Protein AF-0000000078282676 (afdb_homodimer)

InterPro domains:
  IPR003313 AraC-type arabinose-binding/dimerisation domain [PF02311] (66-128)
  IPR009057 Homedomain-like superfamily [SSF46689] (218-267)
  IPR009057 Homedomain-like superfamily [SSF46689] (271-320)
  IPR014710 RmlC-like jelly roll fold [G3DSA:2.60.120.10] (32-130)
  IPR018060 AraC-like, DNA binding HTH domain [PF12833] (240-317)
  IPR018060 AraC-like, DNA binding HTH domain [PS01124] (221-319)
  IPR018060 AraC-like, DNA binding HTH domain [SM00342] (234-317)
  IPR037923 Transcription regulator HTH-like [SSF51215] (66-197)

Nearest PDB structures (foldseek):
  6swi-assembly1_A  TM=8.105E-01  e=1.450E-05  Geobacillus stearothermophilus
  3w6v-assembly1_A  TM=8.607E-01  e=5.726E-05  Streptomyces griseus
  4e2g-assembly2_D  TM=7.157E-01  e=4.887E-05  Sphaerobacter thermophilus DSM 20745
  5u93-assembly1_A  TM=6.561E-01  e=8.738E-05  Bacteria Latreille et al. 1825
  5u9e-assembly1_B  TM=6.303E-01  e=7.862E-05  Bacteria Latreille et al. 1825

Radius of gyration: 28.25 Å; Cα contacts (8 Å, |Δi|>4): 1093; chains: 2; bounding box: 121×75×63 Å

Secondary structure (DSSP, 8-state):
-GGGSGGGHHHHHHHHHHHHHHHHHHHHHHHHHHHHHHHHHHS--EE-----SSBTTEEEEEEEEEEEEEEE-SSEEEEEEEES--EEEETTEEEE--TT-EEEE-TT--EEEE--TT-EEEEEEEE-HHHHHHH-SGGGGEEES-SB-GGGGGGGHHHHHHHHHHHHHHHHHHHH--TTHHHHHHHHHHHHHHHHHHHS-EEEPPTTTS-HHHHHHHHHHHHHHHHHHHTTS---HHHHHHHTT--HHHHHHHHHHHHSS-HHHHHHHHHHHHHHHHHHH----HHHHHHHHT-SSHHHHHHHHHHHHSS-HHHHTT-------GGG-STT-EEEEPPHHHHHHHHHHHHHHHHHHSTT-BHHHHH-/-GGGSGGGHHHHHHHHHHHHHHHHHHHHHHHHHHHHHHHHHHS--EE-----SSBTTEEEEEEEEEEEEEEE-SSEEEEEEEES--EEEETTEEEE--TT-EEEE-TT--EEEE--TT-EEEEEEEE-HHHHHHH-SGGGGEEES-SB-GGGGTT-HHHHHHHHHHHHHHHHHHHH--TTHHHHHHHHHHHHHHHHHHHS-EEEPPTTTS-HHHHHHHHHHHHHHHHHHHTTS---HHHHHHHTT--HHHHHHHHHHHHSS-HHHHHHHHHHHHHHHHHHH----HHHHHHHHT-SSHHHHHHHHHHHHSS-HHHHTT--------TT-STT-EEEEPPHHHHHHHHHHHHHHHHHHSTT-BHHHHH-

Structure (mmCIF, N/CA/C/O backbone):
data_AF-0000000078282676-model_v1
#
loop_
_entity.id
_entity.type
_entity.pdbx_description
1 polymer 'HTH araC/xylS-type domain-containing protein'
#
loop_
_atom_site.group_PDB
_atom_site.id
_atom_site.type_symbol
_atom_site.label_atom_id
_atom_site.label_alt_id
_atom_site.label_comp_id
_atom_site.label_asym_id
_atom_site.label_entity_id
_atom_site.label_seq_id
_atom_site.pdbx_PDB_ins_code
_atom_site.Cartn_x
_atom_site.Cartn_y
_atom_site.Cartn_z
_atom_site.occupancy
_atom_site.B_iso_or_equiv
_atom_site.auth_seq_id
_atom_site.auth_comp_id
_atom_site.auth_asym_id
_atom_site.auth_atom_id
_atom_site.pdbx_PDB_model_num
ATOM 1 N N . MET A 1 1 ? -59 -15.164 4.07 1 22.12 1 MET A N 1
ATOM 2 C CA . MET A 1 1 ? -59.219 -14.133 3.061 1 22.12 1 MET A CA 1
ATOM 3 C C . MET A 1 1 ? -59 -12.742 3.645 1 22.12 1 MET A C 1
ATOM 5 O O . MET A 1 1 ? -58.5 -11.852 2.957 1 22.12 1 MET A O 1
ATOM 9 N N . ILE A 1 2 ? -59.5 -12.445 4.887 1 22.06 2 ILE A N 1
ATOM 10 C CA . ILE A 1 2 ? -59.688 -11.102 5.406 1 22.06 2 ILE A CA 1
ATOM 11 C C . ILE A 1 2 ? -58.344 -10.5 5.832 1 22.06 2 ILE A C 1
ATOM 13 O O . ILE A 1 2 ? -58.125 -9.289 5.715 1 22.06 2 ILE A O 1
ATOM 17 N N . TYR A 1 3 ? -57.5 -11.258 6.559 1 24.05 3 TYR A N 1
ATOM 18 C CA . TYR A 1 3 ? -56.469 -10.672 7.418 1 24.05 3 TYR A CA 1
ATOM 19 C C . TYR A 1 3 ? -55.344 -10.055 6.586 1 24.05 3 TYR A C 1
ATOM 21 O O . TYR A 1 3 ? -54.312 -9.711 7.117 1 24.05 3 TYR A O 1
ATOM 29 N N . LEU A 1 4 ? -55.438 -10.117 5.211 1 24.91 4 LEU A N 1
ATOM 30 C CA . LEU A 1 4 ? -54.469 -9.688 4.195 1 24.91 4 LEU A CA 1
ATOM 31 C C . LEU A 1 4 ? -54.406 -8.172 4.113 1 24.91 4 LEU A C 1
ATOM 33 O O . LEU A 1 4 ? -53.531 -7.617 3.469 1 24.91 4 LEU A O 1
ATOM 37 N N . PHE A 1 5 ? -55.438 -7.406 4.562 1 25.31 5 PHE A N 1
ATOM 38 C CA . PHE A 1 5 ? -55.688 -6.039 4.125 1 25.31 5 PHE A CA 1
ATOM 39 C C . PHE A 1 5 ? -54.844 -5.055 4.895 1 25.31 5 PHE A C 1
ATOM 41 O O . PHE A 1 5 ? -54.5 -3.975 4.391 1 25.31 5 PHE A O 1
ATOM 48 N N . ILE A 1 6 ? -54.688 -5.223 6.238 1 27.66 6 ILE A N 1
ATOM 49 C CA . ILE A 1 6 ? -54.406 -4.074 7.094 1 27.66 6 ILE A CA 1
ATOM 50 C C . ILE A 1 6 ? -52.938 -3.67 6.953 1 27.66 6 ILE A C 1
ATOM 52 O O . ILE A 1 6 ? -52.562 -2.545 7.285 1 27.66 6 ILE A O 1
ATOM 56 N N . PHE A 1 7 ? -52 -4.621 6.59 1 28.53 7 PHE A N 1
ATOM 57 C CA . PHE A 1 7 ? -50.562 -4.344 6.809 1 28.53 7 PHE A CA 1
ATOM 58 C C . PHE A 1 7 ? -50.062 -3.354 5.773 1 28.53 7 PHE A C 1
ATOM 60 O O . PHE A 1 7 ? -48.875 -2.986 5.797 1 28.53 7 PHE A O 1
ATOM 67 N N . ASN A 1 8 ? -50.906 -2.961 4.75 1 31.69 8 ASN A N 1
ATOM 68 C CA . ASN A 1 8 ? -50.531 -2.113 3.621 1 31.69 8 ASN A CA 1
ATOM 69 C C . ASN A 1 8 ? -50.375 -0.654 4.043 1 31.69 8 ASN A C 1
ATOM 71 O O . ASN A 1 8 ? -49.656 0.106 3.414 1 31.69 8 ASN A O 1
ATOM 75 N N . ASP A 1 9 ? -51.25 -0.196 4.98 1 33.59 9 ASP A N 1
ATOM 76 C CA . ASP A 1 9 ? -51.438 1.239 5.188 1 33.59 9 ASP A CA 1
ATOM 77 C C . ASP A 1 9 ? -50.25 1.822 5.969 1 33.59 9 ASP A C 1
ATOM 79 O O . ASP A 1 9 ? -49.906 3 5.816 1 33.59 9 ASP A O 1
ATOM 83 N N . TYR A 1 10 ? -49.688 0.947 6.863 1 33.22 10 TYR A N 1
ATOM 84 C CA . TYR A 1 10 ? -48.688 1.556 7.746 1 33.22 10 TYR A CA 1
ATOM 85 C C . TYR A 1 10 ? -47.406 1.879 6.984 1 33.22 10 TYR A C 1
ATOM 87 O O . TYR A 1 10 ? -46.594 2.668 7.453 1 33.22 10 TYR A O 1
ATOM 95 N N . PHE A 1 11 ? -47.219 1.142 5.824 1 34.56 11 PHE A N 1
ATOM 96 C CA . PHE A 1 11 ? -45.969 1.341 5.07 1 34.56 11 PHE A CA 1
ATOM 97 C C . PHE A 1 11 ? -46 2.678 4.34 1 34.56 11 PHE A C 1
ATOM 99 O O . PHE A 1 11 ? -44.969 3.367 4.262 1 34.56 11 PHE A O 1
ATOM 106 N N . VAL A 1 12 ? -47.219 3.141 3.918 1 38.38 12 VAL A N 1
ATOM 107 C CA . VAL A 1 12 ? -47.375 4.387 3.174 1 38.38 12 VAL A CA 1
ATOM 108 C C . VAL A 1 12 ? -47.156 5.574 4.109 1 38.38 12 VAL A C 1
ATOM 110 O O . VAL A 1 12 ? -46.469 6.543 3.756 1 38.38 12 VAL A O 1
ATOM 113 N N . ILE A 1 13 ? -47.625 5.363 5.391 1 37.16 13 ILE A N 1
ATOM 114 C CA . ILE A 1 13 ? -47.5 6.488 6.312 1 37.16 13 ILE A CA 1
ATOM 115 C C . ILE A 1 13 ? -46.062 6.699 6.715 1 37.16 13 ILE A C 1
ATOM 117 O O . ILE A 1 13 ? -45.562 7.832 6.754 1 37.16 13 ILE A O 1
ATOM 121 N N . MET A 1 14 ? -45.281 5.516 6.871 1 33.75 14 MET A N 1
ATOM 122 C CA . MET A 1 14 ? -43.906 5.707 7.277 1 33.75 14 MET A CA 1
ATOM 123 C C . MET A 1 14 ? -43.062 6.309 6.141 1 33.75 14 MET A C 1
ATOM 125 O O . MET A 1 14 ? -42.125 7.051 6.383 1 33.75 14 MET A O 1
ATOM 129 N N . GLN A 1 15 ? -43.469 6.105 4.852 1 36.47 15 GLN A N 1
ATOM 130 C CA . GLN A 1 15 ? -42.812 6.746 3.715 1 36.47 15 GLN A CA 1
ATOM 131 C C . GLN A 1 15 ? -43.094 8.25 3.699 1 36.47 15 GLN A C 1
ATOM 133 O O . GLN A 1 15 ? -42.219 9.039 3.379 1 36.47 15 GLN A O 1
ATOM 138 N N . ILE A 1 16 ? -44.312 8.617 4.148 1 38.97 16 ILE A N 1
ATOM 139 C CA . ILE A 1 16 ? -44.656 10.031 4.145 1 38.97 16 ILE A CA 1
ATOM 140 C C . ILE A 1 16 ? -43.906 10.75 5.258 1 38.97 16 ILE A C 1
ATOM 142 O O . ILE A 1 16 ? -43.344 11.836 5.043 1 38.97 16 ILE A O 1
ATOM 146 N N . ILE A 1 17 ? -43.812 10.07 6.469 1 36.69 17 ILE A N 1
ATOM 147 C CA . ILE A 1 17 ? -43.125 10.75 7.562 1 36.69 17 ILE A CA 1
ATOM 148 C C . ILE A 1 17 ? -41.625 10.875 7.238 1 36.69 17 ILE A C 1
ATOM 150 O O . ILE A 1 17 ? -41.031 11.93 7.449 1 36.69 17 ILE A O 1
ATOM 154 N N . LEU A 1 18 ? -41.062 9.781 6.559 1 33.56 18 LEU A N 1
ATOM 155 C CA . LEU A 1 18 ? -39.656 9.875 6.203 1 33.56 18 LEU A CA 1
ATOM 156 C C . LEU A 1 18 ? -39.438 10.93 5.125 1 33.56 18 LEU A C 1
ATOM 158 O O . LEU A 1 18 ? -38.438 11.672 5.172 1 33.56 18 LEU A O 1
ATOM 162 N N . ARG A 1 19 ? -40.344 11.141 4.199 1 37.31 19 ARG A N 1
ATOM 163 C CA . ARG A 1 19 ? -40.25 12.188 3.189 1 37.31 19 ARG A CA 1
ATOM 164 C C . ARG A 1 19 ? -40.406 13.57 3.82 1 37.31 19 ARG A C 1
ATOM 166 O O . ARG A 1 19 ? -39.688 14.516 3.43 1 37.31 19 ARG A O 1
ATOM 173 N N . LEU A 1 20 ? -41.312 13.68 4.781 1 36.56 20 LEU A N 1
ATOM 174 C CA . LEU A 1 20 ? -41.531 14.984 5.406 1 36.56 20 LEU A CA 1
ATOM 175 C C . LEU A 1 20 ? -40.312 15.344 6.281 1 36.56 20 LEU A C 1
ATOM 177 O O . LEU A 1 20 ? -39.906 16.5 6.301 1 36.56 20 LEU A O 1
ATOM 181 N N . PHE A 1 21 ? -39.781 14.32 7.074 1 33.28 21 PHE A N 1
ATOM 182 C CA . PHE A 1 21 ? -38.594 14.625 7.883 1 33.28 21 PHE A CA 1
ATOM 183 C C . PHE A 1 21 ? -37.375 14.844 7 1 33.28 21 PHE A C 1
ATOM 185 O O . PHE A 1 21 ? -36.531 15.695 7.297 1 33.28 21 PHE A O 1
ATOM 192 N N . LEU A 1 22 ? -37.281 14.211 5.797 1 36.16 22 LEU A N 1
ATOM 193 C CA . LEU A 1 22 ? -36.188 14.422 4.855 1 36.16 22 LEU A CA 1
ATOM 194 C C . LEU A 1 22 ? -36.344 15.758 4.133 1 36.16 22 LEU A C 1
ATOM 196 O O . LEU A 1 22 ? -35.344 16.344 3.711 1 36.16 22 LEU A O 1
ATOM 200 N N . SER A 1 23 ? -37.469 16.203 3.873 1 37.19 23 SER A N 1
ATOM 201 C CA . SER A 1 23 ? -37.656 17.5 3.213 1 37.19 23 SER A CA 1
ATOM 202 C C . SER A 1 23 ? -37.25 18.641 4.129 1 37.19 23 SER A C 1
ATOM 204 O O . SER A 1 23 ? -36.594 19.594 3.689 1 37.19 23 SER A O 1
ATOM 206 N N . ASP A 1 24 ? -37.719 18.641 5.391 1 36.25 24 ASP A N 1
ATOM 207 C CA . ASP A 1 24 ? -37.406 19.734 6.293 1 36.25 24 ASP A CA 1
ATOM 208 C C . ASP A 1 24 ? -35.938 19.703 6.707 1 36.25 24 ASP A C 1
ATOM 210 O O . ASP A 1 24 ? -35.281 20.734 6.844 1 36.25 24 ASP A O 1
ATOM 214 N N . LEU A 1 25 ? -35.344 18.516 6.965 1 34.56 25 LEU A N 1
ATOM 215 C CA . LEU A 1 25 ? -33.906 18.422 7.266 1 34.56 25 LEU A CA 1
ATOM 216 C C . LEU A 1 25 ? -33.062 18.766 6.035 1 34.56 25 LEU A C 1
ATOM 218 O O . LEU A 1 25 ? -31.938 19.25 6.16 1 34.56 25 LEU A O 1
ATOM 222 N N . SER A 1 26 ? -33.562 18.656 4.828 1 39.41 26 SER A N 1
ATOM 223 C CA . SER A 1 26 ? -32.875 19.062 3.594 1 39.41 26 SER A CA 1
ATOM 224 C C . SER A 1 26 ? -32.75 20.578 3.504 1 39.41 26 SER A C 1
ATOM 226 O O . SER A 1 26 ? -31.703 21.078 3.08 1 39.41 26 SER A O 1
ATOM 228 N N . ASN A 1 27 ? -33.812 21.297 3.865 1 40.28 27 ASN A N 1
ATOM 229 C CA . ASN A 1 27 ? -33.75 22.766 3.775 1 40.28 27 ASN A CA 1
ATOM 230 C C . ASN A 1 27 ? -32.844 23.359 4.867 1 40.28 27 ASN A C 1
ATOM 232 O O . ASN A 1 27 ? -32.062 24.266 4.609 1 40.28 27 ASN A O 1
ATOM 236 N N . ASP A 1 28 ? -33.031 22.922 6.137 1 36.53 28 ASP A N 1
ATOM 237 C CA . ASP A 1 28 ? -32.219 23.469 7.219 1 36.53 28 ASP A CA 1
ATOM 238 C C . ASP A 1 28 ? -30.734 23.094 7.051 1 36.53 28 ASP A C 1
ATOM 240 O O . ASP A 1 28 ? -29.844 23.906 7.305 1 36.53 28 ASP A O 1
ATOM 244 N N . ILE A 1 29 ? -30.438 21.891 6.559 1 38.22 29 ILE A N 1
ATOM 245 C CA . ILE A 1 29 ? -29.047 21.547 6.301 1 38.22 29 ILE A CA 1
ATOM 246 C C . ILE A 1 29 ? -28.531 22.328 5.094 1 38.22 29 ILE A C 1
ATOM 248 O O . ILE A 1 29 ? -27.391 22.797 5.086 1 38.22 29 ILE A O 1
ATOM 252 N N . ARG A 1 30 ? -29.328 22.734 4.102 1 38.78 30 ARG A N 1
ATOM 253 C CA . ARG A 1 30 ? -28.938 23.594 2.998 1 38.78 30 ARG A CA 1
ATOM 254 C C . ARG A 1 30 ? -28.656 25.016 3.492 1 38.78 30 ARG A C 1
ATOM 256 O O . ARG A 1 30 ? -27.656 25.625 3.1 1 38.78 30 ARG A O 1
ATOM 263 N N . ILE A 1 31 ? -29.547 25.562 4.285 1 40.94 31 ILE A N 1
ATOM 264 C CA . ILE A 1 31 ? -29.328 26.906 4.832 1 40.94 31 ILE A CA 1
ATOM 265 C C . ILE A 1 31 ? -28.156 26.891 5.793 1 40.94 31 ILE A C 1
ATOM 267 O O . ILE A 1 31 ? -27.297 27.766 5.75 1 40.94 31 ILE A O 1
ATOM 271 N N . GLU A 1 32 ? -28 25.844 6.707 1 35.78 32 GLU A N 1
ATOM 272 C CA . GLU A 1 32 ? -26.828 25.766 7.578 1 35.78 32 GLU A CA 1
ATOM 273 C C . GLU A 1 32 ? -25.562 25.5 6.777 1 35.78 32 GLU A C 1
ATOM 275 O O . GLU A 1 32 ? -24.516 26.062 7.062 1 35.78 32 GLU A O 1
ATOM 280 N N . LEU A 1 33 ? -25.609 24.812 5.688 1 37.81 33 LEU A N 1
ATOM 281 C CA . LEU A 1 33 ? -24.484 24.625 4.781 1 37.81 33 LEU A CA 1
ATOM 282 C C . LEU A 1 33 ? -24.203 25.906 4 1 37.81 33 LEU A C 1
ATOM 284 O O . LEU A 1 33 ? -23.031 26.266 3.799 1 37.81 33 LEU A O 1
ATOM 288 N N . GLU A 1 34 ? -25.203 26.609 3.529 1 39.19 34 GLU A N 1
ATOM 289 C CA . GLU A 1 34 ? -25 27.906 2.902 1 39.19 34 GLU A CA 1
ATOM 290 C C . GLU A 1 34 ? -24.5 28.938 3.908 1 39.19 34 GLU A C 1
ATOM 292 O O . GLU A 1 34 ? -23.609 29.734 3.592 1 39.19 34 GLU A O 1
ATOM 297 N N . ASN A 1 35 ? -25.062 29 5.133 1 37.44 35 ASN A N 1
ATOM 298 C CA . ASN A 1 35 ? -24.625 29.953 6.16 1 37.44 35 ASN A CA 1
ATOM 299 C C . ASN A 1 35 ? -23.234 29.609 6.684 1 37.44 35 ASN A C 1
ATOM 301 O O . ASN A 1 35 ? -22.453 30.5 6.996 1 37.44 35 ASN A O 1
ATOM 305 N N . GLN A 1 36 ? -22.922 28.281 6.938 1 34.12 36 GLN A N 1
ATOM 306 C CA . GLN A 1 36 ? -21.531 27.984 7.277 1 34.12 36 GLN A CA 1
ATOM 307 C C . GLN A 1 36 ? -20.594 28.297 6.117 1 34.12 36 GLN A C 1
ATOM 309 O O . GLN A 1 36 ? -19.406 28.562 6.32 1 34.12 36 GLN A O 1
ATOM 314 N N . LYS A 1 37 ? -20.906 28.391 4.965 1 36.97 37 LYS A N 1
ATOM 315 C CA . LYS A 1 37 ? -20.188 28.891 3.799 1 36.97 37 LYS A CA 1
ATOM 316 C C . LYS A 1 37 ? -19.891 30.375 3.932 1 36.97 37 LYS A C 1
ATOM 318 O O . LYS A 1 37 ? -18.781 30.828 3.611 1 36.97 37 LYS A O 1
ATOM 323 N N . LYS A 1 38 ? -20.766 31.281 4.242 1 37.25 38 LYS A N 1
ATOM 324 C CA . LYS A 1 38 ? -20.578 32.719 4.309 1 37.25 38 LYS A CA 1
ATOM 325 C C . LYS A 1 38 ? -19.625 33.094 5.449 1 37.25 38 LYS A C 1
ATOM 327 O O . LYS A 1 38 ? -18.766 33.969 5.289 1 37.25 38 LYS A O 1
ATOM 332 N N . ALA A 1 39 ? -19.797 32.625 6.68 1 33.81 39 ALA A N 1
ATOM 333 C CA . ALA A 1 39 ? -18.891 32.969 7.777 1 33.81 39 ALA A CA 1
ATOM 334 C C . ALA A 1 39 ? -17.516 32.375 7.539 1 33.81 39 ALA A C 1
ATOM 336 O O . ALA A 1 39 ? -16.5 32.969 7.891 1 33.81 39 ALA A O 1
ATOM 337 N N . VAL A 1 40 ? -17.344 31.219 6.934 1 35.66 40 VAL A N 1
ATOM 338 C CA . VAL A 1 40 ? -16.062 30.609 6.57 1 35.66 40 VAL A CA 1
ATOM 339 C C . VAL A 1 40 ? -15.492 31.328 5.348 1 35.66 40 VAL A C 1
ATOM 341 O O . VAL A 1 40 ? -14.32 31.141 5 1 35.66 40 VAL A O 1
ATOM 344 N N . THR A 1 41 ? -16.141 32.125 4.57 1 34.91 41 THR A N 1
ATOM 345 C CA . THR A 1 41 ? -15.641 32.906 3.439 1 34.91 41 THR A CA 1
ATOM 346 C C . THR A 1 41 ? -14.578 33.906 3.895 1 34.91 41 THR A C 1
ATOM 348 O O . THR A 1 41 ? -13.625 34.188 3.166 1 34.91 41 THR A O 1
ATOM 351 N N . GLU A 1 42 ? -14.852 34.688 4.977 1 34.97 42 GLU A N 1
ATOM 352 C CA . GLU A 1 42 ? -13.914 35.781 5.227 1 34.97 42 GLU A CA 1
ATOM 353 C C . GLU A 1 42 ? -12.633 35.25 5.871 1 34.97 42 GLU A C 1
ATOM 355 O O . GLU A 1 42 ? -11.656 36 5.988 1 34.97 42 GLU A O 1
ATOM 360 N N . MET A 1 43 ? -12.625 34.156 6.668 1 36.38 43 MET A N 1
ATOM 361 C CA . MET A 1 43 ? -11.344 33.75 7.242 1 36.38 43 MET A CA 1
ATOM 362 C C . MET A 1 43 ? -10.438 33.125 6.184 1 36.38 43 MET A C 1
ATOM 364 O O . MET A 1 43 ? -10.891 32.344 5.363 1 36.38 43 MET A O 1
ATOM 368 N N . GLU A 1 44 ? -9.312 33.625 5.902 1 41.31 44 GLU A N 1
ATOM 369 C CA . GLU A 1 44 ? -8.234 33.219 5.012 1 41.31 44 GLU A CA 1
ATOM 370 C C . GLU A 1 44 ? -7.977 31.719 5.129 1 41.31 44 GLU A C 1
ATOM 372 O O . GLU A 1 44 ? -7.418 31.25 6.125 1 41.31 44 GLU A O 1
ATOM 377 N N . LYS A 1 45 ? -8.875 30.906 4.688 1 48.09 45 LYS A N 1
ATOM 378 C CA . LYS A 1 45 ? -8.781 29.453 4.609 1 48.09 45 LYS A CA 1
ATOM 379 C C . LYS A 1 45 ? -7.512 29.016 3.869 1 48.09 45 LYS A C 1
ATOM 381 O O . LYS A 1 45 ? -7.25 29.484 2.758 1 48.09 45 LYS A O 1
ATOM 386 N N . GLU A 1 46 ? -6.465 28.547 4.695 1 47.34 46 GLU A N 1
ATOM 387 C CA . GLU A 1 46 ? -5.203 28.094 4.121 1 47.34 46 GLU A CA 1
ATOM 388 C C . GLU A 1 46 ? -5.312 26.656 3.635 1 47.34 46 GLU A C 1
ATOM 390 O O . GLU A 1 46 ? -5.91 25.812 4.305 1 47.34 46 GLU A O 1
ATOM 395 N N . PHE A 1 47 ? -5.203 26.453 2.369 1 37.03 47 PHE A N 1
ATOM 396 C CA . PHE A 1 47 ? -5.02 25.094 1.873 1 37.03 47 PHE A CA 1
ATOM 397 C C . PHE A 1 47 ? -3.604 24.609 2.146 1 37.03 47 PHE A C 1
ATOM 399 O O . PHE A 1 47 ? -2.633 25.219 1.694 1 37.03 47 PHE A O 1
ATOM 406 N N . GLU A 1 48 ? -3.457 23.656 2.99 1 43.75 48 GLU A N 1
ATOM 407 C CA . GLU A 1 48 ? -2.164 23.078 3.33 1 43.75 48 GLU A CA 1
ATOM 408 C C . GLU A 1 48 ? -1.739 22.031 2.297 1 43.75 48 GLU A C 1
ATOM 410 O O . GLU A 1 48 ? -2.482 21.094 2.014 1 43.75 48 GLU A O 1
ATOM 415 N N . LEU A 1 49 ? -0.632 22.328 1.63 1 34.16 49 LEU A N 1
ATOM 416 C CA . LEU A 1 49 ? -0.019 21.328 0.763 1 34.16 49 LEU A CA 1
ATOM 417 C C . LEU A 1 49 ? 0.836 20.359 1.571 1 34.16 49 LEU A C 1
ATOM 419 O O . LEU A 1 49 ? 1.773 20.781 2.258 1 34.16 49 LEU A O 1
ATOM 423 N N . VAL A 1 50 ? 0.457 19.125 1.587 1 40.69 50 VAL A N 1
ATOM 424 C CA . VAL A 1 50 ? 1.172 18.094 2.326 1 40.69 50 VAL A CA 1
ATOM 425 C C . VAL A 1 50 ? 2.08 17.312 1.379 1 40.69 50 VAL A C 1
ATOM 427 O O . VAL A 1 50 ? 1.615 16.75 0.378 1 40.69 50 VAL A O 1
ATOM 430 N N . ALA A 1 51 ? 3.402 17.438 1.492 1 36.03 51 ALA A N 1
ATOM 431 C CA . ALA A 1 51 ? 4.379 16.656 0.731 1 36.03 51 ALA A CA 1
ATOM 432 C C . ALA A 1 51 ? 4.613 15.297 1.37 1 36.03 51 ALA A C 1
ATOM 434 O O . ALA A 1 51 ? 4.547 15.156 2.594 1 36.03 51 ALA A O 1
ATOM 435 N N . HIS A 1 52 ? 4.73 14.266 0.494 1 41.75 52 HIS A N 1
ATOM 436 C CA . HIS A 1 52 ? 5.098 12.93 0.935 1 41.75 52 HIS A CA 1
ATOM 437 C C . HIS A 1 52 ? 6.523 12.586 0.524 1 41.75 52 HIS A C 1
ATOM 439 O O . HIS A 1 52 ? 6.734 11.797 -0.4 1 41.75 52 HIS A O 1
ATOM 445 N N . PRO A 1 53 ? 7.496 13.141 1.209 1 37.81 53 PRO A N 1
ATOM 446 C CA . PRO A 1 53 ? 8.867 13.094 0.686 1 37.81 53 PRO A CA 1
ATOM 447 C C . PRO A 1 53 ? 9.469 11.695 0.722 1 37.81 53 PRO A C 1
ATOM 449 O O . PRO A 1 53 ? 10.328 11.367 -0.098 1 37.81 53 PRO A O 1
ATOM 452 N N . GLN A 1 54 ? 9.078 10.953 1.632 1 43.22 54 GLN A N 1
ATOM 453 C CA . GLN A 1 54 ? 9.781 9.695 1.869 1 43.22 54 GLN A CA 1
ATOM 454 C C . GLN A 1 54 ? 9 8.508 1.315 1 43.22 54 GLN A C 1
ATOM 456 O O . GLN A 1 54 ? 9.547 7.668 0.605 1 43.22 54 GLN A O 1
ATOM 461 N N . ILE A 1 55 ? 7.828 8.539 1.715 1 52.97 55 ILE A N 1
ATOM 462 C CA . ILE A 1 55 ? 6.875 7.52 1.287 1 52.97 55 ILE A CA 1
ATOM 463 C C . ILE A 1 55 ? 5.719 8.172 0.537 1 52.97 55 ILE A C 1
ATOM 465 O O . ILE A 1 55 ? 5.086 9.102 1.048 1 52.97 55 ILE A O 1
ATOM 469 N N . HIS A 1 56 ? 5.57 7.844 -0.687 1 63.28 56 HIS A N 1
ATOM 470 C CA . HIS A 1 56 ? 4.586 8.484 -1.553 1 63.28 56 HIS A CA 1
ATOM 471 C C . HIS A 1 56 ? 3.188 8.398 -0.949 1 63.28 56 HIS A C 1
ATOM 473 O O . HIS A 1 56 ? 2.316 9.211 -1.278 1 63.28 56 HIS A O 1
ATOM 479 N N . ALA A 1 57 ? 3.191 7.746 0.172 1 68.38 57 ALA A N 1
ATOM 480 C CA . ALA A 1 57 ? 1.835 7.398 0.589 1 68.38 57 ALA A CA 1
ATOM 481 C C . ALA A 1 57 ? 1.412 8.211 1.81 1 68.38 57 ALA A C 1
ATOM 483 O O . ALA A 1 57 ? 0.223 8.477 2.004 1 68.38 57 ALA A O 1
ATOM 484 N N . PHE A 1 58 ? 2.381 8.617 2.586 1 81.62 58 PHE A N 1
ATOM 485 C CA . PHE A 1 58 ? 2.002 9.328 3.803 1 81.62 58 PHE A CA 1
ATOM 486 C C . PHE A 1 58 ? 3.188 10.094 4.375 1 81.62 58 PHE A C 1
ATOM 488 O O . PHE A 1 58 ? 4.328 9.891 3.955 1 81.62 58 PHE A O 1
ATOM 495 N N . ARG A 1 59 ? 2.844 11.086 5.262 1 83.25 59 ARG A N 1
ATOM 496 C CA . ARG A 1 59 ? 3.855 11.82 6.012 1 83.25 59 ARG A CA 1
ATOM 497 C C . ARG A 1 59 ? 3.516 11.852 7.5 1 83.25 59 ARG A C 1
ATOM 499 O O . ARG A 1 59 ? 2.34 11.891 7.871 1 83.25 59 ARG A O 1
ATOM 506 N N . ALA A 1 60 ? 4.59 11.758 8.234 1 89.38 60 ALA A N 1
ATOM 507 C CA . ALA A 1 60 ? 4.461 11.969 9.672 1 89.38 60 ALA A CA 1
ATOM 508 C C . ALA A 1 60 ? 5.004 13.336 10.078 1 89.38 60 ALA A C 1
ATOM 510 O O . ALA A 1 60 ? 6 13.805 9.523 1 89.38 60 ALA A O 1
ATOM 511 N N . LEU A 1 61 ? 4.32 13.961 11 1 87.31 61 LEU A N 1
ATOM 512 C CA . LEU A 1 61 ? 4.773 15.234 11.547 1 87.31 61 LEU A CA 1
ATOM 513 C C . LEU A 1 61 ? 4.656 15.242 13.07 1 87.31 61 LEU A C 1
ATOM 515 O O . LEU A 1 61 ? 3.688 14.727 13.625 1 87.31 61 LEU A O 1
ATOM 519 N N . LEU A 1 62 ? 5.73 15.609 13.672 1 87.69 62 LEU A N 1
ATOM 520 C CA . LEU A 1 62 ? 5.727 15.914 15.094 1 87.69 62 LEU A CA 1
ATOM 521 C C . LEU A 1 62 ? 5.773 17.422 15.328 1 87.69 62 LEU A C 1
ATOM 523 O O . LEU A 1 62 ? 6.695 18.094 14.875 1 87.69 62 LEU A O 1
ATOM 527 N N . VAL A 1 63 ? 4.742 17.969 16.031 1 87.81 63 VAL A N 1
ATOM 528 C CA . VAL A 1 63 ? 4.617 19.422 16.094 1 87.81 63 VAL A CA 1
ATOM 529 C C . VAL A 1 63 ? 4.207 19.844 17.5 1 87.81 63 VAL A C 1
ATOM 531 O O . VAL A 1 63 ? 3.402 19.172 18.156 1 87.81 63 VAL A O 1
ATOM 534 N N . ARG A 1 64 ? 4.871 20.812 18.016 1 86.69 64 ARG A N 1
ATOM 535 C CA . ARG A 1 64 ? 4.391 21.562 19.172 1 86.69 64 ARG A CA 1
ATOM 536 C C . ARG A 1 64 ? 3.664 22.828 18.734 1 86.69 64 ARG A C 1
ATOM 538 O O . ARG A 1 64 ? 4.215 23.641 17.984 1 86.69 64 ARG A O 1
ATOM 545 N N . LEU A 1 65 ? 2.408 22.953 19.125 1 83.75 65 LEU A N 1
ATOM 546 C CA . LEU A 1 65 ? 1.67 24.094 18.609 1 83.75 65 LEU A CA 1
ATOM 547 C C . LEU A 1 65 ? 0.895 24.797 19.719 1 83.75 65 LEU A C 1
ATOM 549 O O . LEU A 1 65 ? 0.464 24.141 20.688 1 83.75 65 LEU A O 1
ATOM 553 N N . PHE A 1 66 ? 0.849 26.141 19.547 1 81.25 66 PHE A N 1
ATOM 554 C CA . PHE A 1 66 ? -0.064 26.938 20.359 1 81.25 66 PHE A CA 1
ATOM 555 C C . PHE A 1 66 ? -1.373 27.188 19.625 1 81.25 66 PHE A C 1
ATOM 557 O O . PHE A 1 66 ? -2.443 27.188 20.234 1 81.25 66 PHE A O 1
ATOM 564 N N . SER A 1 67 ? -1.204 27.375 18.375 1 79.88 67 SER A N 1
ATOM 565 C CA . SER A 1 67 ? -2.398 27.531 17.547 1 79.88 67 SER A CA 1
ATOM 566 C C . SER A 1 67 ? -2.098 27.25 16.078 1 79.88 67 SER A C 1
ATOM 568 O O . SER A 1 67 ? -1.004 27.547 15.594 1 79.88 67 SER A O 1
ATOM 570 N N . ARG A 1 68 ? -2.998 26.609 15.391 1 80 68 ARG A N 1
ATOM 571 C CA . ARG A 1 68 ? -2.998 26.438 13.945 1 80 68 ARG A CA 1
ATOM 572 C C . ARG A 1 68 ? -4.293 26.953 13.328 1 80 68 ARG A C 1
ATOM 574 O O . ARG A 1 68 ? -5.379 26.484 13.664 1 80 68 ARG A O 1
ATOM 581 N N . ALA A 1 69 ? -4.191 27.891 12.477 1 74.56 69 ALA A N 1
ATOM 582 C CA . ALA A 1 69 ? -5.32 28.578 11.844 1 74.56 69 ALA A CA 1
ATOM 583 C C . ALA A 1 69 ? -6.191 27.594 11.062 1 74.56 69 ALA A C 1
ATOM 585 O O . ALA A 1 69 ? -5.738 26.516 10.695 1 74.56 69 ALA A O 1
ATOM 586 N N . PRO A 1 70 ? -7.465 27.969 10.883 1 76.31 70 PRO A N 1
ATOM 587 C CA . PRO A 1 70 ? -8.344 27.109 10.078 1 76.31 70 PRO A CA 1
ATOM 588 C C . PRO A 1 70 ? -7.75 26.781 8.711 1 76.31 70 PRO A C 1
ATOM 590 O O . PRO A 1 70 ? -7.238 27.672 8.023 1 76.31 70 PRO A O 1
ATOM 593 N N . HIS A 1 71 ? -7.715 25.5 8.383 1 76.56 71 HIS A N 1
ATOM 594 C CA . HIS A 1 71 ? -7.164 25.047 7.109 1 76.56 71 HIS A CA 1
ATOM 595 C C . HIS A 1 71 ? -7.723 23.688 6.715 1 76.56 71 HIS A C 1
ATOM 597 O O . HIS A 1 71 ? -8.359 23.016 7.531 1 76.56 71 HIS A O 1
ATOM 603 N N . THR A 1 72 ? -7.625 23.406 5.418 1 75.31 72 THR A N 1
ATOM 604 C CA . THR A 1 72 ? -8.016 22.109 4.895 1 75.31 72 THR A CA 1
ATOM 605 C C . THR A 1 72 ? -6.898 21.5 4.047 1 75.31 72 THR A C 1
ATOM 607 O O . THR A 1 72 ? -5.941 22.203 3.691 1 75.31 72 THR A O 1
ATOM 610 N N . HIS A 1 73 ? -6.895 20.188 3.932 1 73.44 73 HIS A N 1
ATOM 611 C CA . HIS A 1 73 ? -5.969 19.484 3.055 1 73.44 73 HIS A CA 1
ATOM 612 C C . HIS A 1 73 ? -6.582 18.188 2.535 1 73.44 73 HIS A C 1
ATOM 614 O O . HIS A 1 73 ? -7.621 17.75 3.031 1 73.44 73 HIS A O 1
ATOM 620 N N . ARG A 1 74 ? -5.953 17.609 1.57 1 71.12 74 ARG A N 1
ATOM 621 C CA . ARG A 1 74 ? -6.488 16.453 0.858 1 71.12 74 ARG A CA 1
ATOM 622 C C . ARG A 1 74 ? -6.191 15.156 1.611 1 71.12 74 ARG A C 1
ATOM 624 O O . ARG A 1 74 ? -6.812 14.125 1.348 1 71.12 74 ARG A O 1
ATOM 631 N N . GLU A 1 75 ? -5.277 15.227 2.412 1 80.69 75 GLU A N 1
ATOM 632 C CA . GLU A 1 75 ? -4.867 14.031 3.141 1 80.69 75 GLU A CA 1
ATOM 633 C C . GLU A 1 75 ? -5.82 13.734 4.293 1 80.69 75 GLU A C 1
ATOM 635 O O . GLU A 1 75 ? -6.344 14.648 4.93 1 80.69 75 GLU A O 1
ATOM 640 N N . MET A 1 76 ? -6.07 12.508 4.453 1 86.88 76 MET A N 1
ATOM 641 C CA . MET A 1 76 ? -6.605 12.117 5.754 1 86.88 76 MET A CA 1
ATOM 642 C C . MET A 1 76 ? -5.562 12.305 6.852 1 86.88 76 MET A C 1
ATOM 644 O O . MET A 1 76 ? -4.371 12.094 6.621 1 86.88 76 MET A O 1
ATOM 648 N N . GLU A 1 77 ? -5.977 12.711 7.984 1 92.19 77 GLU A N 1
ATOM 649 C CA . GLU A 1 77 ? -5.035 12.93 9.078 1 92.19 77 GLU A CA 1
ATOM 650 C C . GLU A 1 77 ? -5.441 12.141 10.32 1 92.19 77 GLU A C 1
ATOM 652 O O . GLU A 1 77 ? -6.605 12.164 10.727 1 92.19 77 GLU A O 1
ATOM 657 N N . ILE A 1 78 ? -4.535 11.367 10.812 1 96.56 78 ILE A N 1
ATOM 658 C CA . ILE A 1 78 ? -4.637 10.703 12.109 1 96.56 78 ILE A CA 1
ATOM 659 C C . ILE A 1 78 ? -3.697 11.375 13.109 1 96.56 78 ILE A C 1
ATOM 661 O O . ILE A 1 78 ? -2.475 11.328 12.953 1 96.56 78 ILE A O 1
ATOM 665 N N . GLY A 1 79 ? -4.262 11.93 14.117 1 97.25 79 GLY A N 1
ATOM 666 C CA . GLY A 1 79 ? -3.451 12.633 15.094 1 97.25 79 GLY A CA 1
ATOM 667 C C . GLY A 1 79 ? -3.484 11.992 16.469 1 97.25 79 GLY A C 1
ATOM 668 O O . GLY A 1 79 ? -4.516 11.469 16.891 1 97.25 79 GLY A O 1
ATOM 669 N N . LEU A 1 80 ? -2.373 12.016 17.141 1 97.81 80 LEU A N 1
ATOM 670 C CA . LEU A 1 80 ? -2.229 11.586 18.531 1 97.81 80 LEU A CA 1
ATOM 671 C C . LEU A 1 80 ? -1.73 12.734 19.406 1 97.81 80 LEU A C 1
ATOM 673 O O . LEU A 1 80 ? -0.659 13.289 19.156 1 97.81 80 LEU A O 1
ATOM 677 N N . VAL A 1 81 ? -2.498 13.086 20.406 1 97.06 81 VAL A N 1
ATOM 678 C CA . VAL A 1 81 ? -2.049 14.102 21.359 1 97.06 81 VAL A CA 1
ATOM 679 C C . VAL A 1 81 ? -1.049 13.477 22.344 1 97.06 81 VAL A C 1
ATOM 681 O O . VAL A 1 81 ? -1.412 12.625 23.156 1 97.06 81 VAL A O 1
ATOM 684 N N . LEU A 1 82 ? 0.15 13.906 22.234 1 95.38 82 LEU A N 1
ATOM 685 C CA . LEU A 1 82 ? 1.199 13.336 23.078 1 95.38 82 LEU A CA 1
ATOM 686 C C . LEU A 1 82 ? 1.297 14.086 24.406 1 95.38 82 LEU A C 1
ATOM 688 O O . LEU A 1 82 ? 1.668 13.492 25.422 1 95.38 82 LEU A O 1
ATOM 692 N N . ASP A 1 83 ? 1.04 15.359 24.344 1 93.62 83 ASP A N 1
ATOM 693 C CA . ASP A 1 83 ? 1.087 16.219 25.531 1 93.62 83 ASP A CA 1
ATOM 694 C C . ASP A 1 83 ? 0.142 17.406 25.391 1 93.62 83 ASP A C 1
ATOM 696 O O . ASP A 1 83 ? -0.028 17.938 24.281 1 93.62 83 ASP A O 1
ATOM 700 N N . GLY A 1 84 ? -0.463 17.812 26.547 1 93.94 84 GLY A N 1
ATOM 701 C CA . GLY A 1 84 ? -1.34 18.969 26.547 1 93.94 84 GLY A CA 1
ATOM 702 C C . GLY A 1 84 ? -2.801 18.625 26.344 1 93.94 84 GLY A C 1
ATOM 703 O O . GLY A 1 84 ? -3.172 17.438 26.391 1 93.94 84 GLY A O 1
ATOM 704 N N . ASN A 1 85 ? -3.664 19.688 26.281 1 94.38 85 ASN A N 1
ATOM 705 C CA . ASN A 1 85 ? -5.105 19.562 26.094 1 94.38 85 ASN A CA 1
ATOM 706 C C . ASN A 1 85 ? -5.617 20.484 24.984 1 94.38 85 ASN A C 1
ATOM 708 O O . ASN A 1 85 ? -6.398 21.406 25.25 1 94.38 85 ASN A O 1
ATOM 712 N N . PRO A 1 86 ? -5.355 20.141 23.781 1 94.69 86 PRO A N 1
ATOM 713 C CA . PRO A 1 86 ? -5.754 21.031 22.688 1 94.69 86 PRO A CA 1
ATOM 714 C C . PRO A 1 86 ? -7.25 20.984 22.406 1 94.69 86 PRO A C 1
ATOM 716 O O . PRO A 1 86 ? -7.914 19.984 22.734 1 94.69 86 PRO A O 1
ATOM 719 N N . GLN A 1 87 ? -7.703 22.078 21.875 1 94.81 87 GLN A N 1
ATOM 720 C CA . GLN A 1 87 ? -9.062 22.156 21.359 1 94.81 87 GLN A CA 1
ATOM 721 C C . GLN A 1 87 ? -9.078 22.016 19.844 1 94.81 87 GLN A C 1
ATOM 723 O O . GLN A 1 87 ? -8.328 22.688 19.141 1 94.81 87 GLN A O 1
ATOM 728 N N . LEU A 1 88 ? -9.852 21.062 19.391 1 95.12 88 LEU A N 1
ATOM 729 C CA . LEU A 1 88 ? -9.992 20.797 17.953 1 95.12 88 LEU A CA 1
ATOM 730 C C . LEU A 1 88 ? -11.352 21.266 17.453 1 95.12 88 LEU A C 1
ATOM 732 O O . LEU A 1 88 ? -12.391 20.875 17.984 1 95.12 88 LEU A O 1
ATOM 736 N N . ASN A 1 89 ? -11.312 22.156 16.5 1 91.06 89 ASN A N 1
ATOM 737 C CA . ASN A 1 89 ? -12.523 22.625 15.828 1 91.06 89 ASN A CA 1
ATOM 738 C C . ASN A 1 89 ? -12.617 22.078 14.406 1 91.06 89 ASN A C 1
ATOM 740 O O . ASN A 1 89 ? -11.812 22.438 13.547 1 91.06 89 ASN A O 1
ATOM 744 N N . VAL A 1 90 ? -13.625 21.25 14.188 1 90.69 90 VAL A N 1
ATOM 745 C CA . VAL A 1 90 ? -13.844 20.688 12.859 1 90.69 90 VAL A CA 1
ATOM 746 C C . VAL A 1 90 ? -15.211 21.109 12.336 1 90.69 90 VAL A C 1
ATOM 748 O O . VAL A 1 90 ? -16.25 20.672 12.859 1 90.69 90 VAL A O 1
ATOM 751 N N . ASN A 1 91 ? -15.156 21.844 11.352 1 82.38 91 ASN A N 1
ATOM 752 C CA . ASN A 1 91 ? -16.391 22.344 10.766 1 82.38 91 ASN A CA 1
ATOM 753 C C . ASN A 1 91 ? -17.312 22.953 11.812 1 82.38 91 ASN A C 1
ATOM 755 O O . ASN A 1 91 ? -18.516 22.656 11.852 1 82.38 91 ASN A O 1
ATOM 759 N N . GLY A 1 92 ? -16.734 23.562 12.719 1 83.62 92 GLY A N 1
ATOM 760 C CA . GLY A 1 92 ? -17.516 24.266 13.734 1 83.62 92 GLY A CA 1
ATOM 761 C C . GLY A 1 92 ? -17.75 23.438 14.977 1 83.62 92 GLY A C 1
ATOM 762 O O . GLY A 1 92 ? -18.203 23.953 16 1 83.62 92 GLY A O 1
ATOM 763 N N . ASN A 1 93 ? -17.547 22.172 14.898 1 89.75 93 ASN A N 1
ATOM 764 C CA . ASN A 1 93 ? -17.688 21.297 16.062 1 89.75 93 ASN A CA 1
ATOM 765 C C . ASN A 1 93 ? -16.406 21.297 16.906 1 89.75 93 ASN A C 1
ATOM 767 O O . ASN A 1 93 ? -15.375 20.781 16.484 1 89.75 93 ASN A O 1
ATOM 771 N N . ILE A 1 94 ? -16.609 21.797 18.109 1 92.81 94 ILE A N 1
ATOM 772 C CA . ILE A 1 94 ? -15.445 21.969 18.969 1 92.81 94 ILE A CA 1
ATOM 773 C C . ILE A 1 94 ? -15.336 20.797 19.938 1 92.81 94 ILE A C 1
ATOM 775 O O . ILE A 1 94 ? -16.328 20.391 20.547 1 92.81 94 ILE A O 1
ATOM 779 N N . ARG A 1 95 ? -14.156 20.281 20.016 1 94.12 95 ARG A N 1
ATOM 780 C CA . ARG A 1 95 ? -13.859 19.188 20.938 1 94.12 95 ARG A CA 1
ATOM 781 C C . ARG A 1 95 ? -12.586 19.453 21.719 1 94.12 95 ARG A C 1
ATOM 783 O O . ARG A 1 95 ? -11.586 19.906 21.156 1 94.12 95 ARG A O 1
ATOM 790 N N . ASN A 1 96 ? -12.703 19.219 23.031 1 94.88 96 ASN A N 1
ATOM 791 C CA . ASN A 1 96 ? -11.508 19.281 23.875 1 94.88 96 ASN A CA 1
ATOM 792 C C . ASN A 1 96 ? -10.82 17.938 23.969 1 94.88 96 ASN A C 1
ATOM 794 O O . ASN A 1 96 ? -11.43 16.938 24.359 1 94.88 96 ASN A O 1
ATOM 798 N N . LEU A 1 97 ? -9.562 17.922 23.609 1 95.81 97 LEU A N 1
ATOM 799 C CA . LEU A 1 97 ? -8.781 16.688 23.625 1 95.81 97 LEU A CA 1
ATOM 800 C C . LEU A 1 97 ? -7.816 16.672 24.812 1 95.81 97 LEU A C 1
ATOM 802 O O . LEU A 1 97 ? -7.586 17.719 25.438 1 95.81 97 LEU A O 1
ATOM 806 N N . GLN A 1 98 ? -7.363 15.508 25.156 1 95.12 98 GLN A N 1
ATOM 807 C CA . GLN A 1 98 ? -6.355 15.328 26.188 1 95.12 98 GLN A CA 1
ATOM 808 C C . GLN A 1 98 ? -5.23 14.406 25.719 1 95.12 98 GLN A C 1
ATOM 810 O O . GLN A 1 98 ? -5.367 13.727 24.703 1 95.12 98 GLN A O 1
ATOM 815 N N . SER A 1 99 ? -4.156 14.438 26.516 1 95.25 99 SER A N 1
ATOM 816 C CA . SER A 1 99 ? -3.041 13.547 26.203 1 95.25 99 SER A CA 1
ATOM 817 C C . SER A 1 99 ? -3.51 12.102 26.047 1 95.25 99 SER A C 1
ATOM 819 O O . SER A 1 99 ? -4.262 11.602 26.891 1 95.25 99 SER A O 1
ATOM 821 N N . GLY A 1 100 ? -3.121 11.539 24.906 1 95.25 100 GLY A N 1
ATOM 822 C CA . GLY A 1 100 ? -3.508 10.164 24.625 1 95.25 100 GLY A CA 1
ATOM 823 C C . GLY A 1 100 ? -4.668 10.047 23.656 1 95.25 100 GLY A C 1
ATOM 824 O O . GLY A 1 100 ? -4.93 8.977 23.125 1 95.25 100 GLY A O 1
ATOM 825 N N . ASP A 1 101 ? -5.336 11.125 23.422 1 97 101 ASP A N 1
ATOM 826 C CA . ASP A 1 101 ? -6.465 11.07 22.5 1 97 101 ASP A CA 1
ATOM 827 C C . ASP A 1 101 ? -5.988 10.977 21.047 1 97 101 ASP A C 1
ATOM 829 O O . ASP A 1 101 ? -5.027 11.641 20.656 1 97 101 ASP A O 1
ATOM 833 N N . ILE A 1 102 ? -6.668 10.078 20.297 1 97.81 102 ILE A N 1
ATOM 834 C CA . ILE A 1 102 ? -6.488 9.992 18.859 1 97.81 102 ILE A CA 1
ATOM 835 C C . ILE A 1 102 ? -7.641 10.695 18.156 1 97.81 102 ILE A C 1
ATOM 837 O O . ILE A 1 102 ? -8.812 10.484 18.484 1 97.81 102 ILE A O 1
ATOM 841 N N . TYR A 1 103 ? -7.34 11.602 17.25 1 97.31 103 TYR A N 1
ATOM 842 C CA . TYR A 1 103 ? -8.375 12.234 16.453 1 97.31 103 TYR A CA 1
ATOM 843 C C . TYR A 1 103 ? -8.195 11.93 14.969 1 97.31 103 TYR A C 1
ATOM 845 O O . TYR A 1 103 ? -7.09 11.586 14.539 1 97.31 103 TYR A O 1
ATOM 853 N N . LEU A 1 104 ? -9.297 12.008 14.219 1 95.88 104 LEU A N 1
ATOM 854 C CA . LEU A 1 104 ? -9.328 11.742 12.781 1 95.88 104 LEU A CA 1
ATOM 855 C C . LEU A 1 104 ? -9.883 12.938 12.023 1 95.88 104 LEU A C 1
ATOM 857 O O . LEU A 1 104 ? -10.844 13.57 12.461 1 95.88 104 LEU A O 1
ATOM 861 N N . LEU A 1 105 ? -9.227 13.281 10.969 1 91.69 105 LEU A N 1
ATOM 862 C CA . LEU A 1 105 ? -9.727 14.281 10.039 1 91.69 105 LEU A CA 1
ATOM 863 C C . LEU A 1 105 ? -9.875 13.703 8.633 1 91.69 105 LEU A C 1
ATOM 865 O O . LEU A 1 105 ? -8.93 13.133 8.086 1 91.69 105 LEU A O 1
ATOM 869 N N . ASN A 1 106 ? -11.078 13.805 8.102 1 86.62 106 ASN A N 1
ATOM 870 C CA . ASN A 1 106 ? -11.305 13.398 6.723 1 86.62 106 ASN A CA 1
ATOM 871 C C . ASN A 1 106 ? -10.664 14.367 5.734 1 86.62 106 ASN A C 1
ATOM 873 O O . ASN A 1 106 ? -10.383 15.516 6.086 1 86.62 106 ASN A O 1
ATOM 877 N N . PRO A 1 107 ? -10.414 13.805 4.562 1 79.38 107 PRO A N 1
ATOM 878 C CA . PRO A 1 107 ? -9.922 14.719 3.529 1 79.38 107 PRO A CA 1
ATOM 879 C C . PRO A 1 107 ? -10.82 15.945 3.346 1 79.38 107 PRO A C 1
ATOM 881 O O . PRO A 1 107 ? -12.047 15.82 3.377 1 79.38 107 PRO A O 1
ATOM 884 N N . MET A 1 108 ? -10.172 17.109 3.299 1 73.81 108 MET A N 1
ATOM 885 C CA . MET A 1 108 ? -10.789 18.391 2.957 1 73.81 108 MET A CA 1
ATOM 886 C C . MET A 1 108 ? -11.664 18.891 4.098 1 73.81 108 MET A C 1
ATOM 888 O O . MET A 1 108 ? -12.43 19.844 3.932 1 73.81 108 MET A O 1
ATOM 892 N N . GLU A 1 109 ? -11.617 18.312 5.164 1 80.56 109 GLU A N 1
ATOM 893 C CA . GLU A 1 109 ? -12.344 18.828 6.324 1 80.56 109 GLU A CA 1
ATOM 894 C C . GLU A 1 109 ? -11.633 20.031 6.922 1 80.56 109 GLU A C 1
ATOM 896 O O . GLU A 1 109 ? -10.461 19.953 7.281 1 80.56 109 GLU A O 1
ATOM 901 N N . LEU A 1 110 ? -12.398 21.109 6.961 1 78.56 110 LEU A N 1
ATOM 902 C CA . LEU A 1 110 ? -11.875 22.328 7.574 1 78.56 110 LEU A CA 1
ATOM 903 C C . LEU A 1 110 ? -11.664 22.141 9.07 1 78.56 110 LEU A C 1
ATOM 905 O O . LEU A 1 110 ? -12.555 21.625 9.766 1 78.56 110 LEU A O 1
ATOM 909 N N . HIS A 1 111 ? -10.453 22.438 9.492 1 86.62 111 HIS A N 1
ATOM 910 C CA . HIS A 1 111 ? -10.188 22.25 10.914 1 86.62 111 HIS A CA 1
ATOM 911 C C . HIS A 1 111 ? -9.156 23.25 11.422 1 86.62 111 HIS A C 1
ATOM 913 O O . HIS A 1 111 ? -8.414 23.844 10.633 1 86.62 111 HIS A O 1
ATOM 919 N N . GLU A 1 112 ? -9.227 23.516 12.664 1 86.56 112 GLU A N 1
ATOM 920 C CA . GLU A 1 112 ? -8.266 24.312 13.398 1 86.56 112 GLU A CA 1
ATOM 921 C C . GLU A 1 112 ? -7.953 23.703 14.766 1 86.56 112 GLU A C 1
ATOM 923 O O . GLU A 1 112 ? -8.773 22.984 15.328 1 86.56 112 GLU A O 1
ATOM 928 N N . ILE A 1 113 ? -6.73 23.906 15.219 1 89.75 113 ILE A N 1
ATOM 929 C CA . ILE A 1 113 ? -6.301 23.375 16.5 1 89.75 113 ILE A CA 1
ATOM 930 C C . ILE A 1 113 ? -5.738 24.5 17.375 1 89.75 113 ILE A C 1
ATOM 932 O O . ILE A 1 113 ? -4.941 25.312 16.906 1 89.75 113 ILE A O 1
ATOM 936 N N . HIS A 1 114 ? -6.141 24.578 18.594 1 88.75 114 HIS A N 1
ATOM 937 C CA . HIS A 1 114 ? -5.641 25.531 19.578 1 88.75 114 HIS A CA 1
ATOM 938 C C . HIS A 1 114 ? -5.035 24.812 20.781 1 88.75 114 HIS A C 1
ATOM 940 O O . HIS A 1 114 ? -5.715 24.047 21.453 1 88.75 114 HIS A O 1
ATOM 946 N N . GLY A 1 115 ? -3.674 25.094 20.875 1 86.75 115 GLY A N 1
ATOM 947 C CA . GLY A 1 115 ? -2.998 24.562 22.047 1 86.75 115 GLY A CA 1
ATOM 948 C C . GLY A 1 115 ? -3.273 25.375 23.297 1 86.75 115 GLY A C 1
ATOM 949 O O . GLY A 1 115 ? -3.309 26.609 23.25 1 86.75 115 GLY A O 1
ATOM 950 N N . GLN A 1 116 ? -4.285 25.188 24.047 1 78.06 116 GLN A N 1
ATOM 951 C CA . GLN A 1 116 ? -4.605 25.891 25.281 1 78.06 116 GLN A CA 1
ATOM 952 C C . GLN A 1 116 ? -3.34 26.234 26.062 1 78.06 116 GLN A C 1
ATOM 954 O O . GLN A 1 116 ? -2.246 26.297 25.5 1 78.06 116 GLN A O 1
ATOM 959 N N . SER A 1 117 ? -3.369 26.531 27.297 1 71.12 117 SER A N 1
ATOM 960 C CA . SER A 1 117 ? -2.283 26.984 28.156 1 71.12 117 SER A CA 1
ATOM 961 C C . SER A 1 117 ? -1.05 26.094 28 1 71.12 117 SER A C 1
ATOM 963 O O . SER A 1 117 ? -1.115 24.891 28.219 1 71.12 117 SER A O 1
ATOM 965 N N . GLY A 1 118 ? 0.089 26.547 27.484 1 74.81 118 GLY A N 1
ATOM 966 C CA . GLY A 1 118 ? 1.384 25.891 27.391 1 74.81 118 GLY A CA 1
ATOM 967 C C . GLY A 1 118 ? 1.586 25.156 26.062 1 74.81 118 GLY A C 1
ATOM 968 O O . GLY A 1 118 ? 2.625 24.531 25.859 1 74.81 118 GLY A O 1
ATOM 969 N N . GLY A 1 119 ? 0.57 25.109 25.281 1 87.5 119 GLY A N 1
ATOM 970 C CA . GLY A 1 119 ? 0.716 24.453 24 1 87.5 119 GLY A CA 1
ATOM 971 C C . GLY A 1 119 ? 0.397 22.984 24.031 1 87.5 119 GLY A C 1
ATOM 972 O O . GLY A 1 119 ? -0.071 22.469 25.047 1 87.5 119 GLY A O 1
ATOM 973 N N . ALA A 1 120 ? 0.427 22.359 22.922 1 92.25 120 ALA A N 1
ATOM 974 C CA . ALA A 1 120 ? 0.185 20.922 22.812 1 92.25 120 ALA A CA 1
ATOM 975 C C . ALA A 1 120 ? 1.208 20.266 21.875 1 92.25 120 ALA A C 1
ATOM 977 O O . ALA A 1 120 ? 1.677 20.891 20.922 1 92.25 120 ALA A O 1
ATOM 978 N N . LEU A 1 121 ? 1.647 19.078 22.25 1 93.25 121 LEU A N 1
ATOM 979 C CA . LEU A 1 121 ? 2.492 18.25 21.391 1 93.25 121 LEU A CA 1
ATOM 980 C C . LEU A 1 121 ? 1.664 17.188 20.672 1 93.25 121 LEU A C 1
ATOM 982 O O . LEU A 1 121 ? 0.971 16.391 21.297 1 93.25 121 LEU A O 1
ATOM 986 N N . ILE A 1 122 ? 1.73 17.219 19.312 1 95.31 122 ILE A N 1
ATOM 987 C CA . ILE A 1 122 ? 0.873 16.359 18.5 1 95.31 122 ILE A CA 1
ATOM 988 C C . ILE A 1 122 ? 1.72 15.594 17.484 1 95.31 122 ILE A C 1
ATOM 990 O O . ILE A 1 122 ? 2.629 16.156 16.875 1 95.31 122 ILE A O 1
ATOM 994 N N . LEU A 1 123 ? 1.529 14.312 17.453 1 96.44 123 LEU A N 1
ATOM 995 C CA . LEU A 1 123 ? 1.983 13.484 16.344 1 96.44 123 LEU A CA 1
ATOM 996 C C . LEU A 1 123 ? 0.884 13.328 15.305 1 96.44 123 LEU A C 1
ATOM 998 O O . LEU A 1 123 ? -0.207 12.836 15.609 1 96.44 123 LEU A O 1
ATOM 1002 N N . ALA A 1 124 ? 1.107 13.781 14.086 1 94.25 124 ALA A N 1
ATOM 1003 C CA . ALA A 1 124 ? 0.105 13.688 13.031 1 94.25 124 ALA A CA 1
ATOM 1004 C C . ALA A 1 124 ? 0.619 12.859 11.859 1 94.25 124 ALA A C 1
ATOM 1006 O O . ALA A 1 124 ? 1.745 13.055 11.398 1 94.25 124 ALA A O 1
ATOM 1007 N N . ILE A 1 125 ? -0.177 11.891 11.469 1 94.75 125 ILE A N 1
ATOM 1008 C CA . ILE A 1 125 ? 0.042 11.141 10.242 1 94.75 125 ILE A CA 1
ATOM 1009 C C . ILE A 1 125 ? -0.93 11.625 9.164 1 94.75 125 ILE A C 1
ATOM 1011 O O . ILE A 1 125 ? -2.148 11.539 9.336 1 94.75 125 ILE A O 1
ATOM 1015 N N . GLN A 1 126 ? -0.403 12.164 8.102 1 87.62 126 GLN A N 1
ATOM 1016 C CA . GLN A 1 126 ? -1.215 12.609 6.977 1 87.62 126 GLN A CA 1
ATOM 1017 C C . GLN A 1 126 ? -1.029 11.688 5.77 1 87.62 126 GLN A C 1
ATOM 1019 O O . GLN A 1 126 ? 0.093 11.492 5.301 1 87.62 126 GLN A O 1
ATOM 1024 N N . MET A 1 127 ? -2.145 11.117 5.328 1 85.56 127 MET A N 1
ATOM 1025 C CA . MET A 1 127 ? -2.037 10.125 4.266 1 85.56 127 MET A CA 1
ATOM 1026 C C . MET A 1 127 ? -2.965 10.461 3.104 1 85.56 127 MET A C 1
ATOM 1028 O O . MET A 1 127 ? -4.086 10.938 3.314 1 85.56 127 MET A O 1
ATOM 1032 N N . SER A 1 128 ? -2.396 10.156 1.946 1 72.56 128 SER A N 1
ATOM 1033 C CA . SER A 1 128 ? -3.213 10.328 0.748 1 72.56 128 SER A CA 1
ATOM 1034 C C . SER A 1 128 ? -4.273 9.242 0.643 1 72.56 128 SER A C 1
ATOM 1036 O O . SER A 1 128 ? -4.012 8.078 0.956 1 72.56 128 SER A O 1
ATOM 1038 N N . ARG A 1 129 ? -5.395 9.602 0.228 1 69.19 129 ARG A N 1
ATOM 1039 C CA . ARG A 1 129 ? -6.445 8.617 -0.019 1 69.19 129 ARG A CA 1
ATOM 1040 C C . ARG A 1 129 ? -6.035 7.648 -1.123 1 69.19 129 ARG A C 1
ATOM 1042 O O . ARG A 1 129 ? -6.52 6.512 -1.17 1 69.19 129 ARG A O 1
ATOM 1049 N N . GLN A 1 130 ? -5.191 8.117 -1.924 1 64.31 130 GLN A N 1
ATOM 1050 C CA . GLN A 1 130 ? -4.758 7.316 -3.064 1 64.31 130 GLN A CA 1
ATOM 1051 C C . GLN A 1 130 ? -3.98 6.086 -2.607 1 64.31 130 GLN A C 1
ATOM 1053 O O . GLN A 1 130 ? -3.973 5.062 -3.293 1 64.31 130 GLN A O 1
ATOM 1058 N N . LEU A 1 131 ? -3.35 6.285 -1.502 1 71.25 131 LEU A N 1
ATOM 1059 C CA . LEU A 1 131 ? -2.631 5.129 -0.981 1 71.25 131 LEU A CA 1
ATOM 1060 C C . LEU A 1 131 ? -3.57 3.941 -0.798 1 71.25 131 LEU A C 1
ATOM 1062 O O . LEU A 1 131 ? -3.279 2.836 -1.261 1 71.25 131 LEU A O 1
ATOM 1066 N N . VAL A 1 132 ? -4.688 4.254 -0.276 1 69.81 132 VAL A N 1
ATOM 1067 C CA . VAL A 1 132 ? -5.633 3.189 0.046 1 69.81 132 VAL A CA 1
ATOM 1068 C C . VAL A 1 132 ? -6.312 2.701 -1.229 1 69.81 132 VAL A C 1
ATOM 1070 O O . VAL A 1 132 ? -6.508 1.497 -1.413 1 69.81 132 VAL A O 1
ATOM 1073 N N . THR A 1 133 ? -6.516 3.6 -2.123 1 64.31 133 THR A N 1
ATOM 1074 C CA . THR A 1 133 ? -7.238 3.232 -3.334 1 64.31 133 THR A CA 1
ATOM 1075 C C . THR A 1 133 ? -6.328 2.484 -4.305 1 64.31 133 THR A C 1
ATOM 1077 O O . THR A 1 133 ? -6.805 1.829 -5.23 1 64.31 133 THR A O 1
ATOM 1080 N N . SER A 1 134 ? -5.086 2.67 -4.062 1 64.06 134 SER A N 1
ATOM 1081 C CA . SER A 1 134 ? -4.1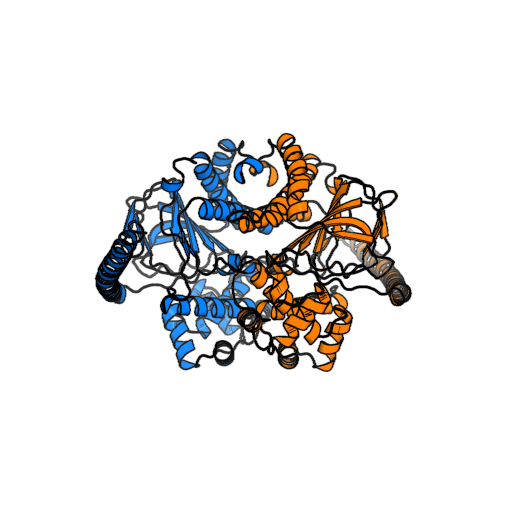52 1.949 -4.922 1 64.06 134 SER A CA 1
ATOM 1082 C C . SER A 1 134 ? -4.27 0.442 -4.723 1 64.06 134 SER A C 1
ATOM 1084 O O . SER A 1 134 ? -3.957 -0.334 -5.629 1 64.06 134 SER A O 1
ATOM 1086 N N . TYR A 1 135 ? -4.754 0.111 -3.633 1 64.12 135 TYR A N 1
ATOM 1087 C CA . TYR A 1 135 ? -4.855 -1.331 -3.439 1 64.12 135 TYR A CA 1
ATOM 1088 C C . TYR A 1 135 ? -6.277 -1.734 -3.072 1 64.12 135 TYR A C 1
ATOM 1090 O O . TYR A 1 135 ? -6.633 -2.914 -3.141 1 64.12 135 TYR A O 1
ATOM 1098 N N . PHE A 1 136 ? -7.09 -0.634 -2.738 1 64.81 136 PHE A N 1
ATOM 1099 C CA . PHE A 1 136 ? -8.477 -0.915 -2.389 1 64.81 136 PHE A CA 1
ATOM 1100 C C . PHE A 1 136 ? -9.43 -0.137 -3.289 1 64.81 136 PHE A C 1
ATOM 1102 O O . PHE A 1 136 ? -9.336 1.089 -3.389 1 64.81 136 PHE A O 1
ATOM 1109 N N . GLN A 1 137 ? -10.242 -0.837 -4.062 1 54.44 137 GLN A N 1
ATOM 1110 C CA . GLN A 1 137 ? -11.148 -0.17 -4.992 1 54.44 137 GLN A CA 1
ATOM 1111 C C . GLN A 1 137 ? -12.289 0.511 -4.246 1 54.44 137 GLN A C 1
ATOM 1113 O O . GLN A 1 137 ? -12.812 1.529 -4.703 1 54.44 137 GLN A O 1
ATOM 1118 N N . HIS A 1 138 ? -12.664 0.018 -3.094 1 54.12 138 HIS A N 1
ATOM 1119 C CA . HIS A 1 138 ? -13.969 0.442 -2.584 1 54.12 138 HIS A CA 1
ATOM 1120 C C . HIS A 1 138 ? -13.812 1.521 -1.517 1 54.12 138 HIS A C 1
ATOM 1122 O O . HIS A 1 138 ? -14.805 1.99 -0.956 1 54.12 138 HIS A O 1
ATOM 1128 N N . ASP A 1 139 ? -12.641 2.086 -1.263 1 57.09 139 ASP A N 1
ATOM 1129 C CA . ASP A 1 139 ? -12.539 2.963 -0.1 1 57.09 139 ASP A CA 1
ATOM 1130 C C . ASP A 1 139 ? -12.742 4.426 -0.496 1 57.09 139 ASP A C 1
ATOM 1132 O O . ASP A 1 139 ? -12.812 5.301 0.367 1 57.09 139 ASP A O 1
ATOM 1136 N N . GLU A 1 140 ? -13.062 4.707 -1.704 1 57.94 140 GLU A N 1
ATOM 1137 C CA . GLU A 1 140 ? -12.977 6.09 -2.162 1 57.94 140 GLU A CA 1
ATOM 1138 C C . GLU A 1 140 ? -14.133 6.926 -1.614 1 57.94 140 GLU A C 1
ATOM 1140 O O . GLU A 1 140 ? -14 8.133 -1.431 1 57.94 140 GLU A O 1
ATOM 1145 N N . ASN A 1 141 ? -15.125 6.277 -1.091 1 63.22 141 ASN A N 1
ATOM 1146 C CA . ASN A 1 141 ? -16.25 7.117 -0.707 1 63.22 141 ASN A CA 1
ATOM 1147 C C . ASN A 1 141 ? -16.609 6.941 0.767 1 63.22 141 ASN A C 1
ATOM 1149 O O . ASN A 1 141 ? -17.734 7.199 1.174 1 63.22 141 ASN A O 1
ATOM 1153 N N . THR A 1 142 ? -15.609 6.617 1.469 1 74.25 142 THR A N 1
ATOM 1154 C CA . THR A 1 142 ? -15.875 6.367 2.881 1 74.25 142 THR A CA 1
ATOM 1155 C C . THR A 1 142 ? -15.258 7.461 3.75 1 74.25 142 THR A C 1
ATOM 1157 O O . THR A 1 142 ? -14.125 7.883 3.512 1 74.25 142 THR A O 1
ATOM 1160 N N . CYS A 1 143 ? -16.062 8.094 4.59 1 82.38 143 CYS A N 1
ATOM 1161 C CA . CYS A 1 143 ? -15.602 9.086 5.555 1 82.38 143 CYS A CA 1
ATOM 1162 C C . CYS A 1 143 ? -15.938 8.656 6.977 1 82.38 143 CYS A C 1
ATOM 1164 O O . CYS A 1 143 ? -16.984 8.047 7.219 1 82.38 143 CYS A O 1
ATOM 1166 N N . PHE A 1 144 ? -15.07 8.93 7.867 1 89.5 144 PHE A N 1
ATOM 1167 C CA . PHE A 1 144 ? -15.367 8.711 9.281 1 89.5 144 PHE A CA 1
ATOM 1168 C C . PHE A 1 144 ? -16.375 9.742 9.789 1 89.5 144 PHE A C 1
ATOM 1170 O O . PHE A 1 144 ? -16.297 10.922 9.43 1 89.5 144 PHE A O 1
ATOM 1177 N N . ILE A 1 145 ? -17.234 9.305 10.602 1 86.62 145 ILE A N 1
ATOM 1178 C CA . ILE A 1 145 ? -18.312 10.172 11.078 1 86.62 145 ILE A CA 1
ATOM 1179 C C . ILE A 1 145 ? -17.828 10.977 12.289 1 86.62 145 ILE A C 1
ATOM 1181 O O . ILE A 1 145 ? -18.281 12.102 12.508 1 86.62 145 ILE A O 1
ATOM 1185 N N . GLU A 1 146 ? -16.891 10.438 13 1 89.06 146 GLU A N 1
ATOM 1186 C CA . GLU A 1 146 ? -16.406 11.07 14.227 1 89.06 146 GLU A CA 1
ATOM 1187 C C . GLU A 1 146 ? -14.922 11.391 14.133 1 89.06 146 GLU A C 1
ATOM 1189 O O . GLU A 1 146 ? -14.148 10.625 13.555 1 89.06 146 GLU A O 1
ATOM 1194 N N . ASN A 1 147 ? -14.617 12.531 14.781 1 91.5 147 ASN A N 1
ATOM 1195 C CA . ASN A 1 147 ? -13.227 12.977 14.75 1 91.5 147 ASN A CA 1
ATOM 1196 C C . ASN A 1 147 ? -12.453 12.469 15.969 1 91.5 147 ASN A C 1
ATOM 1198 O O . ASN A 1 147 ? -11.227 12.359 15.93 1 91.5 147 ASN A O 1
ATOM 1202 N N . ASN A 1 148 ? -13.117 12.305 17.062 1 91.56 148 ASN A N 1
ATOM 1203 C CA . ASN A 1 148 ? -12.5 11.695 18.234 1 91.56 148 ASN A CA 1
ATOM 1204 C C . ASN A 1 148 ? -12.859 10.219 18.359 1 91.56 148 ASN A C 1
ATOM 1206 O O . ASN A 1 148 ? -14.039 9.859 18.375 1 91.56 148 ASN A O 1
ATOM 1210 N N . VAL A 1 149 ? -11.789 9.328 18.594 1 92.81 149 VAL A N 1
ATOM 1211 C CA . VAL A 1 149 ? -12.109 7.93 18.344 1 92.81 149 VAL A CA 1
ATOM 1212 C C . VAL A 1 149 ? -12.078 7.16 19.672 1 92.81 149 VAL A C 1
ATOM 1214 O O . VAL A 1 149 ? -12.492 5.996 19.719 1 92.81 149 VAL A O 1
ATOM 1217 N N . ARG A 1 150 ? -11.773 7.758 20.766 1 93.31 150 ARG A N 1
ATOM 1218 C CA . ARG A 1 150 ? -11.578 7.051 22.016 1 93.31 150 ARG A CA 1
ATOM 1219 C C . ARG A 1 150 ? -12.852 6.324 22.453 1 93.31 150 ARG A C 1
ATOM 1221 O O . ARG A 1 150 ? -12.797 5.164 22.859 1 93.31 150 ARG A O 1
ATOM 1228 N N . SER A 1 151 ? -13.961 6.949 22.359 1 92.5 151 SER A N 1
ATOM 1229 C CA . SER A 1 151 ? -15.227 6.402 22.844 1 92.5 151 SER A CA 1
ATOM 1230 C C . SER A 1 151 ? -15.586 5.117 22.109 1 92.5 151 SER A C 1
ATOM 1232 O O . SER A 1 151 ? -16.281 4.254 22.656 1 92.5 151 SER A O 1
ATOM 1234 N N . PHE A 1 152 ? -15.117 4.906 21.016 1 93.25 152 PHE A N 1
ATOM 1235 C CA . PHE A 1 152 ? -15.492 3.752 20.203 1 93.25 152 PHE A CA 1
ATOM 1236 C C . PHE A 1 152 ? -14.617 2.553 20.531 1 93.25 152 PHE A C 1
ATOM 1238 O O . PHE A 1 152 ? -14.867 1.442 20.062 1 93.25 152 PHE A O 1
ATOM 1245 N N . PHE A 1 153 ? -13.633 2.85 21.312 1 93.12 153 PHE A N 1
ATOM 1246 C CA . PHE A 1 153 ? -12.758 1.773 21.766 1 93.12 153 PHE A CA 1
ATOM 1247 C C . PHE A 1 153 ? -12.992 1.464 23.234 1 93.12 153 PHE A C 1
ATOM 1249 O O . PHE A 1 153 ? -12.156 0.833 23.875 1 93.12 153 PHE A O 1
ATOM 1256 N N . SER A 1 154 ? -14.062 1.914 23.797 1 90 154 SER A N 1
ATOM 1257 C CA . SER A 1 154 ? -14.344 1.755 25.219 1 90 154 SER A CA 1
ATOM 1258 C C . SER A 1 154 ? -14.328 0.284 25.625 1 90 154 SER A C 1
ATOM 1260 O O . SER A 1 154 ? -13.867 -0.061 26.719 1 90 154 SER A O 1
ATOM 1262 N N . GLN A 1 155 ? -14.82 -0.671 24.797 1 90.12 155 GLN A N 1
ATOM 1263 C CA . GLN A 1 155 ? -14.82 -2.102 25.078 1 90.12 155 GLN A CA 1
ATOM 1264 C C . GLN A 1 155 ? -13.539 -2.764 24.578 1 90.12 155 GLN A C 1
ATOM 1266 O O . GLN A 1 155 ? -13.375 -3.979 24.703 1 90.12 155 GLN A O 1
ATOM 1271 N N . HIS A 1 156 ? -12.695 -1.926 24.031 1 89.56 156 HIS A N 1
ATOM 1272 C CA . HIS A 1 156 ? -11.438 -2.393 23.453 1 89.56 156 HIS A CA 1
ATOM 1273 C C . HIS A 1 156 ? -10.281 -1.475 23.828 1 89.56 156 HIS A C 1
ATOM 1275 O O . HIS A 1 156 ? -9.516 -1.051 22.953 1 89.56 156 HIS A O 1
ATOM 1281 N N . GLU A 1 157 ? -10.172 -1.229 25.078 1 88.38 157 GLU A N 1
ATOM 1282 C CA . GLU A 1 157 ? -9.211 -0.253 25.578 1 88.38 157 GLU A CA 1
ATOM 1283 C C . GLU A 1 157 ? -7.781 -0.67 25.25 1 88.38 157 GLU A C 1
ATOM 1285 O O . GLU A 1 157 ? -6.941 0.173 24.938 1 88.38 157 GLU A O 1
ATOM 1290 N N . THR A 1 158 ? -7.547 -1.948 25.375 1 87.25 158 THR A N 1
ATOM 1291 C CA . THR A 1 158 ? -6.207 -2.438 25.078 1 87.25 158 THR A CA 1
ATOM 1292 C C . THR A 1 158 ? -5.844 -2.15 23.625 1 87.25 158 THR A C 1
ATOM 1294 O O . THR A 1 158 ? -4.715 -1.754 23.312 1 87.25 158 THR A O 1
ATOM 1297 N N . ARG A 1 159 ? -6.809 -2.324 22.781 1 88.81 159 ARG A N 1
ATOM 1298 C CA . ARG A 1 159 ? -6.582 -2.053 21.359 1 88.81 159 ARG A CA 1
ATOM 1299 C C . ARG A 1 159 ? -6.309 -0.573 21.125 1 88.81 159 ARG A C 1
ATOM 1301 O O . ARG A 1 159 ? -5.492 -0.216 20.266 1 88.81 159 ARG A O 1
ATOM 1308 N N . TYR A 1 160 ? -6.988 0.219 21.875 1 92.62 160 TYR A N 1
ATOM 1309 C CA . TYR A 1 160 ? -6.766 1.656 21.766 1 92.62 160 TYR A CA 1
ATOM 1310 C C . TYR A 1 160 ? -5.344 2.02 22.172 1 92.62 160 TYR A C 1
ATOM 1312 O O . TYR A 1 160 ? -4.676 2.801 21.5 1 92.62 160 TYR A O 1
ATOM 1320 N N . GLU A 1 161 ? -4.914 1.428 23.25 1 90.88 161 GLU A N 1
ATOM 1321 C CA . GLU A 1 161 ? -3.562 1.691 23.734 1 90.88 161 GLU A CA 1
ATOM 1322 C C . GLU A 1 161 ? -2.516 1.182 22.734 1 90.88 161 GLU A C 1
ATOM 1324 O O . GLU A 1 161 ? -1.497 1.837 22.516 1 90.88 161 GLU A O 1
ATOM 1329 N N . ILE A 1 162 ? -2.818 0.094 22.172 1 89.19 162 ILE A N 1
ATOM 1330 C CA . ILE A 1 162 ? -1.904 -0.47 21.188 1 89.19 162 ILE A CA 1
ATOM 1331 C C . ILE A 1 162 ? -1.831 0.446 19.969 1 89.19 162 ILE A C 1
ATOM 1333 O O . ILE A 1 162 ? -0.757 0.644 19.391 1 89.19 162 ILE A O 1
ATOM 1337 N N . MET A 1 163 ? -2.938 0.972 19.594 1 92.25 163 MET A N 1
ATOM 1338 C CA . MET A 1 163 ? -2.967 1.893 18.453 1 92.25 163 MET A CA 1
ATOM 1339 C C . MET A 1 163 ? -2.066 3.098 18.719 1 92.25 163 MET A C 1
ATOM 1341 O O . MET A 1 163 ? -1.38 3.566 17.797 1 92.25 163 MET A O 1
ATOM 1345 N N . LYS A 1 164 ? -2.09 3.59 19.938 1 93.62 164 LYS A N 1
ATOM 1346 C CA . LYS A 1 164 ? -1.181 4.676 20.281 1 93.62 164 LYS A CA 1
ATOM 1347 C C . LYS A 1 164 ? 0.274 4.27 20.062 1 93.62 164 LYS A C 1
ATOM 1349 O O . LYS A 1 164 ? 1.053 5.02 19.469 1 93.62 164 LYS A O 1
ATOM 1354 N N . GLY A 1 165 ? 0.553 3.1 20.547 1 92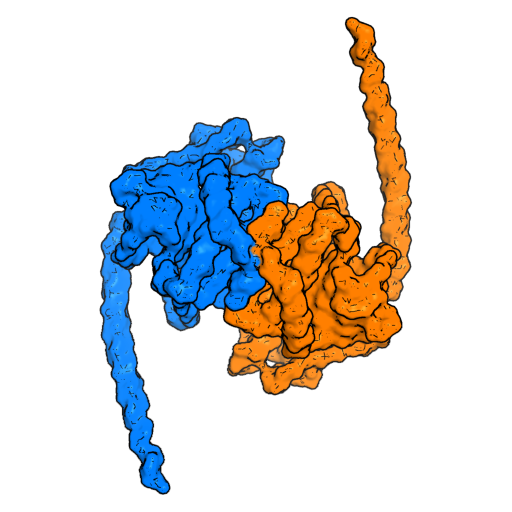.12 165 GLY A N 1
ATOM 1355 C CA . GLY A 1 165 ? 1.898 2.578 20.359 1 92.12 165 GLY A CA 1
ATOM 1356 C C . GLY A 1 165 ? 2.271 2.389 18.906 1 92.12 165 GLY A C 1
ATOM 1357 O O . GLY A 1 165 ? 3.41 2.65 18.516 1 92.12 165 GLY A O 1
ATOM 1358 N N . LEU A 1 166 ? 1.313 1.929 18.141 1 93.56 166 LEU A N 1
ATOM 1359 C CA . LEU A 1 166 ? 1.548 1.718 16.703 1 93.56 166 LEU A CA 1
ATOM 1360 C C . LEU A 1 166 ? 1.825 3.041 16 1 93.56 166 LEU A C 1
ATOM 1362 O O . LEU A 1 166 ? 2.688 3.111 15.125 1 93.56 166 LEU A O 1
ATOM 1366 N N . LEU A 1 167 ? 1.121 4.074 16.391 1 95.62 167 LEU A N 1
ATOM 1367 C CA . LEU A 1 167 ? 1.347 5.395 15.812 1 95.62 167 LEU A CA 1
ATOM 1368 C C . LEU A 1 167 ? 2.756 5.891 16.125 1 95.62 167 LEU A C 1
ATOM 1370 O O . LEU A 1 167 ? 3.436 6.426 15.242 1 95.62 167 LEU A O 1
ATOM 1374 N N . ILE A 1 168 ? 3.141 5.719 17.312 1 93.81 168 ILE A N 1
ATOM 1375 C CA . ILE A 1 168 ? 4.473 6.137 17.75 1 93.81 168 ILE A CA 1
ATOM 1376 C C . ILE A 1 168 ? 5.531 5.328 17 1 93.81 168 ILE A C 1
ATOM 1378 O O . ILE A 1 168 ? 6.504 5.891 16.484 1 93.81 168 ILE A O 1
ATOM 1382 N N . GLU A 1 169 ? 5.328 4.031 16.906 1 92.56 169 GLU A N 1
ATOM 1383 C CA . GLU A 1 169 ? 6.25 3.158 16.188 1 92.56 169 GLU A CA 1
ATOM 1384 C C . GLU A 1 169 ? 6.336 3.543 14.703 1 92.56 169 GLU A C 1
ATOM 1386 O O . GLU A 1 169 ? 7.422 3.541 14.125 1 92.56 169 GLU A O 1
ATOM 1391 N N . LEU A 1 170 ? 5.191 3.826 14.148 1 94.06 170 LEU A N 1
ATOM 1392 C CA . LEU A 1 170 ? 5.129 4.254 12.758 1 94.06 170 LEU A CA 1
ATOM 1393 C C . LEU A 1 170 ? 5.965 5.512 12.539 1 94.06 170 LEU A C 1
ATOM 1395 O O . LEU A 1 170 ? 6.801 5.559 11.641 1 94.06 170 LEU A O 1
ATOM 1399 N N . ALA A 1 171 ? 5.77 6.488 13.359 1 93.25 171 ALA A N 1
ATOM 1400 C CA . ALA A 1 171 ? 6.492 7.75 13.234 1 93.25 171 ALA A CA 1
ATOM 1401 C C . ALA A 1 171 ? 7.984 7.551 13.477 1 93.25 171 ALA A C 1
ATOM 1403 O O . ALA A 1 171 ? 8.82 8.133 12.781 1 93.25 171 ALA A O 1
ATOM 1404 N N . TYR A 1 172 ? 8.297 6.758 14.461 1 90.75 172 TYR A N 1
ATOM 1405 C CA . TYR A 1 172 ? 9.688 6.469 14.773 1 90.75 172 TYR A CA 1
ATOM 1406 C C . TYR A 1 172 ? 10.414 5.887 13.562 1 90.75 172 TYR A C 1
ATOM 1408 O O . TYR A 1 172 ? 11.523 6.301 13.242 1 90.75 172 TYR A O 1
ATOM 1416 N N . ASN A 1 173 ? 9.781 4.938 12.977 1 90.06 173 ASN A N 1
ATOM 1417 C CA . ASN A 1 173 ? 10.391 4.309 11.812 1 90.06 173 ASN A CA 1
ATOM 1418 C C . ASN A 1 173 ? 10.391 5.246 10.609 1 90.06 173 ASN A C 1
ATOM 1420 O O . ASN A 1 173 ? 11.328 5.234 9.805 1 90.06 173 ASN A O 1
ATOM 1424 N N . TYR A 1 174 ? 9.336 5.984 10.484 1 89.75 174 TYR A N 1
ATOM 1425 C CA . TYR A 1 174 ? 9.258 6.957 9.398 1 89.75 174 TYR A CA 1
ATOM 1426 C C . TYR A 1 174 ? 10.414 7.949 9.469 1 89.75 174 TYR A C 1
ATOM 1428 O O . TYR A 1 174 ? 11.109 8.172 8.477 1 89.75 174 TYR A O 1
ATOM 1436 N N . PHE A 1 175 ? 10.656 8.508 10.641 1 83.56 175 PHE A N 1
ATOM 1437 C CA . PHE A 1 175 ? 11.703 9.508 10.805 1 83.56 175 PHE A CA 1
ATOM 1438 C C . PHE A 1 175 ? 13.078 8.859 10.812 1 83.56 175 PHE A C 1
ATOM 1440 O O . PHE A 1 175 ? 14.055 9.453 10.344 1 83.56 175 PHE A O 1
ATOM 1447 N N . GLY A 1 176 ? 13.156 7.703 11.328 1 82.25 176 GLY A N 1
ATOM 1448 C CA . GLY A 1 176 ? 14.438 7.023 11.438 1 82.25 176 GLY A CA 1
ATOM 1449 C C . GLY A 1 176 ? 14.984 6.555 10.094 1 82.25 176 GLY A C 1
ATOM 1450 O O . GLY A 1 176 ? 16.203 6.477 9.906 1 82.25 176 GLY A O 1
ATOM 1451 N N . GLN A 1 177 ? 14.125 6.148 9.234 1 82.88 177 GLN A N 1
ATOM 1452 C CA . GLN A 1 177 ? 14.461 5.676 7.895 1 82.88 177 GLN A CA 1
ATOM 1453 C C . GLN A 1 177 ? 15.508 4.566 7.949 1 82.88 177 GLN A C 1
ATOM 1455 O O . GLN A 1 177 ? 16.5 4.609 7.227 1 82.88 177 GLN A O 1
ATOM 1460 N N . PHE A 1 178 ? 15.352 3.672 8.883 1 80.56 178 PHE A N 1
ATOM 1461 C CA . PHE A 1 178 ? 16.234 2.508 8.953 1 80.56 178 PHE A CA 1
ATOM 1462 C C . PHE A 1 178 ? 16.031 1.608 7.742 1 80.56 178 PHE A C 1
ATOM 1464 O O . PHE A 1 178 ? 15.148 1.85 6.918 1 80.56 178 PHE A O 1
ATOM 1471 N N . ALA A 1 179 ? 16.906 0.604 7.555 1 82.81 179 ALA A N 1
ATOM 1472 C CA . ALA A 1 179 ? 16.828 -0.281 6.398 1 82.81 179 ALA A CA 1
ATOM 1473 C C . ALA A 1 179 ? 15.453 -0.916 6.277 1 82.81 179 ALA A C 1
ATOM 1475 O O . ALA A 1 179 ? 14.914 -1.439 7.258 1 82.81 179 ALA A O 1
ATOM 1476 N N . ASN A 1 180 ? 14.836 -0.787 5.184 1 86.69 180 ASN A N 1
ATOM 1477 C CA . ASN A 1 180 ? 13.57 -1.42 4.832 1 86.69 180 ASN A CA 1
ATOM 1478 C C . ASN A 1 180 ? 12.422 -0.869 5.668 1 86.69 180 ASN A C 1
ATOM 1480 O O . ASN A 1 180 ? 11.414 -1.551 5.871 1 86.69 180 ASN A O 1
ATOM 1484 N N . TYR A 1 181 ? 12.562 0.372 6.184 1 88.5 181 TYR A N 1
ATOM 1485 C CA . TYR A 1 181 ? 11.562 0.969 7.062 1 88.5 181 TYR A CA 1
ATOM 1486 C C . TYR A 1 181 ? 10.242 1.162 6.328 1 88.5 181 TYR A C 1
ATOM 1488 O O . TYR A 1 181 ? 9.18 1.245 6.953 1 88.5 181 TYR A O 1
ATOM 1496 N N . GLU A 1 182 ? 10.32 1.219 5.02 1 87.44 182 GLU A N 1
ATOM 1497 C CA . GLU A 1 182 ? 9.102 1.443 4.25 1 87.44 182 GLU A CA 1
ATOM 1498 C C . GLU A 1 182 ? 8.094 0.323 4.477 1 87.44 182 GLU A C 1
ATOM 1500 O O . GLU A 1 182 ? 6.902 0.583 4.668 1 87.44 182 GLU A O 1
ATOM 1505 N N . TYR A 1 183 ? 8.602 -0.844 4.461 1 90.44 183 TYR A N 1
ATOM 1506 C CA . TYR A 1 183 ? 7.73 -1.992 4.684 1 90.44 183 TYR A CA 1
ATOM 1507 C C . TYR A 1 183 ? 7.172 -1.985 6.102 1 90.44 183 TYR A C 1
ATOM 1509 O O . TYR A 1 183 ? 6 -2.303 6.312 1 90.44 183 TYR A O 1
ATOM 1517 N N . LYS A 1 184 ? 8.008 -1.618 7.02 1 91.38 184 LYS A N 1
ATOM 1518 C CA . LYS A 1 184 ? 7.551 -1.512 8.406 1 91.38 184 LYS A CA 1
ATOM 1519 C C . LYS A 1 184 ? 6.445 -0.466 8.539 1 91.38 184 LYS A C 1
ATOM 1521 O O . LYS A 1 184 ? 5.414 -0.722 9.164 1 91.38 184 LYS A O 1
ATOM 1526 N N . CYS A 1 185 ? 6.703 0.637 7.965 1 92.25 185 CYS A N 1
ATOM 1527 C CA . CYS A 1 185 ? 5.746 1.733 8.039 1 92.25 185 CYS A CA 1
ATOM 1528 C C . CYS A 1 185 ? 4.41 1.336 7.422 1 92.25 185 CYS A C 1
ATOM 1530 O O . CYS A 1 185 ? 3.354 1.586 8 1 92.25 185 CYS A O 1
ATOM 1532 N N . MET A 1 186 ? 4.465 0.691 6.34 1 91.56 186 MET A N 1
ATOM 1533 C CA . MET A 1 186 ? 3.23 0.292 5.672 1 91.56 186 MET A CA 1
ATOM 1534 C C . MET A 1 186 ? 2.49 -0.767 6.48 1 91.56 186 MET A C 1
ATOM 1536 O O . MET A 1 186 ? 1.26 -0.766 6.535 1 91.56 186 MET A O 1
ATOM 1540 N N . SER A 1 187 ? 3.238 -1.671 6.992 1 93.75 187 SER A N 1
ATOM 1541 C CA . SER A 1 187 ? 2.619 -2.674 7.855 1 93.75 187 SER A CA 1
ATOM 1542 C C . SER A 1 187 ? 1.912 -2.023 9.039 1 93.75 187 SER A C 1
ATOM 1544 O O . SER A 1 187 ? 0.744 -2.311 9.305 1 93.75 187 SER A O 1
ATOM 1546 N N . LEU A 1 188 ? 2.568 -1.14 9.688 1 93.81 188 LEU A N 1
ATOM 1547 C CA . LEU A 1 188 ? 2.033 -0.463 10.867 1 93.81 188 LEU A CA 1
ATOM 1548 C C . LEU A 1 188 ? 0.842 0.414 10.492 1 93.81 188 LEU A C 1
ATOM 1550 O O . LEU A 1 188 ? -0.172 0.42 11.195 1 93.81 188 LEU A O 1
ATOM 1554 N N . LEU A 1 189 ? 0.997 1.105 9.438 1 93.94 189 LEU A N 1
ATOM 1555 C CA . LEU A 1 189 ? -0.088 1.964 8.977 1 93.94 189 LEU A CA 1
ATOM 1556 C C . LEU A 1 189 ? -1.347 1.149 8.695 1 93.94 189 LEU A C 1
ATOM 1558 O O . LEU A 1 189 ? -2.445 1.543 9.094 1 93.94 189 LEU A O 1
ATOM 1562 N N . ASN A 1 190 ? -1.176 0.086 8.078 1 92.94 190 ASN A N 1
ATOM 1563 C CA . ASN A 1 190 ? -2.34 -0.726 7.742 1 92.94 190 ASN A CA 1
ATOM 1564 C C . ASN A 1 190 ? -2.936 -1.392 8.977 1 92.94 190 ASN A C 1
ATOM 1566 O O . ASN A 1 190 ? -4.145 -1.615 9.047 1 92.94 190 ASN A O 1
ATOM 1570 N N . MET A 1 191 ? -2.156 -1.729 9.938 1 94.19 191 MET A N 1
ATOM 1571 C CA . MET A 1 191 ? -2.695 -2.178 11.219 1 94.19 191 MET A CA 1
ATOM 1572 C C . MET A 1 191 ? -3.588 -1.106 11.836 1 94.19 191 MET A C 1
ATOM 1574 O O . MET A 1 191 ? -4.691 -1.402 12.297 1 94.19 191 MET A O 1
ATOM 1578 N N . ILE A 1 192 ? -3.148 0.105 11.805 1 95.25 192 ILE A N 1
ATOM 1579 C CA . ILE A 1 192 ? -3.887 1.234 12.359 1 95.25 192 ILE A CA 1
ATOM 1580 C C . ILE A 1 192 ? -5.191 1.428 11.594 1 95.25 192 ILE A C 1
ATOM 1582 O O . ILE A 1 192 ? -6.262 1.556 12.188 1 95.25 192 ILE A O 1
ATOM 1586 N N . LEU A 1 193 ? -5.074 1.399 10.297 1 92.94 193 LEU A N 1
ATOM 1587 C CA . LEU A 1 193 ? -6.25 1.598 9.461 1 92.94 193 LEU A CA 1
ATOM 1588 C C . LEU A 1 193 ? -7.266 0.479 9.672 1 92.94 193 LEU A C 1
ATOM 1590 O O . LEU A 1 193 ? -8.477 0.726 9.688 1 92.94 193 LEU A O 1
ATOM 1594 N N . TYR A 1 194 ? -6.758 -0.725 9.867 1 93.5 194 TYR A N 1
ATOM 1595 C CA . TYR A 1 194 ? -7.652 -1.837 10.156 1 93.5 194 TYR A CA 1
ATOM 1596 C C . TYR A 1 194 ? -8.477 -1.561 11.414 1 93.5 194 TYR A C 1
ATOM 1598 O O . TYR A 1 194 ? -9.695 -1.724 11.406 1 93.5 194 TYR A O 1
ATOM 1606 N N . ALA A 1 195 ? -7.844 -1.184 12.43 1 93.5 195 ALA A N 1
ATOM 1607 C CA . ALA A 1 195 ? -8.523 -0.916 13.695 1 93.5 195 ALA A CA 1
ATOM 1608 C C . ALA A 1 195 ? -9.523 0.227 13.555 1 93.5 195 ALA A C 1
ATOM 1610 O O . ALA A 1 195 ? -10.664 0.121 14.008 1 93.5 195 ALA A O 1
ATOM 1611 N N . LEU A 1 196 ? -9.102 1.309 12.922 1 93.88 196 LEU A N 1
ATOM 1612 C CA . LEU A 1 196 ? -9.977 2.471 12.766 1 93.88 196 LEU A CA 1
ATOM 1613 C C . LEU A 1 196 ? -11.211 2.117 11.953 1 93.88 196 LEU A C 1
ATOM 1615 O O . LEU A 1 196 ? -12.336 2.447 12.344 1 93.88 196 LEU A O 1
ATOM 1619 N N . HIS A 1 197 ? -11.023 1.423 10.906 1 91 197 HIS A N 1
ATOM 1620 C CA . HIS A 1 197 ? -12.148 1.09 10.031 1 91 197 HIS A CA 1
ATOM 1621 C C . HIS A 1 197 ? -13.055 0.049 10.68 1 91 197 HIS A C 1
ATOM 1623 O O . HIS A 1 197 ? -14.234 -0.051 10.328 1 91 197 HIS A O 1
ATOM 1629 N N . THR A 1 198 ? -12.5 -0.704 11.531 1 91.62 198 THR A N 1
ATOM 1630 C CA . THR A 1 198 ? -13.273 -1.744 12.203 1 91.62 198 THR A CA 1
ATOM 1631 C C . THR A 1 198 ? -14.133 -1.147 13.32 1 91.62 198 THR A C 1
ATOM 1633 O O . THR A 1 198 ? -15.289 -1.531 13.492 1 91.62 198 THR A O 1
ATOM 1636 N N . TYR A 1 199 ? -13.664 -0.194 14.031 1 92.38 199 TYR A N 1
ATOM 1637 C CA . TYR A 1 199 ? -14.32 0.169 15.281 1 92.38 199 TYR A CA 1
ATOM 1638 C C . TYR A 1 199 ? -14.922 1.564 15.195 1 92.38 199 TYR A C 1
ATOM 1640 O O . TYR A 1 199 ? -15.805 1.917 15.992 1 92.38 199 TYR A O 1
ATOM 1648 N N . VAL A 1 200 ? -14.414 2.426 14.344 1 93.81 200 VAL A N 1
ATOM 1649 C CA . VAL A 1 200 ? -14.93 3.787 14.242 1 93.81 200 VAL A CA 1
ATOM 1650 C C . VAL A 1 200 ? -16.016 3.844 13.172 1 93.81 200 VAL A C 1
ATOM 1652 O O . VAL A 1 200 ? -15.812 3.396 12.047 1 93.81 200 VAL A O 1
ATOM 1655 N N . PRO A 1 201 ? -17.141 4.398 13.523 1 92.5 201 PRO A N 1
ATOM 1656 C CA . PRO A 1 201 ? -18.234 4.461 12.547 1 92.5 201 PRO A CA 1
ATOM 1657 C C . PRO A 1 201 ? -17.875 5.285 11.312 1 92.5 201 PRO A C 1
ATOM 1659 O O . PRO A 1 201 ? -17.203 6.312 11.43 1 92.5 201 PRO A O 1
ATOM 1662 N N . LYS A 1 202 ? -18.312 4.715 10.164 1 88.44 202 LYS A N 1
ATOM 1663 C CA . LYS A 1 202 ? -18.062 5.359 8.875 1 88.44 202 LYS A CA 1
ATOM 1664 C C . LYS A 1 202 ? -19.359 5.465 8.07 1 88.44 202 LYS A C 1
ATOM 1666 O O . LYS A 1 202 ? -20.328 4.746 8.336 1 88.44 202 LYS A O 1
ATOM 1671 N N . LYS A 1 203 ? -19.312 6.434 7.23 1 82.31 203 LYS A N 1
ATOM 1672 C CA . LYS A 1 203 ? -20.391 6.594 6.262 1 82.31 203 LYS A CA 1
ATOM 1673 C C . LYS A 1 203 ? -19.859 6.473 4.832 1 82.31 203 LYS A C 1
ATOM 1675 O O . LYS A 1 203 ? -18.828 7.039 4.5 1 82.31 203 LYS A O 1
ATOM 1680 N N . THR A 1 204 ? -20.453 5.535 4.152 1 75.62 204 THR A N 1
ATOM 1681 C CA . THR A 1 204 ? -20.156 5.426 2.727 1 75.62 204 THR A CA 1
ATOM 1682 C C . THR A 1 204 ? -21.172 6.223 1.901 1 75.62 204 THR A C 1
ATOM 1684 O O . THR A 1 204 ? -22.375 5.996 1.995 1 75.62 204 THR A O 1
ATOM 1687 N N . TYR A 1 205 ? -20.656 7.137 1.204 1 67.69 205 TYR A N 1
ATOM 1688 C CA . TYR A 1 205 ? -21.531 8 0.42 1 67.69 205 TYR A CA 1
ATOM 1689 C C . TYR A 1 205 ? -21.781 7.414 -0.965 1 67.69 205 TYR A C 1
ATOM 1691 O O . TYR A 1 205 ? -20.859 6.875 -1.59 1 67.69 205 TYR A O 1
ATOM 1699 N N . THR A 1 206 ? -23 7.297 -1.292 1 62.56 206 THR A N 1
ATOM 1700 C CA . THR A 1 206 ? -23.375 6.859 -2.631 1 62.56 206 THR A CA 1
ATOM 1701 C C . THR A 1 206 ? -23.031 7.93 -3.664 1 62.56 206 THR A C 1
ATOM 1703 O O . THR A 1 206 ? -22.828 9.094 -3.314 1 62.56 206 THR A O 1
ATOM 1706 N N . ASP A 1 207 ? -22.922 7.488 -4.891 1 58.19 207 ASP A N 1
ATOM 1707 C CA . ASP A 1 207 ? -22.672 8.422 -5.984 1 58.19 207 ASP A CA 1
ATOM 1708 C C . ASP A 1 207 ? -23.688 9.57 -5.977 1 58.19 207 ASP A C 1
AT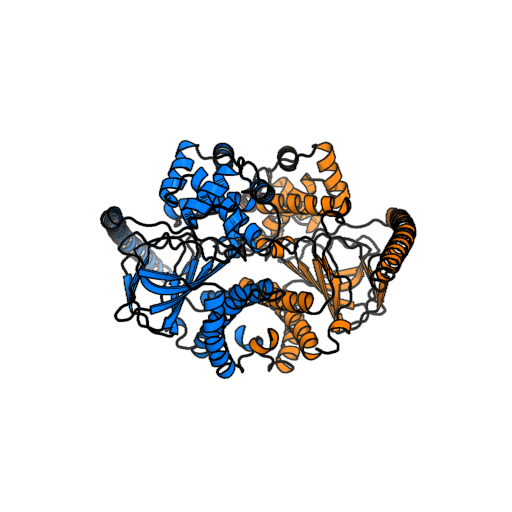OM 1710 O O . ASP A 1 207 ? -23.344 10.711 -6.285 1 58.19 207 ASP A O 1
ATOM 1714 N N . ALA A 1 208 ? -24.844 9.156 -5.648 1 58.19 208 ALA A N 1
ATOM 1715 C CA . ALA A 1 208 ? -25.922 10.148 -5.641 1 58.19 208 ALA A CA 1
ATOM 1716 C C . ALA A 1 208 ? -25.719 11.164 -4.52 1 58.19 208 ALA A C 1
ATOM 1718 O O . ALA A 1 208 ? -26.156 12.312 -4.633 1 58.19 208 ALA A O 1
ATOM 1719 N N . GLU A 1 209 ? -25.188 10.719 -3.531 1 61.88 209 GLU A N 1
ATOM 1720 C CA . GLU A 1 209 ? -25 11.562 -2.357 1 61.88 209 GLU A CA 1
ATOM 1721 C C . GLU A 1 209 ? -23.703 12.375 -2.471 1 61.88 209 GLU A C 1
ATOM 1723 O O . GLU A 1 209 ? -23.531 13.375 -1.77 1 61.88 209 GLU A O 1
ATOM 1728 N N . ILE A 1 210 ? -22.938 11.711 -3.242 1 56.81 210 ILE A N 1
ATOM 1729 C CA . ILE A 1 210 ? -21.656 12.406 -3.406 1 56.81 210 ILE A CA 1
ATOM 1730 C C . ILE A 1 210 ? -21.906 13.781 -4.039 1 56.81 210 ILE A C 1
ATOM 1732 O O . ILE A 1 210 ? -22.469 13.875 -5.129 1 56.81 210 ILE A O 1
ATOM 1736 N N . THR A 1 211 ? -21.828 14.734 -3.162 1 58.25 211 THR A N 1
ATOM 1737 C CA . THR A 1 211 ? -22.047 16.125 -3.525 1 58.25 211 THR A CA 1
ATOM 1738 C C . THR A 1 211 ? -21.094 16.562 -4.637 1 58.25 211 THR A C 1
ATOM 1740 O O . THR A 1 211 ? -20.109 15.867 -4.922 1 58.25 211 THR A O 1
ATOM 1743 N N . THR A 1 212 ? -21.516 17.531 -5.359 1 60.25 212 THR A N 1
ATOM 1744 C CA . THR A 1 212 ? -20.688 18.219 -6.332 1 60.25 212 THR A CA 1
ATOM 1745 C C . THR A 1 212 ? -19.297 18.469 -5.766 1 60.25 212 THR A C 1
ATOM 1747 O O . THR A 1 212 ? -18.297 18.391 -6.488 1 60.25 212 THR A O 1
ATOM 1750 N N . ARG A 1 213 ? -19.297 18.656 -4.504 1 59.31 213 ARG A N 1
ATOM 1751 C CA . ARG A 1 213 ? -18.031 18.922 -3.828 1 59.31 213 ARG A CA 1
ATOM 1752 C C . ARG A 1 213 ? -17.156 17.688 -3.818 1 59.31 213 ARG A C 1
ATOM 1754 O O . ARG A 1 213 ? -15.953 17.766 -4.094 1 59.31 213 ARG A O 1
ATOM 1761 N N . TRP A 1 214 ? -17.766 16.656 -3.555 1 61.53 214 TRP A N 1
ATOM 1762 C CA . TRP A 1 214 ? -17.016 15.406 -3.512 1 61.53 214 TRP A CA 1
ATOM 1763 C C . TRP A 1 214 ? -16.469 15.055 -4.891 1 61.53 214 TRP A C 1
ATOM 1765 O O . TRP A 1 214 ? -15.32 14.609 -5.016 1 61.53 214 TRP A O 1
ATOM 1775 N N . HIS A 1 215 ? -17.312 15.297 -5.801 1 64 215 HIS A N 1
ATOM 1776 C CA . HIS A 1 215 ? -16.875 15.039 -7.164 1 64 215 HIS A CA 1
ATOM 1777 C C . HIS A 1 215 ? -15.672 15.906 -7.527 1 64 215 HIS A C 1
ATOM 1779 O O . HIS A 1 215 ? -14.742 15.438 -8.188 1 64 215 HIS A O 1
ATOM 1785 N N . ARG A 1 216 ? -15.812 17.094 -7.059 1 66.88 216 ARG A N 1
ATOM 1786 C CA . ARG A 1 216 ? -14.703 18.016 -7.316 1 66.88 216 ARG A CA 1
ATOM 1787 C C . ARG A 1 216 ? -13.438 17.562 -6.602 1 66.88 216 ARG A C 1
ATOM 1789 O O . ARG A 1 216 ? -12.352 17.594 -7.176 1 66.88 216 ARG A O 1
ATOM 1796 N N . GLN A 1 217 ? -13.68 17.094 -5.477 1 66.31 217 GLN A N 1
ATOM 1797 C CA . GLN A 1 217 ? -12.539 16.641 -4.68 1 66.31 217 GLN A CA 1
ATOM 1798 C C . GLN A 1 217 ? -11.914 15.383 -5.266 1 66.31 217 GLN A C 1
ATOM 1800 O O . GLN A 1 217 ? -10.695 15.258 -5.324 1 66.31 217 GLN A O 1
ATOM 1805 N N . GLU A 1 218 ? -12.773 14.547 -5.652 1 67.81 218 GLU A N 1
ATOM 1806 C CA . GLU A 1 218 ? -12.297 13.32 -6.281 1 67.81 218 GLU A CA 1
ATOM 1807 C C . GLU A 1 218 ? -11.547 13.617 -7.574 1 67.81 218 GLU A C 1
ATOM 1809 O O . GLU A 1 218 ? -10.523 12.992 -7.867 1 67.81 218 GLU A O 1
ATOM 1814 N N . ARG A 1 219 ? -12.156 14.492 -8.227 1 72.38 219 ARG A N 1
ATOM 1815 C CA . ARG A 1 219 ? -11.508 14.898 -9.469 1 72.38 219 ARG A CA 1
ATOM 1816 C C . ARG A 1 219 ? -10.141 15.508 -9.203 1 72.38 219 ARG A C 1
ATOM 1818 O O . ARG A 1 219 ? -9.164 15.18 -9.883 1 72.38 219 ARG A O 1
ATOM 1825 N N . MET A 1 220 ? -10.086 16.359 -8.227 1 75.06 220 MET A N 1
ATOM 1826 C CA . MET A 1 220 ? -8.812 17 -7.887 1 75.06 220 MET A CA 1
ATOM 1827 C C . MET A 1 220 ? -7.805 15.953 -7.406 1 75.06 220 MET A C 1
ATOM 1829 O O . MET A 1 220 ? -6.613 16.062 -7.695 1 75.06 220 MET A O 1
ATOM 1833 N N . SER A 1 221 ? -8.328 15.016 -6.742 1 70.75 221 SER A N 1
ATOM 1834 C CA . SER A 1 221 ? -7.453 13.938 -6.281 1 70.75 221 SER A CA 1
ATOM 1835 C C . SER A 1 221 ? -6.84 13.188 -7.461 1 70.75 221 SER A C 1
ATOM 1837 O O . SER A 1 221 ? -5.633 12.922 -7.473 1 70.75 221 SER A O 1
ATOM 1839 N N . ARG A 1 222 ? -7.605 12.867 -8.398 1 71.5 222 ARG A N 1
ATOM 1840 C CA . ARG A 1 222 ? -7.121 12.188 -9.586 1 71.5 222 ARG A CA 1
ATOM 1841 C C . ARG A 1 222 ? -6.098 13.039 -10.328 1 71.5 222 ARG A C 1
ATOM 1843 O O . ARG A 1 222 ? -5.078 12.531 -10.805 1 71.5 222 ARG A O 1
ATOM 1850 N N . ILE A 1 223 ? -6.445 14.266 -10.414 1 79.56 223 ILE A N 1
ATOM 1851 C CA . ILE A 1 223 ? -5.578 15.203 -11.125 1 79.56 223 ILE A CA 1
ATOM 1852 C C . ILE A 1 223 ? -4.234 15.305 -10.406 1 79.56 223 ILE A C 1
ATOM 1854 O O . ILE A 1 223 ? -3.178 15.203 -11.031 1 79.56 223 ILE A O 1
ATOM 1858 N N . THR A 1 224 ? -4.277 15.469 -9.133 1 76.38 224 THR A N 1
ATOM 1859 C CA . THR A 1 224 ? -3.039 15.625 -8.375 1 76.38 224 THR A CA 1
ATOM 1860 C C . THR A 1 224 ? -2.238 14.328 -8.375 1 76.38 224 THR A C 1
ATOM 1862 O O . THR A 1 224 ? -1.007 14.352 -8.391 1 76.38 224 THR A O 1
ATOM 1865 N N . ASP A 1 225 ? -2.955 13.234 -8.438 1 70.94 225 ASP A N 1
ATOM 1866 C CA . ASP A 1 225 ? -2.277 11.953 -8.578 1 70.94 225 ASP A CA 1
ATOM 1867 C C . ASP A 1 225 ? -1.523 11.859 -9.898 1 70.94 225 ASP A C 1
ATOM 1869 O O . ASP A 1 225 ? -0.394 11.367 -9.945 1 70.94 225 ASP A O 1
ATOM 1873 N N . HIS A 1 226 ? -2.195 12.211 -10.898 1 75.44 226 HIS A N 1
ATOM 1874 C CA . HIS A 1 226 ? -1.571 12.25 -12.219 1 75.44 226 HIS A CA 1
ATOM 1875 C C . HIS A 1 226 ? -0.316 13.109 -12.211 1 75.44 226 HIS A C 1
ATOM 1877 O O . HIS A 1 226 ? 0.706 12.734 -12.789 1 75.44 226 HIS A O 1
ATOM 1883 N N . ILE A 1 227 ? -0.383 14.195 -11.586 1 79.31 227 ILE A N 1
ATOM 1884 C CA . ILE A 1 227 ? 0.754 15.102 -11.508 1 79.31 227 ILE A CA 1
ATOM 1885 C C . ILE A 1 227 ? 1.885 14.453 -10.719 1 79.31 227 ILE A C 1
ATOM 1887 O O . ILE A 1 227 ? 3.049 14.516 -11.117 1 79.31 227 ILE A O 1
ATOM 1891 N N . GLU A 1 228 ? 1.528 13.82 -9.625 1 72.88 228 GLU A N 1
ATOM 1892 C CA . GLU A 1 228 ? 2.518 13.156 -8.781 1 72.88 228 GLU A CA 1
ATOM 1893 C C . GLU A 1 228 ? 3.281 12.086 -9.555 1 72.88 228 GLU A C 1
ATOM 1895 O O . GLU A 1 228 ? 4.484 11.914 -9.352 1 72.88 228 GLU A O 1
ATOM 1900 N N . LYS A 1 229 ? 2.574 11.461 -10.359 1 68.88 229 LYS A N 1
ATOM 1901 C CA . LYS A 1 229 ? 3.156 10.352 -11.117 1 68.88 229 LYS A CA 1
ATOM 1902 C C . LYS A 1 229 ? 3.984 10.859 -12.289 1 68.88 229 LYS A C 1
ATOM 1904 O O . LYS A 1 229 ? 4.855 10.148 -12.797 1 68.88 229 LYS A O 1
ATOM 1909 N N . ASN A 1 230 ? 3.809 12.133 -12.688 1 76.75 230 ASN A N 1
ATOM 1910 C CA . ASN A 1 230 ? 4.367 12.555 -13.969 1 76.75 230 ASN A CA 1
ATOM 1911 C C . ASN A 1 230 ? 5.102 13.891 -13.852 1 76.75 230 ASN A C 1
ATOM 1913 O O . ASN A 1 230 ? 5.516 14.469 -14.859 1 76.75 230 ASN A O 1
ATOM 1917 N N . PHE A 1 231 ? 5.312 14.336 -12.672 1 82.12 231 PHE A N 1
ATOM 1918 C CA . PHE A 1 231 ? 5.797 15.703 -12.492 1 82.12 231 PHE A CA 1
ATOM 1919 C C . PHE A 1 231 ? 7.211 15.844 -13.039 1 82.12 231 PHE A C 1
ATOM 1921 O O . PHE A 1 231 ? 7.68 16.969 -13.281 1 82.12 231 PHE A O 1
ATOM 1928 N N . ARG A 1 232 ? 7.926 14.766 -13.25 1 83.56 232 ARG A N 1
ATOM 1929 C CA . ARG A 1 232 ? 9.312 14.844 -13.695 1 83.56 232 ARG A CA 1
ATOM 1930 C C . ARG A 1 232 ? 9.398 15.086 -15.195 1 83.56 232 ARG A C 1
ATOM 1932 O O . ARG A 1 232 ? 10.469 15.398 -15.727 1 83.56 232 ARG A O 1
ATOM 1939 N N . GLN A 1 233 ? 8.352 14.914 -15.875 1 82.44 233 GLN A N 1
ATOM 1940 C CA . GLN A 1 233 ? 8.281 15.141 -17.312 1 82.44 233 GLN A CA 1
ATOM 1941 C C . GLN A 1 233 ? 7.469 16.391 -17.625 1 82.44 233 GLN A C 1
ATOM 1943 O O . GLN A 1 233 ? 6.891 17.016 -16.734 1 82.44 233 GLN A O 1
ATOM 1948 N N . LYS A 1 234 ? 7.617 16.75 -18.922 1 85.25 234 LYS A N 1
ATOM 1949 C CA . LYS A 1 234 ? 6.816 17.906 -19.359 1 85.25 234 LYS A CA 1
ATOM 1950 C C . LYS A 1 234 ? 5.324 17.625 -19.188 1 85.25 234 LYS A C 1
ATOM 1952 O O . LYS A 1 234 ? 4.812 16.625 -19.703 1 85.25 234 LYS A O 1
ATOM 1957 N N . LEU A 1 235 ? 4.684 18.391 -18.344 1 88.12 235 LEU A N 1
ATOM 1958 C CA . LEU A 1 235 ? 3.258 18.281 -18.062 1 88.12 235 LEU A CA 1
ATOM 1959 C C . LEU A 1 235 ? 2.537 19.594 -18.344 1 88.12 235 LEU A C 1
ATOM 1961 O O . LEU A 1 235 ? 2.891 20.625 -17.797 1 88.12 235 LEU A O 1
ATOM 1965 N N . LEU A 1 236 ? 1.592 19.531 -19.266 1 90 236 LEU A N 1
ATOM 1966 C CA . LEU A 1 236 ? 0.84 20.734 -19.641 1 90 236 LEU A CA 1
ATOM 1967 C C . LEU A 1 236 ? -0.585 20.656 -19.109 1 90 236 LEU A C 1
ATOM 1969 O O . LEU A 1 236 ? -1.207 19.594 -19.109 1 90 236 LEU A O 1
ATOM 1973 N N . LEU A 1 237 ? -1.043 21.875 -18.594 1 90.94 237 LEU A N 1
ATOM 1974 C CA . LEU A 1 237 ? -2.406 21.984 -18.094 1 90.94 237 LEU A CA 1
ATOM 1975 C C . LEU A 1 237 ? -3.414 21.531 -19.141 1 90.94 237 LEU A C 1
ATOM 1977 O O . LEU A 1 237 ? -4.426 20.906 -18.812 1 90.94 237 LEU A O 1
ATOM 1981 N N . ARG A 1 238 ? -3.143 21.891 -20.344 1 90.5 238 ARG A N 1
ATOM 1982 C CA . ARG A 1 238 ? -4.047 21.562 -21.438 1 90.5 238 ARG A CA 1
ATOM 1983 C C . ARG A 1 238 ? -4.215 20.062 -21.594 1 90.5 238 ARG A C 1
ATOM 1985 O O . ARG A 1 238 ? -5.312 19.578 -21.891 1 90.5 238 ARG A O 1
ATOM 1992 N N . ASP A 1 239 ? -3.148 19.391 -21.469 1 87.62 239 ASP A N 1
ATOM 1993 C CA . ASP A 1 239 ? -3.201 17.938 -21.609 1 87.62 239 ASP A CA 1
ATOM 1994 C C . ASP A 1 239 ? -4.02 17.312 -20.484 1 87.62 239 ASP A C 1
ATOM 1996 O O . ASP A 1 239 ? -4.789 16.391 -20.703 1 87.62 239 ASP A O 1
ATOM 2000 N N . ILE A 1 240 ? -3.824 17.828 -19.281 1 88 240 ILE A N 1
ATOM 2001 C CA . ILE A 1 240 ? -4.566 17.328 -18.125 1 88 240 ILE A CA 1
ATOM 2002 C C . ILE A 1 240 ? -6.051 17.641 -18.297 1 88 240 ILE A C 1
ATOM 2004 O O . ILE A 1 240 ? -6.906 16.797 -18.016 1 88 240 ILE A O 1
ATOM 2008 N N . ALA A 1 241 ? -6.355 18.812 -18.703 1 89.25 241 ALA A N 1
ATOM 2009 C CA . ALA A 1 241 ? -7.742 19.219 -18.938 1 89.25 241 ALA A CA 1
ATOM 2010 C C . ALA A 1 241 ? -8.422 18.297 -19.938 1 89.25 241 ALA A C 1
ATOM 2012 O O . ALA A 1 241 ? -9.555 17.859 -19.719 1 89.25 241 ALA A O 1
ATOM 2013 N N . ALA A 1 242 ? -7.754 18.031 -20.984 1 84 242 ALA A N 1
ATOM 2014 C CA . ALA A 1 242 ? -8.289 17.141 -22.016 1 84 242 ALA A CA 1
ATOM 2015 C C . ALA A 1 242 ? -8.555 15.75 -21.453 1 84 242 ALA A C 1
ATOM 2017 O O . ALA A 1 242 ? -9.594 15.156 -21.734 1 84 242 ALA A O 1
ATOM 2018 N N . HIS A 1 243 ? -7.609 15.344 -20.688 1 77.25 243 HIS A N 1
ATOM 2019 C CA . HIS A 1 243 ? -7.727 14.023 -20.094 1 77.25 243 HIS A CA 1
ATOM 2020 C C . HIS A 1 243 ? -8.938 13.93 -19.172 1 77.25 243 HIS A C 1
ATOM 2022 O O . HIS A 1 243 ? -9.578 12.883 -19.078 1 77.25 243 HIS A O 1
ATOM 2028 N N . GLU A 1 244 ? -9.219 14.984 -18.453 1 80 244 GLU A N 1
ATOM 2029 C CA . GLU A 1 244 ? -10.305 15.031 -17.469 1 80 244 GLU A CA 1
ATOM 2030 C C . GLU A 1 244 ? -11.586 15.57 -18.094 1 80 244 GLU A C 1
ATOM 2032 O O . GLU A 1 244 ? -12.578 15.781 -17.391 1 80 244 GLU A O 1
ATOM 2037 N N . ASN A 1 245 ? -11.492 15.75 -19.391 1 81.19 245 ASN A N 1
ATOM 2038 C CA . ASN A 1 245 ? -12.633 16.312 -20.125 1 81.19 245 ASN A CA 1
ATOM 2039 C C . ASN A 1 245 ? -13.109 17.609 -19.484 1 81.19 245 ASN A C 1
ATOM 2041 O O . ASN A 1 245 ? -14.305 17.781 -19.219 1 81.19 245 ASN A O 1
ATOM 2045 N N . LEU A 1 246 ? -12.227 18.422 -19.188 1 84.56 246 LEU A N 1
ATOM 2046 C CA . LEU A 1 246 ? -12.508 19.734 -18.625 1 84.56 246 LEU A CA 1
ATOM 2047 C C . LEU A 1 246 ? -11.977 20.844 -19.531 1 84.56 246 LEU A C 1
ATOM 2049 O O . LEU A 1 246 ? -11.086 20.609 -20.359 1 84.56 246 LEU A O 1
ATOM 2053 N N . SER A 1 247 ? -12.547 21.953 -19.469 1 89.25 247 SER A N 1
ATOM 2054 C CA . SER A 1 247 ? -11.953 23.125 -20.094 1 89.25 247 SER A CA 1
ATOM 2055 C C . SER A 1 247 ? -10.727 23.609 -19.344 1 89.25 247 SER A C 1
ATOM 2057 O O . SER A 1 247 ? -10.594 23.359 -18.141 1 89.25 247 SER A O 1
ATOM 2059 N N . LEU A 1 248 ? -9.867 24.281 -20.094 1 89.69 248 LEU A N 1
ATOM 2060 C CA . LEU A 1 248 ? -8.672 24.844 -19.484 1 89.69 248 LEU A CA 1
ATOM 2061 C C . LEU A 1 248 ? -9.039 25.844 -18.391 1 89.69 248 LEU A C 1
ATOM 2063 O O . LEU A 1 248 ? -8.406 25.875 -17.344 1 89.69 248 LEU A O 1
ATOM 2067 N N . THR A 1 249 ? -10.023 26.625 -18.703 1 89.38 249 THR A N 1
ATOM 2068 C CA . THR A 1 249 ? -10.469 27.656 -17.766 1 89.38 249 THR A CA 1
ATOM 2069 C C . THR A 1 249 ? -10.992 27.016 -16.469 1 89.38 249 THR A C 1
ATOM 2071 O O . THR A 1 249 ? -10.664 27.469 -15.375 1 89.38 249 THR A O 1
ATOM 2074 N N . TYR A 1 250 ? -11.766 26.047 -16.609 1 87.88 250 TYR A N 1
ATOM 2075 C CA . TYR A 1 250 ? -12.336 25.375 -15.445 1 87.88 250 TYR A CA 1
ATOM 2076 C C . TYR A 1 250 ? -11.234 24.734 -14.602 1 87.88 250 TYR A C 1
ATOM 2078 O O . TYR A 1 250 ? -11.242 24.859 -13.375 1 87.88 250 TYR A O 1
ATOM 2086 N N . LEU A 1 251 ? -10.367 24 -15.258 1 89.81 251 LEU A N 1
ATOM 2087 C CA . LEU A 1 251 ? -9.305 23.328 -14.523 1 89.81 251 LEU A CA 1
ATOM 2088 C C . LEU A 1 251 ? -8.414 24.344 -13.805 1 89.81 251 LEU A C 1
ATOM 2090 O O . LEU A 1 251 ? -8 24.109 -12.672 1 89.81 251 LEU A O 1
ATOM 2094 N N . SER A 1 252 ? -8.117 25.391 -14.508 1 88.5 252 SER A N 1
ATOM 2095 C CA . SER A 1 252 ? -7.355 26.453 -13.859 1 88.5 252 SER A CA 1
ATOM 2096 C C . SER A 1 252 ? -8.062 26.969 -12.609 1 88.5 252 SER A C 1
ATOM 2098 O O . SER A 1 252 ? -7.426 27.156 -11.57 1 88.5 252 SER A O 1
ATOM 2100 N N . HIS A 1 253 ? -9.344 27.141 -12.711 1 83.31 253 HIS A N 1
ATOM 2101 C CA . HIS A 1 253 ? -10.141 27.594 -11.578 1 83.31 253 HIS A CA 1
ATOM 2102 C C . HIS A 1 253 ? -10.172 26.547 -10.469 1 83.31 253 HIS A C 1
ATOM 2104 O O . HIS A 1 253 ? -10.164 26.891 -9.289 1 83.31 253 HIS A O 1
ATOM 2110 N N . LEU A 1 254 ? -10.297 25.422 -10.883 1 81.94 254 LEU A N 1
ATOM 2111 C CA . LEU A 1 254 ? -10.344 24.328 -9.922 1 81.94 254 LEU A CA 1
ATOM 2112 C C . LEU A 1 254 ? -9.086 24.297 -9.062 1 81.94 254 LEU A C 1
ATOM 2114 O O . LEU A 1 254 ? -9.156 24.078 -7.852 1 81.94 254 LEU A O 1
ATOM 2118 N N . PHE A 1 255 ? -7.895 24.422 -9.664 1 81.88 255 PHE A N 1
ATOM 2119 C CA . PHE A 1 255 ? -6.637 24.484 -8.922 1 81.88 255 PHE A CA 1
ATOM 2120 C C . PHE A 1 255 ? -6.66 25.609 -7.91 1 81.88 255 PHE A C 1
ATOM 2122 O O . PHE A 1 255 ? -6.324 25.422 -6.742 1 81.88 255 PHE A O 1
ATOM 2129 N N . ARG A 1 256 ? -7.113 26.719 -8.336 1 76.06 256 ARG A N 1
ATOM 2130 C CA . ARG A 1 256 ? -7.145 27.891 -7.473 1 76.06 256 ARG A CA 1
ATOM 2131 C C . ARG A 1 256 ? -8.164 27.719 -6.352 1 76.06 256 ARG A C 1
ATOM 2133 O O . ARG A 1 256 ? -7.879 28.016 -5.191 1 76.06 256 ARG A O 1
ATOM 2140 N N . HIS A 1 257 ? -9.266 27.25 -6.77 1 70.88 257 HIS A N 1
ATOM 2141 C CA . HIS A 1 257 ? -10.367 27.125 -5.82 1 70.88 257 HIS A CA 1
ATOM 2142 C C . HIS A 1 257 ? -10.086 26.016 -4.812 1 70.88 257 HIS A C 1
ATOM 2144 O O . HIS A 1 257 ? -10.336 26.172 -3.615 1 70.88 257 HIS A O 1
ATOM 2150 N N . GLU A 1 258 ? -9.594 24.906 -5.312 1 67.19 258 GLU A N 1
ATOM 2151 C CA . GLU A 1 258 ? -9.445 23.734 -4.457 1 67.19 258 GLU A CA 1
ATOM 2152 C C . GLU A 1 258 ? -8.102 23.75 -3.723 1 67.19 258 GLU A C 1
ATOM 2154 O O . GLU A 1 258 ? -8 23.266 -2.596 1 67.19 258 GLU A O 1
ATOM 2159 N N . LEU A 1 259 ? -7.043 24.312 -4.367 1 68.06 259 LEU A N 1
ATOM 2160 C CA . LEU A 1 259 ? -5.703 24.188 -3.803 1 68.06 259 LEU A CA 1
ATOM 2161 C C . LEU A 1 259 ? -5.117 25.562 -3.475 1 68.06 259 LEU A C 1
ATOM 2163 O O . LEU A 1 259 ? -4.078 25.656 -2.816 1 68.06 259 LEU A O 1
ATOM 2167 N N . ASP A 1 260 ? -5.77 26.594 -3.82 1 67.88 260 ASP A N 1
ATOM 2168 C CA . ASP A 1 260 ? -5.285 27.953 -3.68 1 67.88 260 ASP A CA 1
ATOM 2169 C C . ASP A 1 260 ? -3.92 28.125 -4.344 1 67.88 260 ASP A C 1
ATOM 2171 O O . ASP A 1 260 ? -3.053 28.828 -3.822 1 67.88 260 ASP A O 1
ATOM 2175 N N . LEU A 1 261 ? -3.658 27.328 -5.355 1 73.56 261 LEU A N 1
ATOM 2176 C CA . LEU A 1 261 ? -2.461 27.375 -6.191 1 73.56 261 LEU A CA 1
ATOM 2177 C C . LEU A 1 261 ? -2.822 27.234 -7.664 1 73.56 261 LEU A C 1
ATOM 2179 O O . LEU A 1 261 ? -3.816 26.594 -8.016 1 73.56 261 LEU A O 1
ATOM 2183 N N . SER A 1 262 ? -2.059 27.938 -8.43 1 83.12 262 SER A N 1
ATOM 2184 C CA . SER A 1 262 ? -2.156 27.641 -9.852 1 83.12 262 SER A CA 1
ATOM 2185 C C . SER A 1 262 ? -1.555 26.266 -10.172 1 83.12 262 SER A C 1
ATOM 2187 O O . SER A 1 262 ? -0.839 25.703 -9.352 1 83.12 262 SER A O 1
ATOM 2189 N N . PHE A 1 263 ? -1.874 25.781 -11.32 1 88.06 263 PHE A N 1
ATOM 2190 C CA . PHE A 1 263 ? -1.301 24.531 -11.789 1 88.06 263 PHE A CA 1
ATOM 2191 C C . PHE A 1 263 ? 0.222 24.594 -11.773 1 88.06 263 PHE A C 1
ATOM 2193 O O . PHE A 1 263 ? 0.88 23.688 -11.266 1 88.06 263 PHE A O 1
ATOM 2200 N N . GLN A 1 264 ? 0.73 25.625 -12.281 1 87.69 264 GLN A N 1
ATOM 2201 C CA . GLN A 1 264 ? 2.178 25.766 -12.383 1 87.69 264 GLN A CA 1
ATOM 2202 C C . GLN A 1 264 ? 2.832 25.797 -11.008 1 87.69 264 GLN A C 1
ATOM 2204 O O . GLN A 1 264 ? 3.895 25.203 -10.805 1 87.69 264 GLN A O 1
ATOM 2209 N N . GLU A 1 265 ? 2.191 26.531 -10.141 1 80.81 265 GLU A N 1
ATOM 2210 C CA . GLU A 1 265 ? 2.713 26.578 -8.781 1 80.81 265 GLU A CA 1
ATOM 2211 C C . GLU A 1 265 ? 2.723 25.203 -8.133 1 80.81 265 GLU A C 1
ATOM 2213 O O . GLU A 1 265 ? 3.703 24.812 -7.492 1 80.81 265 GLU A O 1
ATOM 2218 N N . TYR A 1 266 ? 1.611 24.531 -8.297 1 82.06 266 TYR A N 1
ATOM 2219 C CA . TYR A 1 266 ? 1.504 23.188 -7.73 1 82.06 266 TYR A CA 1
ATOM 2220 C C . TYR A 1 266 ? 2.564 22.266 -8.312 1 82.06 266 TYR A C 1
ATOM 2222 O O . TYR A 1 266 ? 3.236 21.547 -7.578 1 82.06 266 TYR A O 1
ATOM 2230 N N . LEU A 1 267 ? 2.717 22.281 -9.602 1 87 267 LEU A N 1
ATOM 2231 C CA . LEU A 1 267 ? 3.691 21.453 -10.305 1 87 267 LEU A CA 1
ATOM 2232 C C . LEU A 1 267 ? 5.109 21.75 -9.828 1 87 267 LEU A C 1
ATOM 2234 O O . LEU A 1 267 ? 5.883 20.828 -9.547 1 87 267 LEU A O 1
ATOM 2238 N N . ASN A 1 268 ? 5.426 22.922 -9.68 1 83 268 ASN A N 1
ATOM 2239 C CA . ASN A 1 268 ? 6.762 23.328 -9.25 1 83 268 ASN A CA 1
ATOM 2240 C C . ASN A 1 268 ? 7.043 22.891 -7.816 1 83 268 ASN A C 1
ATOM 2242 O O . ASN A 1 268 ? 8.18 22.547 -7.48 1 83 268 ASN A O 1
ATOM 2246 N N . LEU A 1 269 ? 6.031 23 -7.043 1 76.62 269 LEU A N 1
ATOM 2247 C CA . LEU A 1 269 ? 6.195 22.562 -5.66 1 76.62 269 LEU A CA 1
ATOM 2248 C C . LEU A 1 269 ? 6.516 21.078 -5.594 1 76.62 269 LEU A C 1
ATOM 2250 O O . LEU A 1 269 ? 7.355 20.641 -4.797 1 76.62 269 LEU A O 1
ATOM 2254 N N . LYS A 1 270 ? 5.797 20.312 -6.375 1 77.56 270 LYS A N 1
ATOM 2255 C CA . LYS A 1 270 ? 6.062 18.875 -6.43 1 77.56 270 LYS A CA 1
ATOM 2256 C C . LYS A 1 270 ? 7.484 18.594 -6.906 1 77.56 270 LYS A C 1
ATOM 2258 O O . LYS A 1 270 ? 8.18 17.75 -6.348 1 77.56 270 LYS A O 1
ATOM 2263 N N . ARG A 1 271 ? 7.863 19.25 -7.891 1 82.06 271 ARG A N 1
ATOM 2264 C CA . ARG A 1 271 ? 9.211 19.109 -8.43 1 82.06 271 ARG A CA 1
ATOM 2265 C C . ARG A 1 271 ? 10.258 19.531 -7.398 1 82.06 271 ARG A C 1
ATOM 2267 O O . ARG A 1 271 ? 11.297 18.891 -7.258 1 82.06 271 ARG A O 1
ATOM 2274 N N . PHE A 1 272 ? 9.906 20.562 -6.695 1 78.94 272 PHE A N 1
ATOM 2275 C CA . PHE A 1 272 ? 10.805 21.094 -5.668 1 78.94 272 PHE A CA 1
ATOM 2276 C C . PHE A 1 272 ? 10.992 20.078 -4.551 1 78.94 272 PHE A C 1
ATOM 2278 O O . PHE A 1 272 ? 12.117 19.844 -4.094 1 78.94 272 PHE A O 1
ATOM 2285 N N . GLU A 1 273 ? 9.922 19.516 -4.156 1 70.81 273 GLU A N 1
ATOM 2286 C CA . GLU A 1 273 ? 9.992 18.5 -3.113 1 70.81 273 GLU A CA 1
ATOM 2287 C C . GLU A 1 273 ? 10.922 17.359 -3.518 1 70.81 273 GLU A C 1
ATOM 2289 O O . GLU A 1 273 ? 11.727 16.891 -2.707 1 70.81 273 GLU A O 1
ATOM 2294 N N . TYR A 1 274 ? 10.781 16.906 -4.695 1 73.94 274 TYR A N 1
ATOM 2295 C CA . TYR A 1 274 ? 11.625 15.844 -5.227 1 73.94 274 TYR A CA 1
ATOM 2296 C C . TYR A 1 274 ? 13.078 16.281 -5.293 1 73.94 274 TYR A C 1
ATOM 2298 O O . TYR A 1 274 ? 13.984 15.531 -4.922 1 73.94 274 TYR A O 1
ATOM 2306 N N . ALA A 1 275 ? 13.289 17.453 -5.695 1 79.38 275 ALA A N 1
ATOM 2307 C CA . ALA A 1 275 ? 14.633 18 -5.785 1 79.38 275 ALA A CA 1
ATOM 2308 C C . ALA A 1 275 ? 15.297 18.062 -4.414 1 79.38 275 ALA A C 1
ATOM 2310 O O . ALA A 1 275 ? 16.484 17.734 -4.273 1 79.38 275 ALA A O 1
ATOM 2311 N N . CYS A 1 276 ? 14.5 18.438 -3.502 1 70.38 276 CYS A N 1
ATOM 2312 C CA . CYS A 1 276 ? 15.023 18.531 -2.145 1 70.38 276 CYS A CA 1
ATOM 2313 C C . CYS A 1 276 ? 15.477 17.172 -1.634 1 70.38 276 CYS A C 1
ATOM 2315 O O . CYS A 1 276 ? 16.516 17.062 -0.979 1 70.38 276 CYS A O 1
ATOM 2317 N N . ARG A 1 277 ? 14.789 16.234 -1.99 1 66.62 277 ARG A N 1
ATOM 2318 C CA . ARG A 1 277 ? 15.164 14.875 -1.603 1 66.62 277 ARG A CA 1
ATOM 2319 C C . ARG A 1 277 ? 16.484 14.469 -2.234 1 66.62 277 ARG A C 1
ATOM 2321 O O . ARG A 1 277 ? 17.344 13.875 -1.571 1 66.62 277 ARG A O 1
ATOM 2328 N N . LEU A 1 278 ? 16.609 14.766 -3.49 1 73.94 278 LEU A N 1
ATOM 2329 C CA . LEU A 1 278 ? 17.844 14.43 -4.191 1 73.94 278 LEU A CA 1
ATOM 2330 C C . LEU A 1 278 ? 19.016 15.203 -3.615 1 73.94 278 LEU A C 1
ATOM 2332 O O . LEU A 1 278 ? 20.109 14.664 -3.488 1 73.94 278 LEU A O 1
ATOM 2336 N N . LEU A 1 279 ? 18.734 16.391 -3.254 1 74.19 279 LEU A N 1
ATOM 2337 C CA . LEU A 1 279 ? 19.781 17.234 -2.693 1 74.19 279 LEU A CA 1
ATOM 2338 C C . LEU A 1 279 ? 20.281 16.688 -1.361 1 74.19 279 LEU A C 1
ATOM 2340 O O . LEU A 1 279 ? 21.469 16.766 -1.055 1 74.19 279 LEU A O 1
ATOM 2344 N N . GLN A 1 280 ? 19.328 16.094 -0.711 1 63.47 280 GLN A N 1
ATOM 2345 C CA . GLN A 1 280 ? 19.625 15.594 0.628 1 63.47 280 GLN A CA 1
ATOM 2346 C C . GLN A 1 280 ? 20.281 14.211 0.571 1 63.47 280 GLN A C 1
ATOM 2348 O O . GLN A 1 280 ? 21.078 13.859 1.437 1 63.47 280 GLN A O 1
ATOM 2353 N N . HIS A 1 281 ? 20.016 13.5 -0.465 1 62.16 281 HIS A N 1
ATOM 2354 C CA . HIS A 1 281 ? 20.359 12.078 -0.396 1 62.16 281 HIS A CA 1
ATOM 2355 C C . HIS A 1 281 ? 21.359 11.703 -1.48 1 62.16 281 HIS A C 1
ATOM 2357 O O . HIS A 1 281 ? 21.766 10.539 -1.572 1 62.16 281 HIS A O 1
ATOM 2363 N N . THR A 1 282 ? 21.609 12.617 -2.307 1 69.5 282 THR A N 1
ATOM 2364 C CA . THR A 1 282 ? 22.547 12.32 -3.381 1 69.5 282 THR A CA 1
ATOM 2365 C C . THR A 1 282 ? 23.625 13.406 -3.486 1 69.5 282 THR A C 1
ATOM 2367 O O . THR A 1 282 ? 23.516 14.453 -2.848 1 69.5 282 THR A O 1
ATOM 2370 N N . ASP A 1 283 ? 24.688 13.094 -4.23 1 76.12 283 ASP A N 1
ATOM 2371 C CA . ASP A 1 283 ? 25.734 14.062 -4.488 1 76.12 283 ASP A CA 1
ATOM 2372 C C . ASP A 1 283 ? 25.641 14.609 -5.914 1 76.12 283 ASP A C 1
ATOM 2374 O O . ASP A 1 283 ? 26.641 15.094 -6.461 1 76.12 283 ASP A O 1
ATOM 2378 N N . LYS A 1 284 ? 24.484 14.461 -6.426 1 84.81 284 LYS A N 1
ATOM 2379 C CA . LYS A 1 284 ? 24.312 14.93 -7.797 1 84.81 284 LYS A CA 1
ATOM 2380 C C . LYS A 1 284 ? 24.438 16.453 -7.883 1 84.81 284 LYS A C 1
ATOM 2382 O O . LYS A 1 284 ? 24.156 17.156 -6.914 1 84.81 284 LYS A O 1
ATOM 2387 N N . LYS A 1 285 ? 24.953 16.891 -9.039 1 89.19 285 LYS A N 1
ATOM 2388 C CA . LYS A 1 285 ? 25.031 18.328 -9.273 1 89.19 285 LYS A CA 1
ATOM 2389 C C . LYS A 1 285 ? 23.641 18.953 -9.312 1 89.19 285 LYS A C 1
ATOM 2391 O O . LYS A 1 285 ? 22.672 18.312 -9.727 1 89.19 285 LYS A O 1
ATOM 2396 N N . VAL A 1 286 ? 23.547 20.234 -8.914 1 89.94 286 VAL A N 1
ATOM 2397 C CA . VAL A 1 286 ? 22.281 20.953 -8.82 1 89.94 286 VAL A CA 1
ATOM 2398 C C . VAL A 1 286 ? 21.594 20.969 -10.18 1 89.94 286 VAL A C 1
ATOM 2400 O O . VAL A 1 286 ? 20.359 20.812 -10.266 1 89.94 286 VAL A O 1
ATOM 2403 N N . LEU A 1 287 ? 22.438 21.141 -11.211 1 91.12 287 LEU A N 1
ATOM 2404 C CA . LEU A 1 287 ? 21.859 21.172 -12.555 1 91.12 287 LEU A CA 1
ATOM 2405 C C . LEU A 1 287 ? 21.219 19.828 -12.891 1 91.12 287 LEU A C 1
ATOM 2407 O O . LEU A 1 287 ? 20.125 19.781 -13.461 1 91.12 287 LEU A O 1
ATOM 2411 N N . THR A 1 288 ? 21.875 18.812 -12.555 1 91.94 288 THR A N 1
ATOM 2412 C CA . THR A 1 288 ? 21.359 17.469 -12.789 1 91.94 288 THR A CA 1
ATOM 2413 C C . THR A 1 288 ? 20.078 17.234 -12.008 1 91.94 288 THR A C 1
ATOM 2415 O O . THR A 1 288 ? 19.109 16.672 -12.539 1 91.94 288 THR A O 1
ATOM 2418 N N . ILE A 1 289 ? 20.062 17.656 -10.812 1 90.5 289 ILE A N 1
ATOM 2419 C CA . ILE A 1 289 ? 18.906 17.516 -9.945 1 90.5 289 ILE A CA 1
ATOM 2420 C C . ILE A 1 289 ? 17.719 18.281 -10.531 1 90.5 289 ILE A C 1
ATOM 2422 O O . ILE A 1 289 ? 16.594 17.797 -10.547 1 90.5 289 ILE A O 1
ATOM 2426 N N . SER A 1 290 ? 18.031 19.484 -11 1 92.5 290 SER A N 1
ATOM 2427 C CA . SER A 1 290 ? 16.984 20.312 -11.594 1 92.5 290 SER A CA 1
ATOM 2428 C C . SER A 1 290 ? 16.344 19.609 -12.789 1 92.5 290 SER A C 1
ATOM 2430 O O . SER A 1 290 ? 15.117 19.562 -12.891 1 92.5 290 SER A O 1
ATOM 2432 N N . ILE A 1 291 ? 17.141 19.047 -13.578 1 90 291 ILE A N 1
ATOM 2433 C CA . ILE A 1 291 ? 16.656 18.375 -14.781 1 90 291 ILE A CA 1
ATOM 2434 C C . ILE A 1 291 ? 15.898 17.109 -14.406 1 90 291 ILE A C 1
ATOM 2436 O O . ILE A 1 291 ? 14.797 16.859 -14.906 1 90 291 ILE A O 1
ATOM 2440 N N . GLU A 1 292 ? 16.438 16.406 -13.492 1 88.38 292 GLU A N 1
ATOM 2441 C CA . GLU A 1 292 ? 15.828 15.156 -13.07 1 88.38 292 GLU A CA 1
ATOM 2442 C C . GLU A 1 292 ? 14.5 15.391 -12.367 1 88.38 292 GLU A C 1
ATOM 2444 O O . GLU A 1 292 ? 13.625 14.523 -12.367 1 88.38 292 GLU A O 1
ATOM 2449 N N . SER A 1 293 ? 14.398 16.547 -11.812 1 87.44 293 SER A N 1
ATOM 2450 C CA . SER A 1 293 ? 13.18 16.891 -11.086 1 87.44 293 SER A CA 1
ATOM 2451 C C . SER A 1 293 ? 12.109 17.438 -12.023 1 87.44 293 SER A C 1
ATOM 2453 O O . SER A 1 293 ? 10.953 17.594 -11.625 1 87.44 293 SER A O 1
ATOM 2455 N N . GLY A 1 294 ? 12.477 17.734 -13.25 1 91.06 294 GLY A N 1
ATOM 2456 C CA . GLY A 1 294 ? 11.5 18.141 -14.25 1 91.06 294 GLY A CA 1
ATOM 2457 C C . GLY A 1 294 ? 11.484 19.625 -14.492 1 91.06 294 GLY A C 1
ATOM 2458 O O . GLY A 1 294 ? 10.641 20.141 -15.234 1 91.06 294 GLY A O 1
ATOM 2459 N N . PHE A 1 295 ? 12.383 20.359 -13.898 1 92.19 295 PHE A N 1
ATOM 2460 C CA . PHE A 1 295 ? 12.438 21.797 -14.141 1 92.19 295 PHE A CA 1
ATOM 2461 C C . PHE A 1 295 ? 12.992 22.094 -15.523 1 92.19 295 PHE A C 1
ATOM 2463 O O . PHE A 1 295 ? 13.922 21.422 -15.984 1 92.19 295 PHE A O 1
ATOM 2470 N N . SER A 1 296 ? 12.328 23.031 -16.25 1 89 296 SER A N 1
ATOM 2471 C CA . SER A 1 296 ? 12.828 23.453 -17.547 1 89 296 SER A CA 1
ATOM 2472 C C . SER A 1 296 ? 14.062 24.344 -17.406 1 89 296 SER A C 1
ATOM 2474 O O . SER A 1 296 ? 14.852 24.469 -18.344 1 89 296 SER A O 1
ATOM 2476 N N . ASP A 1 297 ? 14.203 24.938 -16.281 1 90 297 ASP A N 1
ATOM 2477 C CA . ASP A 1 297 ? 15.297 25.859 -15.977 1 90 297 ASP A CA 1
ATOM 2478 C C . ASP A 1 297 ? 15.68 25.797 -14.5 1 90 297 ASP A C 1
ATOM 2480 O O . ASP A 1 297 ? 14.812 25.812 -13.625 1 90 297 ASP A O 1
ATOM 2484 N N . VAL A 1 298 ? 17 25.797 -14.258 1 90.94 298 VAL A N 1
ATOM 2485 C CA . VAL A 1 298 ? 17.516 25.656 -12.906 1 90.94 298 VAL A CA 1
ATOM 2486 C C . VAL A 1 298 ? 17.125 26.875 -12.07 1 90.94 298 VAL A C 1
ATOM 2488 O O . VAL A 1 298 ? 17.062 26.797 -10.836 1 90.94 298 VAL A O 1
ATOM 2491 N N . ARG A 1 299 ? 16.812 27.906 -12.711 1 90 299 ARG A N 1
ATOM 2492 C CA . ARG A 1 299 ? 16.438 29.125 -12.016 1 90 299 ARG A CA 1
ATOM 2493 C C . ARG A 1 299 ? 15.188 28.922 -11.164 1 90 299 ARG A C 1
ATOM 2495 O O . ARG A 1 299 ? 15.047 29.531 -10.109 1 90 299 ARG A O 1
ATOM 2502 N N . TYR A 1 300 ? 14.266 28.078 -11.633 1 88.75 300 TYR A N 1
ATOM 2503 C CA . TYR A 1 300 ? 13.047 27.812 -10.875 1 88.75 300 TYR A CA 1
ATOM 2504 C C . TYR A 1 300 ? 13.359 27.094 -9.57 1 88.75 300 TYR A C 1
ATOM 2506 O O . TYR A 1 300 ? 12.812 27.422 -8.523 1 88.75 300 TYR A O 1
ATOM 2514 N N . LEU A 1 301 ? 14.273 26.188 -9.656 1 90.06 301 LEU A N 1
ATOM 2515 C CA . LEU A 1 301 ? 14.695 25.469 -8.453 1 90.06 301 LEU A CA 1
ATOM 2516 C C . LEU A 1 301 ? 15.344 26.422 -7.461 1 90.06 301 LEU A C 1
ATOM 2518 O O . LEU A 1 301 ? 15.016 26.406 -6.273 1 90.06 301 LEU A O 1
ATOM 2522 N N . ASN A 1 302 ? 16.203 27.188 -7.953 1 87.06 302 ASN A N 1
ATOM 2523 C CA . ASN A 1 302 ? 16.891 28.141 -7.082 1 87.06 302 ASN A CA 1
ATOM 2524 C C . ASN A 1 302 ? 15.922 29.141 -6.453 1 87.06 302 ASN A C 1
ATOM 2526 O O . ASN A 1 302 ? 16.078 29.516 -5.293 1 87.06 302 ASN A O 1
ATOM 2530 N N . HIS A 1 303 ? 14.984 29.562 -7.246 1 87.38 303 HIS A N 1
ATOM 2531 C CA . HIS A 1 303 ? 13.969 30.484 -6.742 1 87.38 303 HIS A CA 1
ATOM 2532 C C . HIS A 1 303 ? 13.188 29.859 -5.594 1 87.38 303 HIS A C 1
ATOM 2534 O O . HIS A 1 303 ? 12.953 30.5 -4.566 1 87.38 303 HIS A O 1
ATOM 2540 N N . LEU A 1 304 ? 12.805 28.656 -5.746 1 79.5 304 LEU A N 1
ATOM 2541 C CA . LEU A 1 304 ? 12.031 27.969 -4.715 1 79.5 304 LEU A CA 1
ATOM 2542 C C . LEU A 1 304 ? 12.891 27.703 -3.48 1 79.5 304 LEU A C 1
ATOM 2544 O O . LEU A 1 304 ? 12.406 27.812 -2.35 1 79.5 304 LEU A O 1
ATOM 2548 N N . CYS A 1 305 ? 14.141 27.375 -3.658 1 77.69 305 CYS A N 1
ATOM 2549 C CA . CYS A 1 305 ? 15.07 27.219 -2.541 1 77.69 305 CYS A CA 1
ATOM 2550 C C . CYS A 1 305 ? 15.195 28.516 -1.746 1 77.69 305 CYS A C 1
ATOM 2552 O O . CYS A 1 305 ? 15.156 28.5 -0.514 1 77.69 305 CYS A O 1
ATOM 2554 N N . GLN A 1 306 ? 15.266 29.5 -2.496 1 77 306 GLN A N 1
ATOM 2555 C CA . GLN A 1 306 ? 15.352 30.812 -1.849 1 77 306 GLN A CA 1
ATOM 2556 C C . GLN A 1 306 ? 14.07 31.141 -1.097 1 77 306 GLN A C 1
ATOM 2558 O O . GLN A 1 306 ? 14.109 31.641 0.031 1 77 306 GLN A O 1
ATOM 2563 N N . LYS A 1 307 ? 13.047 30.906 -1.759 1 67.62 307 LYS A N 1
ATOM 2564 C CA . LYS A 1 307 ? 11.734 31.219 -1.204 1 67.62 307 LYS A CA 1
ATOM 2565 C C . LYS A 1 307 ? 11.469 30.422 0.071 1 67.62 307 LYS A C 1
ATOM 2567 O O . LYS A 1 307 ? 11 30.969 1.067 1 67.62 307 LYS A O 1
ATOM 2572 N N . TYR A 1 308 ? 11.828 29.094 0.091 1 61.16 308 TYR A N 1
ATOM 2573 C CA . TYR A 1 308 ? 11.398 28.219 1.174 1 61.16 308 TYR A CA 1
ATOM 2574 C C . TYR A 1 308 ? 12.523 28 2.178 1 61.16 308 TYR A C 1
ATOM 2576 O O . TYR A 1 308 ? 12.273 27.766 3.361 1 61.16 308 TYR A O 1
ATOM 2584 N N . TYR A 1 309 ? 13.82 28.109 1.769 1 63.19 309 TYR A N 1
ATOM 2585 C CA . TYR A 1 309 ? 14.938 27.797 2.654 1 63.19 309 TYR A CA 1
ATOM 2586 C C . TYR A 1 309 ? 15.844 29 2.834 1 63.19 309 TYR A C 1
ATOM 2588 O O . TYR A 1 309 ? 16.75 28.984 3.674 1 63.19 309 TYR A O 1
ATOM 2596 N N . GLY A 1 310 ? 15.578 30.016 2.078 1 66.56 310 GLY A N 1
ATOM 2597 C CA . GLY A 1 310 ? 16.359 31.25 2.193 1 66.56 310 GLY A CA 1
ATOM 2598 C C . GLY A 1 310 ? 17.766 31.109 1.649 1 66.56 310 GLY A C 1
ATOM 2599 O O . GLY A 1 310 ? 18.641 31.922 1.958 1 66.56 310 GLY A O 1
ATOM 2600 N N . CYS A 1 311 ? 18.016 30.062 1.007 1 73.19 311 CYS A N 1
ATOM 2601 C CA . CYS A 1 311 ? 19.328 29.844 0.424 1 73.19 311 CYS A CA 1
ATOM 2602 C C . CYS A 1 311 ? 19.219 29.109 -0.904 1 73.19 311 CYS A C 1
ATOM 2604 O O . CYS A 1 311 ? 18.203 28.469 -1.183 1 73.19 311 CYS A O 1
ATOM 2606 N N . PRO A 1 312 ? 20.234 29.266 -1.769 1 79.69 312 PRO A N 1
ATOM 2607 C CA . PRO A 1 312 ? 20.188 28.547 -3.045 1 79.69 312 PRO A CA 1
ATOM 2608 C C . PRO A 1 312 ? 20.375 27.031 -2.881 1 79.69 312 PRO A C 1
ATOM 2610 O O . PRO A 1 312 ? 20.781 26.578 -1.814 1 79.69 312 PRO A O 1
ATOM 2613 N N . ALA A 1 313 ? 20.078 26.25 -3.91 1 82.31 313 ALA A N 1
ATOM 2614 C CA . ALA A 1 313 ? 20.125 24.797 -3.902 1 82.31 313 ALA A CA 1
ATOM 2615 C C . ALA A 1 313 ? 21.516 24.281 -3.545 1 82.31 313 ALA A C 1
ATOM 2617 O O . ALA A 1 313 ? 21.656 23.281 -2.844 1 82.31 313 ALA A O 1
ATOM 2618 N N . SER A 1 314 ? 22.5 24.906 -3.977 1 80 314 SER A N 1
ATOM 2619 C CA . SER A 1 314 ? 23.875 24.5 -3.752 1 80 314 SER A CA 1
ATOM 2620 C C . SER A 1 314 ? 24.234 24.531 -2.268 1 80 314 SER A C 1
ATOM 2622 O O . SER A 1 314 ? 25.078 23.766 -1.808 1 80 314 SER A O 1
ATOM 2624 N N . GLU A 1 315 ? 23.594 25.391 -1.56 1 74.44 315 GLU A N 1
ATOM 2625 C CA . GLU A 1 315 ? 23.875 25.547 -0.135 1 74.44 315 GLU A CA 1
ATOM 2626 C C . GLU A 1 315 ? 22.984 24.625 0.704 1 74.44 315 GLU A C 1
ATOM 2628 O O . GLU A 1 315 ? 23.281 24.391 1.879 1 74.44 315 GLU A O 1
ATOM 2633 N N . LEU A 1 316 ? 21.938 24.234 0.158 1 64.69 316 LEU A N 1
ATOM 2634 C CA . LEU A 1 316 ? 21 23.391 0.886 1 64.69 316 LEU A CA 1
ATOM 2635 C C . LEU A 1 316 ? 21.625 22.031 1.213 1 64.69 316 LEU A C 1
ATOM 2637 O O . LEU A 1 316 ? 21.297 21.438 2.238 1 64.69 316 LEU A O 1
ATOM 2641 N N . ARG A 1 317 ? 22.391 21.297 0.256 1 60.75 317 ARG A N 1
ATOM 2642 C CA . ARG A 1 317 ? 23.062 20.031 0.557 1 60.75 317 ARG A CA 1
ATOM 2643 C C . ARG A 1 317 ? 23.844 20.125 1.862 1 60.75 317 ARG A C 1
ATOM 2645 O O . ARG A 1 317 ? 23.875 19.156 2.635 1 60.75 317 ARG A O 1
ATOM 2652 N N . GLY A 1 318 ? 24.625 21.031 2.01 1 53.56 318 GLY A N 1
ATOM 2653 C CA . GLY A 1 318 ? 25.453 21.188 3.195 1 53.56 318 GLY A CA 1
ATOM 2654 C C . GLY A 1 318 ? 24.656 21.578 4.43 1 53.56 318 GLY A C 1
ATOM 2655 O O . GLY A 1 318 ? 25.141 21.406 5.555 1 53.56 318 GLY A O 1
ATOM 2656 N N . LYS A 1 319 ? 23.672 22.281 4.207 1 46.19 319 LYS A N 1
ATOM 2657 C CA . LYS A 1 319 ? 22.875 22.766 5.34 1 46.19 319 LYS A CA 1
ATOM 2658 C C . LYS A 1 319 ? 21.766 21.781 5.684 1 46.19 319 LYS A C 1
ATOM 2660 O O . LYS A 1 319 ? 20.984 21.375 4.812 1 46.19 319 LYS A O 1
ATOM 2665 N N . THR A 1 320 ? 22.031 20.734 6.25 1 42.78 320 THR A N 1
ATOM 2666 C CA . THR A 1 320 ? 20.953 19.922 6.801 1 42.78 320 THR A CA 1
ATOM 2667 C C . THR A 1 320 ? 19.781 20.797 7.199 1 42.78 320 THR A C 1
ATOM 2669 O O . THR A 1 320 ? 19.031 20.469 8.125 1 42.78 320 THR A O 1
ATOM 2672 N N . ARG A 1 321 ? 19.766 22.094 6.801 1 36.94 321 ARG A N 1
ATOM 2673 C CA . ARG A 1 321 ? 18.828 22.984 7.453 1 36.94 321 ARG A CA 1
ATOM 2674 C C . ARG A 1 321 ? 17.391 22.688 7.008 1 36.94 321 ARG A C 1
ATOM 2676 O O . ARG A 1 321 ? 17.156 22.328 5.852 1 36.94 321 ARG A O 1
ATOM 2683 N N . LEU A 1 322 ? 16.531 22.391 7.938 1 36.5 322 LEU A N 1
ATOM 2684 C CA . LEU A 1 322 ? 15.07 22.328 7.895 1 36.5 322 LEU A CA 1
ATOM 2685 C C . LEU A 1 322 ? 14.508 23.453 7.027 1 36.5 322 LEU A C 1
ATOM 2687 O O . LEU A 1 322 ? 15.094 24.531 6.949 1 36.5 322 LEU A O 1
ATOM 2691 N N . PRO A 1 323 ? 13.727 23.219 6.098 1 34.31 323 PRO A N 1
ATOM 2692 C CA . PRO A 1 323 ? 13.078 24.312 5.391 1 34.31 323 PRO A CA 1
ATOM 2693 C C . PRO A 1 323 ? 12.852 25.531 6.281 1 34.31 323 PRO A C 1
ATOM 2695 O O . PRO A 1 323 ? 12.648 25.391 7.492 1 34.31 323 PRO A O 1
ATOM 2698 N N . ALA A 1 324 ? 13.359 26.672 5.934 1 30.34 324 ALA A N 1
ATOM 2699 C CA . ALA A 1 324 ? 13 27.891 6.641 1 30.34 324 ALA A CA 1
ATOM 2700 C C . ALA A 1 324 ? 11.508 27.953 6.922 1 30.34 324 ALA A C 1
ATOM 2702 O O . ALA A 1 324 ? 10.695 27.547 6.086 1 30.34 324 ALA A O 1
ATOM 2703 N N . ALA A 1 325 ? 11.047 27.828 8.156 1 31.25 325 ALA A N 1
ATOM 2704 C CA . ALA A 1 325 ? 9.711 28.094 8.688 1 31.25 325 ALA A CA 1
ATOM 2705 C C . ALA A 1 325 ? 9.039 29.234 7.922 1 31.25 325 ALA A C 1
ATOM 2707 O O . ALA A 1 325 ? 9.242 30.406 8.227 1 31.25 325 ALA A O 1
ATOM 2708 N N . ALA A 1 326 ? 9.164 29.422 6.684 1 31.92 326 ALA A N 1
ATOM 2709 C CA . ALA A 1 326 ? 8.391 30.531 6.168 1 31.92 326 ALA A CA 1
ATOM 2710 C C . ALA A 1 326 ? 6.953 30.5 6.691 1 31.92 326 ALA A C 1
ATOM 2712 O O . ALA A 1 326 ? 6.129 31.328 6.316 1 31.92 326 ALA A O 1
ATOM 2713 N N . ASP A 1 327 ? 6.453 29.312 6.859 1 33.25 327 ASP A N 1
ATOM 2714 C CA . ASP A 1 327 ? 5.074 29.547 7.285 1 33.25 327 ASP A CA 1
ATOM 2715 C C . ASP A 1 327 ? 5.027 30.391 8.555 1 33.25 327 ASP A C 1
ATOM 2717 O O . ASP A 1 327 ? 4.375 30.016 9.531 1 33.25 327 ASP A O 1
ATOM 2721 N N . ARG A 1 328 ? 6.121 31.016 8.938 1 30.36 328 ARG A N 1
ATOM 2722 C CA . ARG A 1 328 ? 6.09 31.844 10.141 1 30.36 328 ARG A CA 1
ATOM 2723 C C . ARG A 1 328 ? 4.984 32.875 10.055 1 30.36 328 ARG A C 1
ATOM 2725 O O . ARG A 1 328 ? 4.652 33.531 11.055 1 30.36 328 ARG A O 1
ATOM 2732 N N . GLN A 1 329 ? 4.867 33.438 8.883 1 30.53 329 GLN A N 1
ATOM 2733 C CA . GLN A 1 329 ? 4.352 34.812 8.984 1 30.53 329 GLN A CA 1
ATOM 2734 C C . GLN A 1 329 ? 2.871 34.812 9.359 1 30.53 329 GLN A C 1
ATOM 2736 O O . GLN A 1 329 ? 2.266 35.875 9.523 1 30.53 329 GLN A O 1
ATOM 2741 N N . ALA A 1 330 ? 1.997 33.906 8.828 1 33.88 330 ALA A N 1
ATOM 2742 C CA . ALA A 1 330 ? 0.765 34.562 9.281 1 33.88 330 ALA A CA 1
ATOM 2743 C C . ALA A 1 330 ? 0.688 34.562 10.805 1 33.88 330 ALA A C 1
ATOM 2745 O O . ALA A 1 330 ? 1.07 33.594 11.461 1 33.88 330 ALA A O 1
ATOM 2746 N N . SER A 1 331 ? 0.697 35.594 11.445 1 38.06 331 SER A N 1
ATOM 2747 C CA . SER A 1 331 ? 0.557 36 12.836 1 38.06 331 SER A CA 1
ATOM 2748 C C . SER A 1 331 ? -0.176 34.938 13.656 1 38.06 331 SER A C 1
ATOM 2750 O O . SER A 1 331 ? 0.127 34.75 14.836 1 38.06 331 SER A O 1
ATOM 2752 N N . SER A 1 332 ? -1.161 34.094 13.078 1 46.47 332 SER A N 1
ATOM 2753 C CA . SER A 1 332 ? -2.072 33.25 13.844 1 46.47 332 SER A CA 1
ATOM 2754 C C . SER A 1 332 ? -1.533 31.828 13.969 1 46.47 332 SER A C 1
ATOM 2756 O O . SER A 1 332 ? -2.076 31.016 14.727 1 46.47 332 SER A O 1
ATOM 2758 N N . ASN A 1 333 ? -0.485 31.391 13.242 1 53.28 333 ASN A N 1
ATOM 2759 C CA . ASN A 1 333 ? 0.079 30.047 13.336 1 53.28 333 ASN A CA 1
ATOM 2760 C C . ASN A 1 333 ? 1.331 30.016 14.203 1 53.28 333 ASN A C 1
ATOM 2762 O O . ASN A 1 333 ? 2.342 30.641 13.867 1 53.28 333 ASN A O 1
ATOM 2766 N N . THR A 1 334 ? 1.201 29.734 15.461 1 64.06 334 THR A N 1
ATOM 2767 C CA . THR A 1 334 ? 2.32 29.516 16.375 1 64.06 334 THR A CA 1
ATOM 2768 C C . THR A 1 334 ? 2.576 28.031 16.578 1 64.06 334 THR A C 1
ATOM 2770 O O . THR A 1 334 ? 1.986 27.406 17.453 1 64.06 334 THR A O 1
ATOM 2773 N N . GLN A 1 335 ? 3.188 27.438 15.516 1 68 335 GLN A N 1
ATOM 2774 C CA . GLN A 1 335 ? 3.533 26.016 15.617 1 68 335 GLN A CA 1
ATOM 2775 C C . GLN A 1 335 ? 5.008 25.781 15.305 1 68 335 GLN A C 1
ATOM 2777 O O . GLN A 1 335 ? 5.613 26.547 14.555 1 68 335 GLN A O 1
ATOM 2782 N N . ASN A 1 336 ? 5.602 24.906 16.047 1 69.94 336 ASN A N 1
ATOM 2783 C CA . ASN A 1 336 ? 6.961 24.438 15.812 1 69.94 336 ASN A CA 1
ATOM 2784 C C . ASN A 1 336 ? 6.98 22.984 15.352 1 69.94 336 ASN A C 1
ATOM 2786 O O . ASN A 1 336 ? 6.699 22.078 16.141 1 69.94 336 ASN A O 1
ATOM 2790 N N . ILE A 1 337 ? 7.305 22.781 14.117 1 71.38 337 ILE A N 1
ATOM 2791 C CA . ILE A 1 337 ? 7.43 21.438 13.594 1 71.38 337 ILE A CA 1
ATOM 2792 C C . ILE A 1 337 ? 8.828 20.891 13.867 1 71.38 337 ILE A C 1
ATOM 2794 O O . ILE A 1 337 ? 9.828 21.547 13.555 1 71.38 337 ILE A O 1
ATOM 2798 N N . PHE A 1 338 ? 8.906 19.719 14.484 1 70.38 338 PHE A N 1
ATOM 2799 C CA . PHE A 1 338 ? 10.188 19.109 14.812 1 70.38 338 PHE A CA 1
ATOM 2800 C C . PHE A 1 338 ? 10.883 18.578 13.562 1 70.38 338 PHE A C 1
ATOM 2802 O O . PHE A 1 338 ? 10.219 18.078 12.648 1 70.38 338 PHE A O 1
ATOM 2809 N N . THR A 1 339 ? 12.156 18.734 13.578 1 66.94 339 THR A N 1
ATOM 2810 C CA . THR A 1 339 ? 12.953 18.109 12.531 1 66.94 339 THR A CA 1
ATOM 2811 C C . THR A 1 339 ? 12.898 16.578 12.664 1 66.94 339 THR A C 1
ATOM 2813 O O . THR A 1 339 ? 12.539 16.062 13.719 1 66.94 339 THR A O 1
ATOM 2816 N N . PRO A 1 340 ? 13.258 15.906 11.539 1 71.94 340 PRO A N 1
ATOM 2817 C CA . PRO A 1 340 ? 13.312 14.453 11.641 1 71.94 340 PRO A CA 1
ATOM 2818 C C . PRO A 1 340 ? 14.219 13.969 12.766 1 71.94 340 PRO A C 1
ATOM 2820 O O . PRO A 1 340 ? 13.859 13.055 13.516 1 71.94 340 PRO A O 1
ATOM 2823 N N . GLY A 1 341 ? 15.375 14.523 12.93 1 73.38 341 GLY A N 1
ATOM 2824 C CA . GLY A 1 341 ? 16.297 14.148 13.992 1 73.38 341 GLY A CA 1
ATOM 2825 C C . GLY A 1 341 ? 15.711 14.359 15.383 1 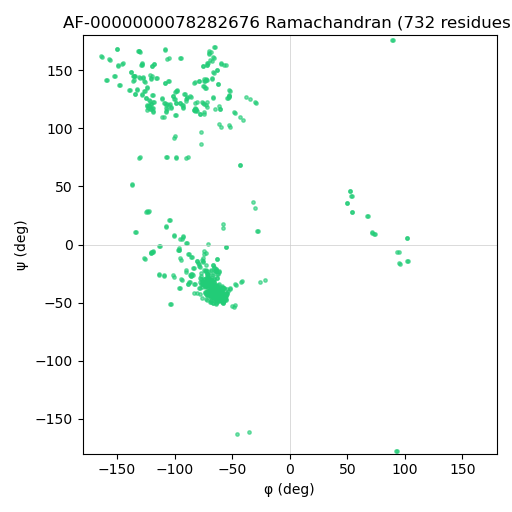73.38 341 GLY A C 1
ATOM 2826 O O . GLY A 1 341 ? 15.773 13.461 16.234 1 73.38 341 GLY A O 1
ATOM 2827 N N . ASP A 1 342 ? 15.125 15.539 15.609 1 74.88 342 ASP A N 1
ATOM 2828 C CA . ASP A 1 342 ? 14.516 15.828 16.906 1 74.88 342 ASP A CA 1
ATOM 2829 C C . ASP A 1 342 ? 13.305 14.93 17.156 1 74.88 342 ASP A C 1
ATOM 2831 O O . ASP A 1 342 ? 13.055 14.523 18.297 1 74.88 342 ASP A O 1
ATOM 2835 N N . SER A 1 343 ? 12.641 14.648 16.141 1 82.38 343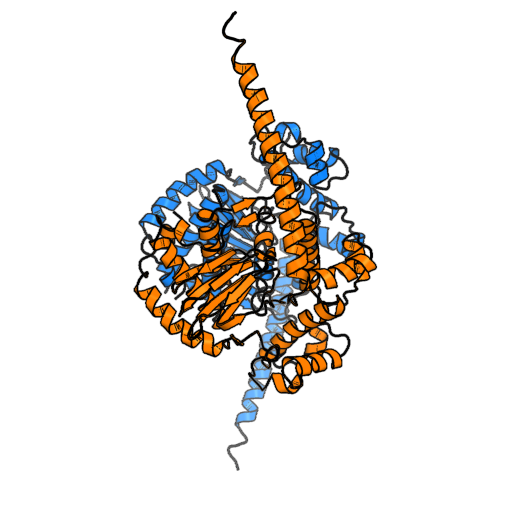 SER A N 1
ATOM 2836 C CA . SER A 1 343 ? 11.477 13.781 16.25 1 82.38 343 SER A CA 1
ATOM 2837 C C . SER A 1 343 ? 11.875 12.383 16.703 1 82.38 343 SER A C 1
ATOM 2839 O O . SER A 1 343 ? 11.242 11.812 17.609 1 82.38 343 SER A O 1
ATOM 2841 N N . ILE A 1 344 ? 12.93 11.867 16.141 1 85.12 344 ILE A N 1
ATOM 2842 C CA . ILE A 1 344 ? 13.367 10.516 16.484 1 85.12 344 ILE A CA 1
ATOM 2843 C C . ILE A 1 344 ? 13.766 10.453 17.953 1 85.12 344 ILE A C 1
ATOM 2845 O O . ILE A 1 344 ? 13.477 9.477 18.641 1 85.12 344 ILE A O 1
ATOM 2849 N N . LEU A 1 345 ? 14.445 11.438 18.406 1 81.38 345 LEU A N 1
ATOM 2850 C CA . LEU A 1 345 ? 14.898 11.469 19.797 1 81.38 345 LEU A CA 1
ATOM 2851 C C . LEU A 1 345 ? 13.719 11.477 20.75 1 81.38 345 LEU A C 1
ATOM 2853 O O . LEU A 1 345 ? 13.703 10.734 21.734 1 81.38 345 LEU A O 1
ATOM 2857 N N . LEU A 1 346 ? 12.75 12.32 20.469 1 85.38 346 LEU A N 1
ATOM 2858 C CA . LEU A 1 346 ? 11.562 12.406 21.312 1 85.38 346 LEU A CA 1
ATOM 2859 C C . LEU A 1 346 ? 10.766 11.109 21.266 1 85.38 346 LEU A C 1
ATOM 2861 O O . LEU A 1 346 ? 10.273 10.648 22.297 1 85.38 346 LEU A O 1
ATOM 2865 N N . LEU A 1 347 ? 10.695 10.539 20.109 1 89.81 347 LEU A N 1
ATOM 2866 C CA . LEU A 1 347 ? 9.883 9.344 19.906 1 89.81 347 LEU A CA 1
ATOM 2867 C C . LEU A 1 347 ? 10.555 8.125 20.516 1 89.81 347 LEU A C 1
ATOM 2869 O O . LEU A 1 347 ? 9.883 7.168 20.922 1 89.81 347 LEU A O 1
ATOM 2873 N N . HIS A 1 348 ? 11.836 8.148 20.547 1 87.62 348 HIS A N 1
ATOM 2874 C CA . HIS A 1 348 ? 12.562 7.016 21.109 1 87.62 348 HIS A CA 1
ATOM 2875 C C . HIS A 1 348 ? 12.133 6.754 22.547 1 87.62 348 HIS A C 1
ATOM 2877 O O . HIS A 1 348 ? 11.883 5.609 22.922 1 87.62 348 HIS A O 1
ATOM 2883 N N . THR A 1 349 ? 12.016 7.781 23.297 1 83.5 349 THR A N 1
ATOM 2884 C CA . THR A 1 349 ? 11.617 7.652 24.688 1 83.5 349 THR A CA 1
ATOM 2885 C C . THR A 1 349 ? 10.172 7.156 24.797 1 83.5 349 THR A C 1
ATOM 2887 O O . THR A 1 349 ? 9.867 6.277 25.594 1 83.5 349 THR A O 1
ATOM 2890 N N . LEU A 1 350 ? 9.305 7.699 24.031 1 88.19 350 LEU A N 1
ATOM 2891 C CA . LEU A 1 350 ? 7.898 7.305 24.031 1 88.19 350 LEU A CA 1
ATOM 2892 C C . LEU A 1 350 ? 7.742 5.844 23.625 1 88.19 350 LEU A C 1
ATOM 2894 O O . LEU A 1 350 ? 6.977 5.102 24.234 1 88.19 350 LEU A O 1
ATOM 2898 N N . ARG A 1 351 ? 8.461 5.516 22.625 1 86.75 351 ARG A N 1
ATOM 2899 C CA . ARG A 1 351 ? 8.445 4.16 22.078 1 86.75 351 ARG A CA 1
ATOM 2900 C C . ARG A 1 351 ? 8.828 3.141 23.156 1 86.75 351 ARG A C 1
ATOM 2902 O O . ARG A 1 351 ? 8.172 2.111 23.297 1 86.75 351 ARG A O 1
ATOM 2909 N N . GLU A 1 352 ? 9.836 3.365 23.875 1 83.31 352 GLU A N 1
ATOM 2910 C CA . GLU A 1 352 ? 10.312 2.451 24.922 1 83.31 352 GLU A CA 1
ATOM 2911 C C . GLU A 1 352 ? 9.266 2.273 26.016 1 83.31 352 GLU A C 1
ATOM 2913 O O . GLU A 1 352 ? 9.047 1.16 26.5 1 83.31 352 GLU A O 1
ATOM 2918 N N . ASN A 1 353 ? 8.609 3.314 26.344 1 82.44 353 ASN A N 1
ATOM 2919 C CA . ASN A 1 353 ? 7.57 3.254 27.375 1 82.44 353 ASN A CA 1
ATOM 2920 C C . ASN A 1 353 ? 6.398 2.381 26.922 1 82.44 353 ASN A C 1
ATOM 2922 O O . ASN A 1 353 ? 5.887 1.578 27.703 1 82.44 353 ASN A O 1
ATOM 2926 N N . TYR A 1 354 ? 5.988 2.5 25.734 1 81.75 354 TYR A N 1
ATOM 2927 C CA . TYR A 1 354 ? 4.863 1.728 25.219 1 81.75 354 TYR A CA 1
ATOM 2928 C C . TYR A 1 354 ? 5.246 0.264 25.031 1 81.75 354 TYR A C 1
ATOM 2930 O O . TYR A 1 354 ? 4.457 -0.634 25.344 1 81.75 354 TYR A O 1
ATOM 2938 N N . GLN A 1 355 ? 6.406 0.074 24.484 1 78.88 355 GLN A N 1
ATOM 2939 C CA . GLN A 1 355 ? 6.863 -1.297 24.266 1 78.88 355 GLN A CA 1
ATOM 2940 C C . GLN A 1 355 ? 6.926 -2.062 25.594 1 78.88 355 GLN A C 1
ATOM 2942 O O . GLN A 1 355 ? 6.566 -3.24 25.641 1 78.88 355 GLN A O 1
ATOM 2947 N N . ASP A 1 356 ? 7.297 -1.425 26.562 1 78.31 356 ASP A N 1
ATOM 2948 C CA . ASP A 1 356 ? 7.379 -2.057 27.875 1 78.31 356 ASP A CA 1
ATOM 2949 C C . ASP A 1 356 ? 5.984 -2.379 28.406 1 78.31 356 ASP A C 1
ATOM 2951 O O . ASP A 1 356 ? 5.777 -3.432 29.016 1 78.31 356 ASP A O 1
ATOM 2955 N N . THR A 1 357 ? 5.086 -1.503 28.094 1 76.44 357 THR A N 1
ATOM 2956 C CA . THR A 1 357 ? 3.748 -1.635 28.656 1 76.44 357 THR A CA 1
ATOM 2957 C C . THR A 1 357 ? 2.92 -2.635 27.859 1 76.44 357 THR A C 1
ATOM 2959 O O . THR A 1 357 ? 2.125 -3.387 28.438 1 76.44 357 THR A O 1
ATOM 2962 N N . TYR A 1 358 ? 3.146 -2.678 26.578 1 72.75 358 TYR A N 1
ATOM 2963 C CA . TYR A 1 358 ? 2.256 -3.484 25.766 1 72.75 358 TYR A CA 1
ATOM 2964 C C . TYR A 1 358 ? 3.037 -4.539 24.984 1 72.75 358 TYR A C 1
ATOM 2966 O O . TYR A 1 358 ? 2.654 -4.91 23.875 1 72.75 358 TYR A O 1
ATOM 2974 N N . SER A 1 359 ? 4.09 -4.906 25.531 1 69.44 359 SER A N 1
ATOM 2975 C CA . SER A 1 359 ? 5 -5.859 24.906 1 69.44 359 SER A CA 1
ATOM 2976 C C . SER A 1 359 ? 4.332 -7.219 24.719 1 69.44 359 SER A C 1
ATOM 2978 O O . SER A 1 359 ? 4.793 -8.039 23.922 1 69.44 359 SER A O 1
ATOM 2980 N N . SER A 1 360 ? 3.273 -7.363 25.328 1 72.94 360 SER A N 1
ATOM 2981 C CA . SER A 1 360 ? 2.678 -8.695 25.297 1 72.94 360 SER A CA 1
ATOM 2982 C C . SER A 1 360 ? 1.615 -8.805 24.219 1 72.94 360 SER A C 1
ATOM 2984 O O . SER A 1 360 ? 1.078 -9.891 23.969 1 72.94 360 SER A O 1
ATOM 2986 N N . TYR A 1 361 ? 1.391 -7.805 23.609 1 78.75 361 TYR A N 1
ATOM 2987 C CA . TYR A 1 361 ? 0.335 -7.863 22.609 1 78.75 361 TYR A CA 1
ATOM 2988 C C . TYR A 1 361 ? 0.856 -8.461 21.297 1 78.75 361 TYR A C 1
ATOM 2990 O O . TYR A 1 361 ? 1.806 -7.938 20.719 1 78.75 361 TYR A O 1
ATOM 2998 N N . THR A 1 362 ? 0.162 -9.578 20.906 1 82.38 362 THR A N 1
ATOM 2999 C CA . THR A 1 362 ? 0.695 -10.398 19.828 1 82.38 362 THR A CA 1
ATOM 3000 C C . THR A 1 362 ? 0.085 -9.984 18.484 1 82.38 362 THR A C 1
ATOM 3002 O O . THR A 1 362 ? -0.965 -9.344 18.453 1 82.38 362 THR A O 1
ATOM 3005 N N . ILE A 1 363 ? 0.746 -10.352 17.438 1 80.06 363 ILE A N 1
ATOM 3006 C CA . ILE A 1 363 ? 0.292 -10.102 16.078 1 80.06 363 ILE A CA 1
ATOM 3007 C C . ILE A 1 363 ? -1.072 -10.75 15.859 1 80.06 363 ILE A C 1
ATOM 3009 O O . ILE A 1 363 ? -1.981 -10.133 15.305 1 80.06 363 ILE A O 1
ATOM 3013 N N . TRP A 1 364 ? -1.271 -11.914 16.469 1 79.69 364 TRP A N 1
ATOM 3014 C CA . TRP A 1 364 ? -2.479 -12.703 16.266 1 79.69 364 TRP A CA 1
ATOM 3015 C C . TRP A 1 364 ? -3.654 -12.117 17.031 1 79.69 364 TRP A C 1
ATOM 3017 O O . TRP A 1 364 ? -4.797 -12.172 16.578 1 79.69 364 TRP A O 1
ATOM 3027 N N . GLU A 1 365 ? -3.359 -11.516 18.125 1 78.56 365 GLU A N 1
ATOM 3028 C CA . GLU A 1 365 ? -4.406 -10.891 18.922 1 78.56 365 GLU A CA 1
ATOM 3029 C C . GLU A 1 365 ? -4.922 -9.617 18.25 1 78.56 365 GLU A C 1
ATOM 3031 O O . GLU A 1 365 ? -6.098 -9.273 18.391 1 78.56 365 GLU A O 1
ATOM 3036 N N . PHE A 1 366 ? -4.098 -9.047 17.547 1 79.25 366 PHE A N 1
ATOM 3037 C CA . PHE A 1 366 ? -4.477 -7.777 16.938 1 79.25 366 PHE A CA 1
ATOM 3038 C C . PHE A 1 366 ? -5.535 -7.988 15.867 1 79.25 366 PHE A C 1
ATOM 3040 O O . PHE A 1 366 ? -6.449 -7.172 15.719 1 79.25 366 PHE A O 1
ATOM 3047 N N . TYR A 1 367 ? -5.477 -9.094 15.148 1 75.94 367 TYR A N 1
ATOM 3048 C CA . TYR A 1 367 ? -6.348 -9.289 13.992 1 75.94 367 TYR A CA 1
ATOM 3049 C C . TYR A 1 367 ? -7.578 -10.102 14.375 1 75.94 367 TYR A C 1
ATOM 3051 O O . TYR A 1 367 ? -8.445 -10.359 13.531 1 75.94 367 TYR A O 1
ATOM 3059 N N . ARG A 1 368 ? -7.68 -10.578 15.523 1 73.75 368 ARG A N 1
ATOM 3060 C CA . ARG A 1 368 ? -8.852 -11.32 15.969 1 73.75 368 ARG A CA 1
ATOM 3061 C C . ARG A 1 368 ? -10.039 -10.391 16.172 1 73.75 368 ARG A C 1
ATOM 3063 O O . ARG A 1 368 ? -9.891 -9.289 16.703 1 73.75 368 ARG A O 1
ATOM 3070 N N . MET B 1 1 ? 60.938 10.57 2.762 1 22.16 1 MET B N 1
ATOM 3071 C CA . MET B 1 1 ? 60.844 10.727 1.314 1 22.16 1 MET B CA 1
ATOM 3072 C C . MET B 1 1 ? 60.562 9.383 0.64 1 22.16 1 MET B C 1
ATOM 3074 O O . MET B 1 1 ? 59.875 9.336 -0.384 1 22.16 1 MET B O 1
ATOM 3078 N N . ILE B 1 2 ? 61.188 8.242 1.091 1 22.2 2 ILE B N 1
ATOM 3079 C CA . ILE B 1 2 ? 61.312 6.992 0.348 1 22.2 2 ILE B CA 1
ATOM 3080 C C . ILE B 1 2 ? 60 6.227 0.394 1 22.2 2 ILE B C 1
ATOM 3082 O O . ILE B 1 2 ? 59.625 5.539 -0.566 1 22.2 2 ILE B O 1
ATOM 3086 N N . TYR B 1 3 ? 59.312 6.148 1.58 1 24 3 TYR B N 1
ATOM 3087 C CA . TYR B 1 3 ? 58.375 5.082 1.857 1 24 3 TYR B CA 1
ATOM 3088 C C . TYR B 1 3 ? 57.094 5.27 1.045 1 24 3 TYR B C 1
ATOM 3090 O O . TYR B 1 3 ? 56.094 4.578 1.269 1 24 3 TYR B O 1
ATOM 3098 N N . LEU B 1 4 ? 56.938 6.434 0.323 1 25.16 4 LEU B N 1
ATOM 3099 C CA . LEU B 1 4 ? 55.75 6.883 -0.387 1 25.16 4 LEU B CA 1
ATOM 3100 C C . LEU B 1 4 ? 55.531 6.066 -1.659 1 25.16 4 LEU B C 1
ATOM 3102 O O . LEU B 1 4 ? 54.531 6.215 -2.33 1 25.16 4 LEU B O 1
ATOM 3106 N N . PHE B 1 5 ? 56.562 5.336 -2.184 1 25.55 5 PHE B N 1
ATOM 3107 C CA . PHE B 1 5 ? 56.594 4.867 -3.564 1 25.55 5 PHE B CA 1
ATOM 3108 C C . PHE B 1 5 ? 55.75 3.607 -3.723 1 25.55 5 PHE B C 1
ATOM 3110 O O . PHE B 1 5 ? 55.25 3.322 -4.812 1 25.55 5 PHE B O 1
ATOM 3117 N N . ILE B 1 6 ? 55.812 2.637 -2.742 1 27.95 6 ILE B N 1
ATOM 3118 C CA . ILE B 1 6 ? 55.531 1.246 -3.084 1 27.95 6 ILE B CA 1
ATOM 3119 C C . ILE B 1 6 ? 54 1.039 -3.223 1 27.95 6 ILE B C 1
ATOM 3121 O O . ILE B 1 6 ? 53.562 0.05 -3.811 1 27.95 6 ILE B O 1
ATOM 3125 N N . PHE B 1 7 ? 53.156 1.884 -2.562 1 28.17 7 PHE B N 1
ATOM 3126 C CA . PHE B 1 7 ? 51.75 1.487 -2.416 1 28.17 7 PHE B CA 1
ATOM 3127 C C . PHE B 1 7 ? 51 1.646 -3.734 1 28.17 7 PHE B C 1
ATOM 3129 O O . PHE B 1 7 ? 49.812 1.322 -3.822 1 28.17 7 PHE B O 1
ATOM 3136 N N . ASN B 1 8 ? 51.625 2.268 -4.785 1 31.84 8 ASN B N 1
ATOM 3137 C CA . ASN B 1 8 ? 51 2.6 -6.055 1 31.84 8 ASN B CA 1
ATOM 3138 C C . ASN B 1 8 ? 50.781 1.358 -6.918 1 31.84 8 ASN B C 1
ATOM 3140 O O . ASN B 1 8 ? 49.875 1.329 -7.77 1 31.84 8 ASN B O 1
ATOM 3144 N N . ASP B 1 9 ? 51.719 0.4 -6.832 1 34.25 9 ASP B N 1
ATOM 3145 C CA . ASP B 1 9 ? 51.781 -0.634 -7.859 1 34.25 9 ASP B CA 1
ATOM 3146 C C . ASP B 1 9 ? 50.688 -1.683 -7.637 1 34.25 9 ASP B C 1
ATOM 3148 O O . ASP B 1 9 ? 50.219 -2.311 -8.594 1 34.25 9 ASP B O 1
ATOM 3152 N N . TYR B 1 10 ? 50.312 -1.856 -6.328 1 33.75 10 TYR B N 1
ATOM 3153 C CA . TYR B 1 10 ? 49.406 -2.98 -6.105 1 33.75 10 TYR B CA 1
ATOM 3154 C C . TYR B 1 10 ? 48 -2.658 -6.602 1 33.75 10 TYR B C 1
ATOM 3156 O O . TYR B 1 10 ? 47.188 -3.562 -6.812 1 33.75 10 TYR B O 1
ATOM 3164 N N . PHE B 1 11 ? 47.719 -1.305 -6.695 1 34.78 11 PHE B N 1
ATOM 3165 C CA . PHE B 1 11 ? 46.375 -0.912 -7.102 1 34.78 11 PHE B CA 1
ATOM 3166 C C . PHE B 1 11 ? 46.156 -1.179 -8.586 1 34.78 11 PHE B C 1
ATOM 3168 O O . PHE B 1 11 ? 45.062 -1.607 -9 1 34.78 11 PHE B O 1
ATOM 3175 N N . VAL B 1 12 ? 47.25 -1.062 -9.406 1 38.81 12 VAL B N 1
ATOM 3176 C CA . VAL B 1 12 ? 47.156 -1.257 -10.852 1 38.81 12 VAL B CA 1
ATOM 3177 C C . VAL B 1 12 ? 46.969 -2.742 -11.156 1 38.81 12 VAL B C 1
ATOM 3179 O O . VAL B 1 12 ? 46.156 -3.109 -12 1 38.81 12 VAL B O 1
ATOM 3182 N N . ILE B 1 13 ? 47.625 -3.586 -10.273 1 37.88 13 ILE B N 1
ATOM 3183 C CA . ILE B 1 13 ? 47.531 -5.012 -10.57 1 37.88 13 ILE B CA 1
ATOM 3184 C C . ILE B 1 13 ? 46.156 -5.531 -10.234 1 37.88 13 ILE B C 1
ATOM 3186 O O . ILE B 1 13 ? 45.562 -6.289 -11.008 1 37.88 13 ILE B O 1
ATOM 3190 N N . MET B 1 14 ? 45.531 -4.965 -9.102 1 34.28 14 MET B N 1
ATOM 3191 C CA . MET B 1 14 ? 44.188 -5.461 -8.766 1 34.28 14 MET B CA 1
ATOM 3192 C C . MET B 1 14 ? 43.156 -4.988 -9.781 1 34.28 14 MET B C 1
ATOM 3194 O O . MET B 1 14 ? 42.188 -5.691 -10.07 1 34.28 14 MET B O 1
ATOM 3198 N N . GLN B 1 15 ? 43.406 -3.832 -10.477 1 36.91 15 GLN B N 1
ATOM 3199 C CA . GLN B 1 15 ? 42.531 -3.375 -11.547 1 36.91 15 GLN B CA 1
ATOM 3200 C C . GLN B 1 15 ? 42.625 -4.277 -12.773 1 36.91 15 GLN B C 1
ATOM 3202 O O . GLN B 1 15 ? 41.625 -4.574 -13.43 1 36.91 15 GLN B O 1
ATOM 3207 N N . ILE B 1 16 ? 43.844 -4.793 -13 1 39.81 16 ILE B N 1
ATOM 3208 C CA . ILE B 1 16 ? 44.062 -5.656 -14.156 1 39.81 16 ILE B CA 1
ATOM 3209 C C . ILE B 1 16 ? 43.406 -7.016 -13.906 1 39.81 16 ILE B C 1
ATOM 3211 O O . ILE B 1 16 ? 42.719 -7.555 -14.781 1 39.81 16 ILE B O 1
ATOM 3215 N N . ILE B 1 17 ? 43.562 -7.527 -12.617 1 37.62 17 ILE B N 1
ATOM 3216 C CA . ILE B 1 17 ? 42.969 -8.836 -12.352 1 37.62 17 ILE B CA 1
ATOM 3217 C C . ILE B 1 17 ? 41.469 -8.734 -12.391 1 37.62 17 ILE B C 1
ATOM 3219 O O . ILE B 1 17 ? 40.781 -9.586 -12.977 1 37.62 17 ILE B O 1
ATOM 3223 N N . LEU B 1 18 ? 40.906 -7.566 -11.883 1 34.31 18 LEU B N 1
ATOM 3224 C CA . LEU B 1 18 ? 39.438 -7.41 -11.93 1 34.31 18 LEU B CA 1
ATOM 3225 C C . LEU B 1 18 ? 38.969 -7.246 -13.367 1 34.31 18 LEU B C 1
ATOM 3227 O O . LEU B 1 18 ? 37.938 -7.801 -13.75 1 34.31 18 LEU B O 1
ATOM 3231 N N . ARG B 1 19 ? 39.719 -6.605 -14.25 1 38.16 19 ARG B N 1
ATOM 3232 C CA . ARG B 1 19 ? 39.375 -6.48 -15.664 1 38.16 19 ARG B CA 1
ATOM 3233 C C . ARG B 1 19 ? 39.469 -7.828 -16.375 1 38.16 19 ARG B C 1
ATOM 3235 O O . ARG B 1 19 ? 38.625 -8.156 -17.219 1 38.16 19 ARG B O 1
ATOM 3242 N N . LEU B 1 20 ? 40.5 -8.602 -16.031 1 37.31 20 LEU B N 1
ATOM 3243 C CA . LEU B 1 20 ? 40.656 -9.898 -16.688 1 37.31 20 LEU B CA 1
ATOM 3244 C C . LEU B 1 20 ? 39.562 -10.867 -16.219 1 37.31 20 LEU B C 1
ATOM 3246 O O . LEU B 1 20 ? 39.031 -11.633 -17.031 1 37.31 20 LEU B O 1
ATOM 3250 N N . PHE B 1 21 ? 39.25 -10.859 -14.852 1 33.81 21 PHE B N 1
ATOM 3251 C CA . PHE B 1 21 ? 38.188 -11.734 -14.383 1 33.81 21 PHE B CA 1
ATOM 3252 C C . PHE B 1 21 ? 36.844 -11.258 -14.891 1 33.81 21 PHE B C 1
ATOM 3254 O O . PHE B 1 21 ? 35.969 -12.062 -15.234 1 33.81 21 PHE B O 1
ATOM 3261 N N . LEU B 1 22 ? 36.625 -9.93 -15.102 1 36.84 22 LEU B N 1
ATOM 3262 C CA . LEU B 1 22 ? 35.375 -9.391 -15.656 1 36.84 22 LEU B CA 1
ATOM 3263 C C . LEU B 1 22 ? 35.281 -9.672 -17.156 1 36.84 22 LEU B C 1
ATOM 3265 O O . LEU B 1 22 ? 34.188 -9.758 -17.703 1 36.84 22 LEU B O 1
ATOM 3269 N N . SER B 1 23 ? 36.344 -9.695 -17.859 1 38.19 23 SER B N 1
ATOM 3270 C CA . SER B 1 23 ? 36.281 -10 -19.281 1 38.19 23 SER B CA 1
ATOM 3271 C C . SER B 1 23 ? 35.906 -11.453 -19.531 1 38.19 23 SER B C 1
ATOM 3273 O O . SER B 1 23 ? 35.125 -11.758 -20.422 1 38.19 23 SER B O 1
ATOM 3275 N N . ASP B 1 24 ? 36.594 -12.391 -18.844 1 36.91 24 ASP B N 1
ATOM 3276 C CA . ASP B 1 24 ? 36.281 -13.797 -19.078 1 36.91 24 ASP B CA 1
ATOM 3277 C C . ASP B 1 24 ? 34.906 -14.164 -18.547 1 36.91 24 ASP B C 1
ATOM 3279 O O . ASP B 1 24 ? 34.188 -14.961 -19.156 1 36.91 24 ASP B O 1
ATOM 3283 N N . LEU B 1 25 ? 34.469 -13.641 -17.375 1 34.84 25 LEU B N 1
ATOM 3284 C CA . LEU B 1 25 ? 33.125 -13.898 -16.891 1 34.84 25 LEU B CA 1
ATOM 3285 C C . LEU B 1 25 ? 32.062 -13.211 -17.766 1 34.84 25 LEU B C 1
ATOM 3287 O O . LEU B 1 25 ? 30.938 -13.688 -17.891 1 34.84 25 LEU B O 1
ATOM 3291 N N . SER B 1 26 ? 32.406 -12.188 -18.5 1 39.81 26 SER B N 1
ATOM 3292 C CA . SER B 1 26 ? 31.516 -11.539 -19.469 1 39.81 26 SER B CA 1
ATOM 3293 C C . SER B 1 26 ? 31.219 -12.445 -20.656 1 39.81 26 SER B C 1
ATOM 3295 O O . SER B 1 26 ? 30.094 -12.516 -21.141 1 39.81 26 SER B O 1
ATOM 3297 N N . ASN B 1 27 ? 32.25 -13.117 -21.172 1 40.72 27 ASN B N 1
ATOM 3298 C CA . ASN B 1 27 ? 32.031 -13.977 -22.328 1 40.72 27 ASN B CA 1
ATOM 3299 C C . ASN B 1 27 ? 31.281 -15.242 -21.969 1 40.72 27 ASN B C 1
ATOM 3301 O O . ASN B 1 27 ? 30.391 -15.68 -22.703 1 40.72 27 ASN B O 1
ATOM 3305 N N . ASP B 1 28 ? 31.688 -15.93 -20.875 1 37.16 28 ASP B N 1
ATOM 3306 C CA . ASP B 1 28 ? 31 -17.172 -20.5 1 37.16 28 ASP B CA 1
ATOM 3307 C C . ASP B 1 28 ? 29.562 -16.875 -20.078 1 37.16 28 ASP B C 1
ATOM 3309 O O . ASP B 1 28 ? 28.656 -17.656 -20.391 1 37.16 28 ASP B O 1
ATOM 3313 N N . ILE B 1 29 ? 29.297 -15.766 -19.422 1 38.44 29 ILE B N 1
ATOM 3314 C CA . ILE B 1 29 ? 27.922 -15.422 -19.109 1 38.44 29 ILE B CA 1
ATOM 3315 C C . ILE B 1 29 ? 27.172 -15.039 -20.375 1 38.44 29 ILE B C 1
ATOM 3317 O O . ILE B 1 29 ? 26 -15.391 -20.547 1 38.44 29 ILE B O 1
ATOM 3321 N N . ARG B 1 30 ? 27.797 -14.484 -21.438 1 38.66 30 ARG B N 1
ATOM 3322 C CA . ARG B 1 30 ? 27.172 -14.219 -22.719 1 38.66 30 ARG B CA 1
ATOM 3323 C C . ARG B 1 30 ? 26.828 -15.516 -23.453 1 38.66 30 ARG B C 1
ATOM 3325 O O . ARG B 1 30 ? 25.75 -15.664 -24 1 38.66 30 ARG B O 1
ATOM 3332 N N . ILE B 1 31 ? 27.797 -16.406 -23.547 1 41.19 31 ILE B N 1
ATOM 3333 C CA . ILE B 1 31 ? 27.562 -17.703 -24.188 1 41.19 31 ILE B CA 1
ATOM 3334 C C . ILE B 1 31 ? 26.531 -18.5 -23.391 1 41.19 31 ILE B C 1
ATOM 3336 O O . ILE B 1 31 ? 25.609 -19.094 -23.969 1 41.19 31 ILE B O 1
ATOM 3340 N N . GLU B 1 32 ? 26.609 -18.547 -22 1 35.94 32 GLU B N 1
ATOM 3341 C CA . GLU B 1 32 ? 25.594 -19.25 -21.219 1 35.94 32 GLU B CA 1
ATOM 3342 C C . GLU B 1 32 ? 24.234 -18.547 -21.312 1 35.94 32 GLU B C 1
ATOM 3344 O O . GLU B 1 32 ? 23.203 -19.203 -21.422 1 35.94 32 GLU B O 1
ATOM 3349 N N . LEU B 1 33 ? 24.156 -17.281 -21.469 1 38.22 33 LEU B N 1
ATOM 3350 C CA . LEU B 1 33 ? 22.922 -16.547 -21.734 1 38.22 33 LEU B CA 1
ATOM 3351 C C . LEU B 1 33 ? 22.438 -16.797 -23.156 1 38.22 33 LEU B C 1
ATOM 3353 O O . LEU B 1 33 ? 21.234 -16.953 -23.375 1 38.22 33 LEU B O 1
ATOM 3357 N N . GLU B 1 34 ? 23.297 -16.812 -24.156 1 39.06 34 GLU B N 1
ATOM 3358 C CA . GLU B 1 34 ? 22.906 -17.172 -25.516 1 39.06 34 GLU B CA 1
ATOM 3359 C C . GLU B 1 34 ? 22.484 -18.641 -25.594 1 39.06 34 GLU B C 1
ATOM 3361 O O . GLU B 1 34 ? 21.5 -18.969 -26.266 1 39.06 34 GLU B O 1
ATOM 3366 N N . ASN B 1 35 ? 23.219 -19.578 -24.984 1 37.5 35 ASN B N 1
ATOM 3367 C CA . ASN B 1 35 ? 22.875 -21 -25.016 1 37.5 35 ASN B CA 1
ATOM 3368 C C . ASN B 1 35 ? 21.609 -21.281 -24.219 1 37.5 35 ASN B C 1
ATOM 3370 O O . ASN B 1 35 ? 20.812 -22.141 -24.578 1 37.5 35 ASN B O 1
ATOM 3374 N N . GLN B 1 36 ? 21.438 -20.641 -22.984 1 34.47 36 GLN B N 1
ATOM 3375 C CA . GLN B 1 36 ? 20.141 -20.812 -22.312 1 34.47 36 GLN B CA 1
ATOM 3376 C C . GLN B 1 36 ? 19.016 -20.188 -23.125 1 34.47 36 GLN B C 1
ATOM 3378 O O . GLN B 1 36 ? 17.859 -20.594 -23.016 1 34.47 36 GLN B O 1
ATOM 3383 N N . LYS B 1 37 ? 19.141 -19.328 -23.969 1 37.03 37 LYS B N 1
ATOM 3384 C CA . LYS B 1 37 ? 18.203 -18.797 -24.953 1 37.03 37 LYS B CA 1
ATOM 3385 C C . LYS B 1 37 ? 17.797 -19.875 -25.969 1 37.03 37 LYS B C 1
ATOM 3387 O O . LYS B 1 37 ? 16.625 -19.984 -26.312 1 37.03 37 LYS B O 1
ATOM 3392 N N . LYS B 1 38 ? 18.625 -20.609 -26.625 1 37.25 38 LYS B N 1
ATOM 3393 C CA . LYS B 1 38 ? 18.312 -21.594 -27.656 1 37.25 38 LYS B CA 1
ATOM 3394 C C . LYS B 1 38 ? 17.547 -22.781 -27.078 1 37.25 38 LYS B C 1
ATOM 3396 O O . LYS B 1 38 ? 16.594 -23.25 -27.688 1 37.25 38 LYS B O 1
ATOM 3401 N N . ALA B 1 39 ? 17.969 -23.438 -26 1 34.28 39 ALA B N 1
ATOM 3402 C CA . ALA B 1 39 ? 17.234 -24.562 -25.422 1 34.28 39 ALA B CA 1
ATOM 3403 C C . ALA B 1 39 ? 15.891 -24.109 -24.859 1 34.28 39 ALA B C 1
ATOM 3405 O O . ALA B 1 39 ? 14.898 -24.828 -24.938 1 34.28 39 ALA B O 1
ATOM 3406 N N . VAL B 1 40 ? 15.727 -22.922 -24.312 1 35.25 40 VAL B N 1
ATOM 3407 C CA . VAL B 1 40 ? 14.469 -22.375 -23.828 1 35.25 40 VAL B CA 1
ATOM 3408 C C . VAL B 1 40 ? 13.609 -21.922 -25 1 35.25 40 VAL B C 1
ATOM 3410 O O . VAL B 1 40 ? 12.422 -21.656 -24.844 1 35.25 40 VAL B O 1
ATOM 3413 N N . THR B 1 41 ? 14.031 -21.781 -26.219 1 34.59 41 THR B N 1
ATOM 3414 C CA . THR B 1 41 ? 13.25 -21.438 -27.406 1 34.59 41 THR B CA 1
ATOM 3415 C C . THR B 1 41 ? 12.211 -22.516 -27.703 1 34.59 41 THR B C 1
ATOM 3417 O O . THR B 1 41 ? 11.117 -22.203 -28.188 1 34.59 41 THR B O 1
ATOM 3420 N N . GLU B 1 42 ? 12.594 -23.812 -27.703 1 34.66 42 GLU B N 1
ATOM 3421 C CA . GLU B 1 42 ? 11.633 -24.781 -28.234 1 34.66 42 GLU B CA 1
ATOM 3422 C C . GLU B 1 42 ? 10.547 -25.078 -27.203 1 34.66 42 GLU B C 1
ATOM 3424 O O . GLU B 1 42 ? 9.523 -25.688 -27.547 1 34.66 42 GLU B O 1
ATOM 3429 N N . MET B 1 43 ? 10.789 -25.062 -25.844 1 36.56 43 MET B N 1
ATOM 3430 C CA . MET B 1 43 ? 9.68 -25.391 -24.953 1 36.56 43 MET B CA 1
ATOM 3431 C C . MET B 1 43 ? 8.68 -24.25 -24.875 1 36.56 43 MET B C 1
ATOM 3433 O O . MET B 1 43 ? 9.062 -23.078 -24.797 1 36.56 43 MET B O 1
ATOM 3437 N N . GLU B 1 44 ? 7.449 -24.406 -25.203 1 41.47 44 GLU B N 1
ATOM 3438 C CA . GLU B 1 44 ? 6.277 -23.531 -25.172 1 41.47 44 GLU B CA 1
ATOM 3439 C C . GLU B 1 44 ? 6.215 -22.75 -23.875 1 41.47 44 GLU B C 1
ATOM 3441 O O . GLU B 1 44 ? 5.914 -23.297 -22.812 1 41.47 44 GLU B O 1
ATOM 3446 N N . LYS B 1 45 ? 7.102 -21.844 -23.672 1 47.06 45 LYS B N 1
ATOM 3447 C CA . LYS B 1 45 ? 7.145 -20.891 -22.547 1 47.06 45 LYS B CA 1
ATOM 3448 C C . LYS B 1 45 ? 5.816 -20.156 -22.391 1 47.06 45 LYS B C 1
ATOM 3450 O O . LYS B 1 45 ? 5.312 -19.578 -23.359 1 47.06 45 LYS B O 1
ATOM 3455 N N . GLU B 1 46 ? 4.973 -20.641 -21.359 1 47.38 46 GLU B N 1
ATOM 3456 C CA . GLU B 1 46 ? 3.676 -20.031 -21.094 1 47.38 46 GLU B CA 1
ATOM 3457 C C . GLU B 1 46 ? 3.828 -18.766 -20.25 1 47.38 46 GLU B C 1
ATOM 3459 O O . GLU B 1 46 ? 4.617 -18.734 -19.297 1 47.38 46 GLU B O 1
ATOM 3464 N N . PHE B 1 47 ? 3.498 -17.656 -20.797 1 37.03 47 PHE B N 1
ATOM 3465 C CA . PHE B 1 47 ? 3.354 -16.469 -19.969 1 37.03 47 PHE B CA 1
ATOM 3466 C C . PHE B 1 47 ? 2.066 -16.531 -19.156 1 37.03 47 PHE B C 1
ATOM 3468 O O . PHE B 1 47 ? 0.975 -16.641 -19.719 1 37.03 47 PHE B O 1
ATOM 3475 N N . GLU B 1 48 ? 2.176 -16.625 -17.891 1 44.12 48 GLU B N 1
ATOM 3476 C CA . GLU B 1 48 ? 1.03 -16.672 -16.984 1 44.12 48 GLU B CA 1
ATOM 3477 C C . GLU B 1 48 ? 0.518 -15.266 -16.688 1 44.12 48 GLU B C 1
ATOM 3479 O O . GLU B 1 48 ? 1.282 -14.398 -16.25 1 44.12 48 GLU B O 1
ATOM 3484 N N . LEU B 1 49 ? -0.708 -15.031 -17.094 1 34.19 49 LEU B N 1
ATOM 3485 C CA . LEU B 1 49 ? -1.376 -13.797 -16.688 1 34.19 49 LEU B CA 1
ATOM 3486 C C . LEU B 1 49 ? -1.964 -13.938 -15.281 1 34.19 49 LEU B C 1
ATOM 3488 O O . LEU B 1 49 ? -2.785 -14.828 -15.031 1 34.19 49 LEU B O 1
ATOM 3492 N N . VAL B 1 50 ? -1.476 -13.156 -14.367 1 40.94 50 VAL B N 1
ATOM 3493 C CA . VAL B 1 50 ? -1.936 -13.188 -12.984 1 40.94 50 VAL B CA 1
ATOM 3494 C C . VAL B 1 50 ? -2.93 -12.055 -12.742 1 40.94 50 VAL B C 1
ATOM 3496 O O . VAL B 1 50 ? -2.617 -10.891 -12.984 1 40.94 50 VAL B O 1
ATOM 3499 N N . ALA B 1 51 ? -4.215 -12.352 -12.516 1 36 51 ALA B N 1
ATOM 3500 C CA . ALA B 1 51 ? -5.242 -11.375 -12.156 1 36 51 ALA B CA 1
ATOM 3501 C C . ALA B 1 51 ? -5.223 -11.086 -10.664 1 36 51 ALA B C 1
ATOM 3503 O O . ALA B 1 51 ? -4.91 -11.969 -9.859 1 36 51 ALA B O 1
ATOM 3504 N N . HIS B 1 52 ? -5.391 -9.789 -10.336 1 41.62 52 HIS B N 1
ATOM 3505 C CA . HIS B 1 52 ? -5.543 -9.367 -8.953 1 41.62 52 HIS B CA 1
ATOM 3506 C C . HIS B 1 52 ? -6.984 -8.977 -8.648 1 41.62 52 HIS B C 1
ATOM 3508 O O . HIS B 1 52 ? -7.301 -7.793 -8.523 1 41.62 52 HIS B O 1
ATOM 3514 N N . PRO B 1 53 ? -7.863 -9.953 -8.508 1 37.75 53 PRO B N 1
ATOM 3515 C CA . PRO B 1 53 ? -9.297 -9.656 -8.516 1 37.75 53 PRO B CA 1
ATOM 3516 C C . PRO B 1 53 ? -9.75 -8.891 -7.277 1 37.75 53 PRO B C 1
ATOM 3518 O O . PRO B 1 53 ? -10.727 -8.141 -7.332 1 37.75 53 PRO B O 1
ATOM 3521 N N . GLN B 1 54 ? -9.117 -9.117 -6.23 1 43.41 54 GLN B N 1
ATOM 3522 C CA . GLN B 1 54 ? -9.641 -8.609 -4.969 1 43.41 54 GLN B CA 1
ATOM 3523 C C . GLN B 1 54 ? -8.859 -7.383 -4.5 1 43.41 54 GLN B C 1
ATOM 3525 O O . GLN B 1 54 ? -9.461 -6.363 -4.152 1 43.41 54 GLN B O 1
ATOM 3530 N N . ILE B 1 55 ? -7.648 -7.609 -4.5 1 53.22 55 ILE B N 1
ATOM 3531 C CA . ILE B 1 55 ? -6.703 -6.562 -4.121 1 53.22 55 ILE B CA 1
ATOM 3532 C C . ILE B 1 55 ? -5.777 -6.254 -5.293 1 53.22 55 ILE B C 1
ATOM 3534 O O . ILE B 1 55 ? -5.145 -7.156 -5.848 1 53.22 55 ILE B O 1
ATOM 3538 N N . HIS B 1 56 ? -5.84 -5.074 -5.762 1 63.38 56 HIS B N 1
ATOM 3539 C CA . HIS B 1 56 ? -5.102 -4.676 -6.957 1 63.38 56 HIS B CA 1
ATOM 3540 C C . HIS B 1 56 ? -3.611 -4.969 -6.805 1 63.38 56 HIS B C 1
ATOM 3542 O O . HIS B 1 56 ? -2.896 -5.102 -7.801 1 63.38 56 HIS B O 1
ATOM 3548 N N . ALA B 1 57 ? -3.338 -5.457 -5.633 1 68.12 57 ALA B N 1
ATOM 3549 C CA . ALA B 1 57 ? -1.901 -5.449 -5.371 1 68.12 57 ALA B CA 1
ATOM 3550 C C . ALA B 1 57 ? -1.332 -6.863 -5.387 1 68.12 57 ALA B C 1
ATOM 3552 O O . ALA B 1 57 ? -0.157 -7.062 -5.703 1 68.12 57 ALA B O 1
ATOM 3553 N N . PHE B 1 58 ? -2.176 -7.82 -5.094 1 81.38 58 PHE B N 1
ATOM 3554 C CA . PHE B 1 58 ? -1.641 -9.172 -5.023 1 81.38 58 PHE B CA 1
ATOM 3555 C C . PHE B 1 58 ? -2.764 -10.203 -5.074 1 81.38 58 PHE B C 1
ATOM 3557 O O . PHE B 1 58 ? -3.938 -9.852 -4.93 1 81.38 58 PHE B O 1
ATOM 3564 N N . ARG B 1 59 ? -2.352 -11.469 -5.398 1 83.06 59 ARG B N 1
ATOM 3565 C CA . ARG B 1 59 ? -3.268 -12.602 -5.348 1 83.06 59 ARG B CA 1
ATOM 3566 C C . ARG B 1 59 ? -2.654 -13.766 -4.582 1 83.06 59 ARG B C 1
ATOM 3568 O O . ARG B 1 59 ? -1.438 -13.969 -4.613 1 83.06 59 ARG B O 1
ATOM 3575 N N . ALA B 1 60 ? -3.555 -14.406 -3.887 1 89.25 60 ALA B N 1
ATOM 3576 C CA . ALA B 1 60 ? -3.172 -15.656 -3.242 1 89.25 60 ALA B CA 1
ATOM 3577 C C . ALA B 1 60 ? -3.758 -16.859 -3.982 1 89.25 60 ALA B C 1
ATOM 3579 O O . ALA B 1 60 ? -4.883 -16.797 -4.488 1 89.25 60 ALA B O 1
ATOM 3580 N N . LEU B 1 61 ? -2.973 -17.891 -4.07 1 87.12 61 LEU B N 1
ATOM 3581 C CA . LEU B 1 61 ? -3.43 -19.141 -4.672 1 87.12 61 LEU B CA 1
ATOM 3582 C C . LEU B 1 61 ? -3.027 -20.328 -3.812 1 87.12 61 LEU B C 1
ATOM 3584 O O . LEU B 1 61 ? -1.925 -20.359 -3.264 1 87.12 61 LEU B O 1
ATOM 3588 N N . LEU B 1 62 ? -4.004 -21.125 -3.559 1 87.69 62 LEU B N 1
ATOM 3589 C CA . LEU B 1 62 ? -3.75 -22.438 -2.971 1 87.69 62 LEU B CA 1
ATOM 3590 C C . LEU B 1 62 ? -3.896 -23.547 -4.016 1 87.69 62 LEU B C 1
ATOM 3592 O O . LEU B 1 62 ? -4.953 -23.688 -4.633 1 87.69 62 LEU B O 1
ATOM 3596 N N . VAL B 1 63 ? -2.803 -24.312 -4.242 1 87.5 63 VAL B N 1
ATOM 3597 C CA . VAL B 1 63 ? -2.812 -25.234 -5.379 1 87.5 63 VAL B CA 1
ATOM 3598 C C . VAL B 1 63 ? -2.182 -26.562 -4.977 1 87.5 63 VAL B C 1
ATOM 3600 O O . VAL B 1 63 ? -1.205 -26.594 -4.223 1 87.5 63 VAL B O 1
ATOM 3603 N N . ARG B 1 64 ? -2.818 -27.609 -5.316 1 86.5 64 ARG B N 1
ATOM 3604 C CA . ARG B 1 64 ? -2.201 -28.938 -5.336 1 86.5 64 ARG B CA 1
ATOM 3605 C C . ARG B 1 64 ? -1.698 -29.281 -6.73 1 86.5 64 ARG B C 1
ATOM 3607 O O . ARG B 1 64 ? -2.459 -29.234 -7.699 1 86.5 64 ARG B O 1
ATOM 3614 N N . LEU B 1 65 ? -0.408 -29.562 -6.848 1 83.31 65 LEU B N 1
ATOM 3615 C CA . LEU B 1 65 ? 0.105 -29.766 -8.195 1 83.31 65 LEU B CA 1
ATOM 3616 C C . LEU B 1 65 ? 1.01 -30.984 -8.25 1 83.31 65 LEU B C 1
ATOM 3618 O O . LEU B 1 65 ? 1.671 -31.328 -7.266 1 83.31 65 LEU B O 1
ATOM 3622 N N . PHE B 1 66 ? 0.902 -31.641 -9.422 1 81.19 66 PHE B N 1
ATOM 3623 C CA . PHE B 1 66 ? 1.871 -32.688 -9.75 1 81.19 66 PHE B CA 1
ATOM 3624 C C . PHE B 1 66 ? 2.986 -32.125 -10.625 1 81.19 66 PHE B C 1
ATOM 3626 O O . PHE B 1 66 ? 4.148 -32.5 -10.484 1 81.19 66 PHE B O 1
ATOM 3633 N N . SER B 1 67 ? 2.562 -31.266 -11.477 1 79.56 67 SER B N 1
ATOM 3634 C CA . SER B 1 67 ? 3.555 -30.594 -12.312 1 79.56 67 SER B CA 1
ATOM 3635 C C . SER B 1 67 ? 3.01 -29.297 -12.875 1 79.56 67 SER B C 1
ATOM 3637 O O . SER B 1 67 ? 1.819 -29.188 -13.18 1 79.56 67 SER B O 1
ATOM 3639 N N . ARG B 1 68 ? 3.816 -28.281 -12.945 1 79.75 68 ARG B N 1
ATOM 3640 C CA . ARG B 1 68 ? 3.557 -27.016 -13.648 1 79.75 68 ARG B CA 1
ATOM 3641 C C . ARG B 1 68 ? 4.652 -26.719 -14.664 1 79.75 68 ARG B C 1
ATOM 3643 O O . ARG B 1 68 ? 5.824 -26.609 -14.305 1 79.75 68 ARG B O 1
ATOM 3650 N N . ALA B 1 69 ? 4.309 -26.625 -15.883 1 73.94 69 ALA B N 1
ATOM 3651 C CA . ALA B 1 69 ? 5.223 -26.438 -17 1 73.94 69 ALA B CA 1
ATOM 3652 C C . ALA B 1 69 ? 6.02 -25.141 -16.844 1 73.94 69 ALA B C 1
ATOM 3654 O O . ALA B 1 69 ? 5.605 -24.234 -16.109 1 73.94 69 ALA B O 1
ATOM 3655 N N . PRO B 1 70 ? 7.195 -25.094 -17.5 1 75.56 70 PRO B N 1
ATOM 3656 C CA . PRO B 1 70 ? 7.98 -23.859 -17.453 1 75.56 70 PRO B CA 1
ATOM 3657 C C . PRO B 1 70 ? 7.172 -22.625 -17.859 1 75.56 70 PRO B C 1
ATOM 3659 O O . PRO B 1 70 ? 6.453 -22.672 -18.859 1 75.56 70 PRO B O 1
ATOM 3662 N N . HIS B 1 71 ? 7.184 -21.609 -17.016 1 75.94 71 HIS B N 1
ATOM 3663 C CA . HIS B 1 71 ? 6.445 -20.391 -17.297 1 75.94 71 HIS B CA 1
ATOM 3664 C C . HIS B 1 71 ? 7.047 -19.203 -16.547 1 75.94 71 HIS B C 1
ATOM 3666 O O . HIS B 1 71 ? 7.891 -19.375 -15.664 1 75.94 71 HIS B O 1
ATOM 3672 N N . THR B 1 72 ? 6.734 -18.016 -17.062 1 74.81 72 THR B N 1
ATOM 3673 C CA . THR B 1 72 ? 7.141 -16.781 -16.406 1 74.81 72 THR B CA 1
ATOM 3674 C C . THR B 1 72 ? 5.945 -15.844 -16.219 1 74.81 72 THR B C 1
ATOM 3676 O O . THR B 1 72 ? 4.879 -16.078 -16.797 1 74.81 72 THR B O 1
ATOM 3679 N N . HIS B 1 73 ? 6.039 -14.953 -15.242 1 73.12 73 HIS B N 1
ATOM 3680 C CA . HIS B 1 73 ? 5.039 -13.914 -15.016 1 73.12 73 HIS B CA 1
ATOM 3681 C C . HIS B 1 73 ? 5.664 -12.664 -14.406 1 73.12 73 HIS B C 1
ATOM 3683 O O . HIS B 1 73 ? 6.816 -12.695 -13.969 1 73.12 73 HIS B O 1
ATOM 3689 N N . ARG B 1 74 ? 4.93 -11.609 -14.383 1 71 74 ARG B N 1
ATOM 3690 C CA . ARG B 1 74 ? 5.434 -10.297 -13.984 1 71 74 ARG B CA 1
ATOM 3691 C C . ARG B 1 74 ? 5.406 -10.148 -12.461 1 71 74 ARG B C 1
ATOM 3693 O O . ARG B 1 74 ? 6.062 -9.258 -11.914 1 71 74 ARG B O 1
ATOM 3700 N N . GLU B 1 75 ? 4.656 -10.922 -11.891 1 80.44 75 GLU B N 1
ATOM 3701 C CA . GLU B 1 75 ? 4.508 -10.82 -10.438 1 80.44 75 GLU B CA 1
ATOM 3702 C C . GLU B 1 75 ? 5.684 -11.469 -9.719 1 80.44 75 GLU B C 1
ATOM 3704 O O . GLU B 1 75 ? 6.227 -12.477 -10.18 1 80.44 75 GLU B O 1
ATOM 3709 N N . MET B 1 76 ? 6.07 -10.828 -8.695 1 86.75 76 MET B N 1
ATOM 3710 C CA . MET B 1 76 ? 6.879 -11.57 -7.734 1 86.75 76 MET B CA 1
ATOM 3711 C C . MET B 1 76 ? 6.047 -12.648 -7.047 1 86.75 76 MET B C 1
ATOM 3713 O O . MET B 1 76 ? 4.859 -12.453 -6.789 1 86.75 76 MET B O 1
ATOM 3717 N N . GLU B 1 77 ? 6.629 -13.75 -6.797 1 92.12 77 GLU B N 1
ATOM 3718 C CA . GLU B 1 77 ? 5.898 -14.836 -6.156 1 92.12 77 GLU B CA 1
ATOM 3719 C C . GLU B 1 77 ? 6.605 -15.305 -4.887 1 92.12 77 GLU B C 1
ATOM 3721 O O . GLU B 1 77 ? 7.816 -15.539 -4.895 1 92.12 77 GLU B O 1
ATOM 3726 N N . ILE B 1 78 ? 5.891 -15.32 -3.818 1 96.56 78 ILE B N 1
ATOM 3727 C CA . ILE B 1 78 ? 6.301 -15.938 -2.562 1 96.56 78 ILE B CA 1
ATOM 3728 C C . ILE B 1 78 ? 5.512 -17.219 -2.338 1 96.56 78 ILE B C 1
ATOM 3730 O O . ILE B 1 78 ? 4.289 -17.188 -2.164 1 96.56 78 ILE B O 1
ATOM 3734 N N . GLY B 1 79 ? 6.199 -18.297 -2.297 1 97.25 79 GLY B N 1
ATOM 3735 C CA . GLY B 1 79 ? 5.527 -19.578 -2.135 1 97.25 79 GLY B CA 1
ATOM 3736 C C . GLY B 1 79 ? 5.887 -20.281 -0.836 1 97.25 79 GLY B C 1
ATOM 3737 O O . GLY B 1 79 ? 7.027 -20.203 -0.377 1 97.25 79 GLY B O 1
ATOM 3738 N N . LEU B 1 80 ? 4.926 -20.938 -0.252 1 97.88 80 LEU B N 1
ATOM 3739 C CA . LEU B 1 80 ? 5.09 -21.797 0.918 1 97.88 80 LEU B CA 1
ATOM 3740 C C . LEU B 1 80 ? 4.664 -23.219 0.61 1 97.88 80 LEU B C 1
ATOM 3742 O O . LEU B 1 80 ? 3.514 -23.469 0.23 1 97.88 80 LEU B O 1
ATOM 3746 N N . VAL B 1 81 ? 5.574 -24.156 0.767 1 97.19 81 VAL B N 1
ATOM 3747 C CA . VAL B 1 81 ? 5.219 -25.562 0.607 1 97.19 81 VAL B CA 1
ATOM 3748 C C . VAL B 1 81 ? 4.492 -26.062 1.854 1 97.19 81 VAL B C 1
ATOM 3750 O O . VAL B 1 81 ? 5.082 -26.141 2.934 1 97.19 81 VAL B O 1
ATOM 3753 N N . LEU B 1 82 ? 3.256 -26.359 1.683 1 95.5 82 LEU B N 1
ATOM 3754 C CA . LEU B 1 82 ? 2.445 -26.781 2.82 1 95.5 82 LEU B CA 1
ATOM 3755 C C . LEU B 1 82 ? 2.533 -28.281 3.02 1 95.5 82 LEU B C 1
ATOM 3757 O O . LEU B 1 82 ? 2.422 -28.766 4.148 1 95.5 82 LEU B O 1
ATOM 3761 N N . ASP B 1 83 ? 2.654 -28.984 1.934 1 93.69 83 ASP B N 1
ATOM 3762 C CA . ASP B 1 83 ? 2.752 -30.438 1.948 1 93.69 83 ASP B CA 1
ATOM 3763 C C . ASP B 1 83 ? 3.533 -30.953 0.74 1 93.69 83 ASP B C 1
ATOM 3765 O O . ASP B 1 83 ? 3.436 -30.391 -0.352 1 93.69 83 ASP B O 1
ATOM 3769 N N . GLY B 1 84 ? 4.301 -32.062 0.98 1 94 84 GLY B N 1
ATOM 3770 C CA . GLY B 1 84 ? 5.047 -32.688 -0.098 1 94 84 GLY B CA 1
ATOM 3771 C C . GLY B 1 84 ? 6.469 -32.156 -0.222 1 94 84 GLY B C 1
ATOM 3772 O O . GLY B 1 84 ? 6.953 -31.453 0.662 1 94 84 GLY B O 1
ATOM 3773 N N . ASN B 1 85 ? 7.203 -32.688 -1.272 1 94.44 85 ASN B N 1
ATOM 3774 C CA . ASN B 1 85 ? 8.586 -32.312 -1.556 1 94.44 85 ASN B CA 1
ATOM 3775 C C . ASN B 1 85 ? 8.781 -31.953 -3.023 1 94.44 85 ASN B C 1
ATOM 3777 O O . ASN B 1 85 ? 9.5 -32.656 -3.75 1 94.44 85 ASN B O 1
ATOM 3781 N N . PRO B 1 86 ? 8.336 -30.812 -3.391 1 94.69 86 PRO B N 1
ATOM 3782 C CA . PRO B 1 86 ? 8.43 -30.438 -4.805 1 94.69 86 PRO B CA 1
ATOM 3783 C C . PRO B 1 86 ? 9.844 -30.047 -5.219 1 94.69 86 PRO B C 1
ATOM 3785 O O . PRO B 1 86 ? 10.648 -29.641 -4.371 1 94.69 86 PRO B O 1
ATOM 3788 N N . GLN B 1 87 ? 10.086 -30.25 -6.496 1 94.69 87 GLN B N 1
ATOM 3789 C CA . GLN B 1 87 ? 11.305 -29.75 -7.117 1 94.69 87 GLN B CA 1
ATOM 3790 C C . GLN B 1 87 ? 11.039 -28.453 -7.883 1 94.69 87 GLN B C 1
ATOM 3792 O O . GLN B 1 87 ? 10.109 -28.375 -8.688 1 94.69 87 GLN B O 1
ATOM 3797 N N . LEU B 1 88 ? 11.797 -27.453 -7.547 1 95.06 88 LEU B N 1
ATOM 3798 C CA . LEU B 1 88 ? 11.688 -26.141 -8.188 1 95.06 88 LEU B CA 1
ATOM 3799 C C . LEU B 1 88 ? 12.875 -25.891 -9.117 1 95.06 88 LEU B C 1
ATOM 3801 O O . LEU B 1 88 ? 14.023 -25.984 -8.695 1 95.06 88 LEU B O 1
ATOM 3805 N N . ASN B 1 89 ? 12.578 -25.688 -10.367 1 90.75 89 ASN B N 1
ATOM 3806 C CA . ASN B 1 89 ? 13.594 -25.312 -11.352 1 90.75 89 ASN B CA 1
ATOM 3807 C C . ASN B 1 89 ? 13.461 -23.844 -11.773 1 90.75 89 ASN B C 1
ATOM 3809 O O . ASN B 1 89 ? 12.469 -23.469 -12.391 1 90.75 89 ASN B O 1
ATOM 3813 N N . VAL B 1 90 ? 14.469 -23.078 -11.422 1 90.38 90 VAL B N 1
ATOM 3814 C CA . VAL B 1 90 ? 14.484 -21.672 -11.797 1 90.38 90 VAL B CA 1
ATOM 3815 C C . VAL B 1 90 ? 15.68 -21.375 -12.688 1 90.38 90 VAL B C 1
ATOM 3817 O O . VAL B 1 90 ? 16.828 -21.422 -12.234 1 90.38 90 VAL B O 1
ATOM 3820 N N . ASN B 1 91 ? 15.375 -21.031 -13.844 1 81.75 91 ASN B N 1
ATOM 3821 C CA . ASN B 1 91 ? 16.422 -20.75 -14.812 1 81.75 91 ASN B CA 1
ATOM 3822 C C . ASN B 1 91 ? 17.469 -21.859 -14.867 1 81.75 91 ASN B C 1
ATOM 3824 O O . ASN B 1 91 ? 18.672 -21.594 -14.836 1 81.75 91 ASN B O 1
ATOM 3828 N N . GLY B 1 92 ? 17.016 -23.016 -14.703 1 82.5 92 GLY B N 1
ATOM 3829 C CA . GLY B 1 92 ? 17.906 -24.156 -14.82 1 82.5 92 GLY B CA 1
ATOM 3830 C C . GLY B 1 92 ? 18.453 -24.625 -13.492 1 82.5 92 GLY B C 1
ATOM 3831 O O . GLY B 1 92 ? 19.031 -25.703 -13.398 1 82.5 92 GLY B O 1
ATOM 3832 N N . ASN B 1 93 ? 18.359 -23.828 -12.5 1 89.56 93 ASN B N 1
ATOM 3833 C CA . ASN B 1 93 ? 18.797 -24.203 -11.156 1 89.56 93 ASN B CA 1
ATOM 3834 C C . ASN B 1 93 ? 17.719 -25 -10.43 1 89.56 93 ASN B C 1
ATOM 3836 O O . ASN B 1 93 ? 16.672 -24.453 -10.07 1 89.56 93 ASN B O 1
ATOM 3840 N N . ILE B 1 94 ? 18.078 -26.234 -10.164 1 92.56 94 ILE B N 1
ATOM 3841 C CA . ILE B 1 94 ? 17.094 -27.125 -9.578 1 92.56 94 ILE B CA 1
ATOM 3842 C C . ILE B 1 94 ? 17.297 -27.188 -8.062 1 92.56 94 ILE B C 1
ATOM 3844 O O . ILE B 1 94 ? 18.422 -27.344 -7.578 1 92.56 94 ILE B O 1
ATOM 3848 N N . ARG B 1 95 ? 16.203 -27.062 -7.383 1 94 95 ARG B N 1
ATOM 3849 C CA . ARG B 1 95 ? 16.203 -27.156 -5.926 1 94 95 ARG B CA 1
ATOM 3850 C C . ARG B 1 95 ? 15.078 -28.078 -5.445 1 94 95 ARG B C 1
ATOM 3852 O O . ARG B 1 95 ? 13.945 -28 -5.941 1 94 95 ARG B O 1
ATOM 3859 N N . ASN B 1 96 ? 15.469 -28.953 -4.523 1 94.88 96 ASN B N 1
ATOM 3860 C CA . ASN B 1 96 ? 14.453 -29.766 -3.859 1 94.88 96 ASN B CA 1
ATOM 3861 C C . ASN B 1 96 ? 13.922 -29.094 -2.6 1 94.88 96 ASN B C 1
ATOM 3863 O O . ASN B 1 96 ? 14.695 -28.75 -1.702 1 94.88 96 ASN B O 1
ATOM 3867 N N . LEU B 1 97 ? 12.625 -28.938 -2.559 1 95.81 97 LEU B N 1
ATOM 3868 C CA . LEU B 1 97 ? 11.984 -28.281 -1.419 1 95.81 97 LEU B CA 1
ATOM 3869 C C . LEU B 1 97 ? 11.258 -29.297 -0.548 1 95.81 97 LEU B C 1
ATOM 3871 O O . LEU B 1 97 ? 11.055 -30.438 -0.966 1 95.81 97 LEU B O 1
ATOM 3875 N N . GLN B 1 98 ? 11.008 -28.906 0.676 1 95.06 98 GLN B N 1
ATOM 3876 C CA . GLN B 1 98 ? 10.234 -29.719 1.612 1 95.06 98 GLN B CA 1
ATOM 3877 C C . GLN B 1 98 ? 9.133 -28.891 2.279 1 95.06 98 GLN B C 1
ATOM 3879 O O . GLN B 1 98 ? 9.141 -27.656 2.205 1 95.06 98 GLN B O 1
ATOM 3884 N N . SER B 1 99 ? 8.219 -29.641 2.928 1 95.31 99 SER B N 1
ATOM 3885 C CA . SER B 1 99 ? 7.16 -28.969 3.668 1 95.31 99 SER B CA 1
ATOM 3886 C C . SER B 1 99 ? 7.73 -27.938 4.637 1 95.31 99 SER B C 1
ATOM 3888 O O . SER B 1 99 ? 8.672 -28.234 5.375 1 95.31 99 SER B O 1
ATOM 3890 N N . GLY B 1 100 ? 7.191 -26.734 4.496 1 95.44 100 GLY B N 1
ATOM 3891 C CA . GLY B 1 100 ? 7.652 -25.656 5.352 1 95.44 100 GLY B CA 1
ATOM 3892 C C . GLY B 1 100 ? 8.609 -24.703 4.652 1 95.44 100 GLY B C 1
ATOM 3893 O O . GLY B 1 100 ? 8.867 -23.594 5.145 1 95.44 100 GLY B O 1
ATOM 3894 N N . ASP B 1 101 ? 9.109 -25.094 3.527 1 97.06 101 ASP B N 1
ATOM 3895 C CA . ASP B 1 101 ? 10.047 -24.219 2.816 1 97.06 101 ASP B CA 1
ATOM 3896 C C . ASP B 1 101 ? 9.305 -23.062 2.148 1 97.06 101 ASP B C 1
ATOM 3898 O O . ASP B 1 101 ? 8.227 -23.25 1.578 1 97.06 101 ASP B O 1
ATOM 3902 N N . ILE B 1 102 ? 9.914 -21.859 2.297 1 97.88 102 ILE B N 1
ATOM 3903 C CA . ILE B 1 102 ? 9.469 -20.688 1.566 1 97.88 102 ILE B CA 1
ATOM 3904 C C . ILE B 1 102 ? 10.391 -20.438 0.375 1 97.88 102 ILE B C 1
ATOM 3906 O O . ILE B 1 102 ? 11.617 -20.453 0.514 1 97.88 102 ILE B O 1
ATOM 3910 N N . TYR B 1 103 ? 9.836 -20.297 -0.802 1 97.25 103 TYR B N 1
ATOM 3911 C CA . TYR B 1 103 ? 10.633 -19.953 -1.97 1 97.25 103 TYR B CA 1
ATOM 3912 C C . TYR B 1 103 ? 10.203 -18.609 -2.547 1 97.25 103 TYR B C 1
ATOM 3914 O O . TYR B 1 103 ? 9.078 -18.156 -2.322 1 97.25 103 TYR B O 1
ATOM 3922 N N . LEU B 1 104 ? 11.133 -17.953 -3.266 1 95.88 104 LEU B N 1
ATOM 3923 C CA . LEU B 1 104 ? 10.914 -16.656 -3.891 1 95.88 104 LEU B CA 1
ATOM 3924 C C . LEU B 1 104 ? 11.195 -16.719 -5.391 1 95.88 104 LEU B C 1
ATOM 3926 O O . LEU B 1 104 ? 12.156 -17.359 -5.82 1 95.88 104 LEU B O 1
ATOM 3930 N N . LEU B 1 105 ? 10.32 -16.141 -6.137 1 91.56 105 LEU B N 1
ATOM 3931 C CA . LEU B 1 105 ? 10.539 -15.969 -7.566 1 91.56 105 LEU B CA 1
ATOM 3932 C C . LEU B 1 105 ? 10.469 -14.492 -7.945 1 91.56 105 LEU B C 1
ATOM 3934 O O . LEU B 1 105 ? 9.492 -13.812 -7.637 1 91.56 105 LEU B O 1
ATOM 3938 N N . ASN B 1 106 ? 11.539 -14.023 -8.57 1 86.5 106 ASN B N 1
ATOM 3939 C CA . ASN B 1 106 ? 11.531 -12.664 -9.086 1 86.5 106 ASN B CA 1
ATOM 3940 C C . ASN B 1 106 ? 10.633 -12.523 -10.312 1 86.5 106 ASN B C 1
ATOM 3942 O O . ASN B 1 106 ? 10.312 -13.516 -10.969 1 86.5 106 ASN B O 1
ATOM 3946 N N . PRO B 1 107 ? 10.211 -11.273 -10.492 1 79.12 107 PRO B N 1
ATOM 3947 C CA . PRO B 1 107 ? 9.453 -11.047 -11.727 1 79.12 107 PRO B CA 1
ATOM 3948 C C . PRO B 1 107 ? 10.18 -11.555 -12.969 1 79.12 107 PRO B C 1
ATOM 3950 O O . PRO B 1 107 ? 11.398 -11.391 -13.086 1 79.12 107 PRO B O 1
ATOM 3953 N N . MET B 1 108 ? 9.43 -12.289 -13.797 1 73.19 108 MET B N 1
ATOM 3954 C CA . MET B 1 108 ? 9.844 -12.727 -15.125 1 73.19 108 MET B CA 1
ATOM 3955 C C . MET B 1 108 ? 10.867 -13.852 -15.031 1 73.19 108 MET B C 1
ATOM 3957 O O . MET B 1 108 ? 11.477 -14.234 -16.031 1 73.19 108 MET B O 1
ATOM 3961 N N . GLU B 1 109 ? 11.078 -14.344 -13.945 1 80.19 109 GLU B N 1
ATOM 3962 C CA . GLU B 1 109 ? 11.953 -15.508 -13.82 1 80.19 109 GLU B CA 1
ATOM 3963 C C . GLU B 1 109 ? 11.258 -16.781 -14.297 1 80.19 109 GLU B C 1
ATOM 3965 O O . GLU B 1 109 ? 10.18 -17.125 -13.805 1 80.19 109 GLU B O 1
ATOM 3970 N N . LEU B 1 110 ? 11.906 -17.375 -15.273 1 77.88 110 LEU B N 1
ATOM 3971 C CA . LEU B 1 110 ? 11.391 -18.641 -15.781 1 77.88 110 LEU B CA 1
ATOM 3972 C C . LEU B 1 110 ? 11.5 -19.734 -14.727 1 77.88 110 LEU B C 1
ATOM 3974 O O . LEU B 1 110 ? 12.547 -19.891 -14.094 1 77.88 110 LEU B O 1
ATOM 3978 N N . HIS B 1 111 ? 10.367 -20.375 -14.492 1 86.19 111 HIS B N 1
ATOM 3979 C CA . HIS B 1 111 ? 10.398 -21.406 -13.461 1 86.19 111 HIS B CA 1
ATOM 3980 C C . HIS B 1 111 ? 9.391 -22.516 -13.766 1 86.19 111 HIS B C 1
ATOM 3982 O O . HIS B 1 111 ? 8.461 -22.312 -14.547 1 86.19 111 HIS B O 1
ATOM 3988 N N . GLU B 1 112 ? 9.68 -23.656 -13.266 1 86.12 112 GLU B N 1
ATOM 3989 C CA . GLU B 1 112 ? 8.797 -24.812 -13.297 1 86.12 112 GLU B CA 1
ATOM 3990 C C . GLU B 1 112 ? 8.812 -25.547 -11.961 1 86.12 112 GLU B C 1
ATOM 3992 O O . GLU B 1 112 ? 9.789 -25.484 -11.219 1 86.12 112 GLU B O 1
ATOM 3997 N N . ILE B 1 113 ? 7.688 -26.156 -11.617 1 89.5 113 ILE B N 1
ATOM 3998 C CA . ILE B 1 113 ? 7.559 -26.891 -10.359 1 89.5 113 ILE B CA 1
ATOM 3999 C C . ILE B 1 113 ? 7.07 -28.312 -10.641 1 89.5 113 ILE B C 1
ATOM 4001 O O . ILE B 1 113 ? 6.121 -28.5 -11.406 1 89.5 113 ILE B O 1
ATOM 4005 N N . HIS B 1 114 ? 7.707 -29.281 -10.062 1 88.25 114 HIS B N 1
ATOM 4006 C CA . HIS B 1 114 ? 7.309 -30.672 -10.156 1 88.25 114 HIS B CA 1
ATOM 4007 C C . HIS B 1 114 ? 7.023 -31.266 -8.781 1 88.25 114 HIS B C 1
ATOM 4009 O O . HIS B 1 114 ? 7.891 -31.266 -7.906 1 88.25 114 HIS B O 1
ATOM 4015 N N . GLY B 1 115 ? 5.707 -31.641 -8.68 1 86.69 115 GLY B N 1
ATOM 4016 C CA . GLY B 1 115 ? 5.348 -32.344 -7.465 1 86.69 115 GLY B CA 1
ATOM 4017 C C . GLY B 1 115 ? 5.785 -33.812 -7.469 1 86.69 115 GLY B C 1
ATOM 4018 O O . GLY B 1 115 ? 5.734 -34.469 -8.508 1 86.69 115 GLY B O 1
ATOM 4019 N N . GLN B 1 116 ? 6.848 -34.156 -6.914 1 78 116 GLN B N 1
ATOM 4020 C CA . GLN B 1 116 ? 7.316 -35.531 -6.848 1 78 116 GLN B CA 1
ATOM 4021 C C . GLN B 1 116 ? 6.188 -36.5 -6.441 1 78 116 GLN B C 1
ATOM 4023 O O . GLN B 1 116 ? 5.012 -36.125 -6.543 1 78 116 GLN B O 1
ATOM 4028 N N . SER B 1 117 ? 6.41 -37.656 -6.02 1 70.75 117 SER B N 1
ATOM 4029 C CA . SER B 1 117 ? 5.457 -38.719 -5.695 1 70.75 117 SER B CA 1
ATOM 4030 C C . SER B 1 117 ? 4.32 -38.188 -4.828 1 70.75 117 SER B C 1
ATOM 4032 O O . SER B 1 117 ? 4.551 -37.656 -3.744 1 70.75 117 SER B O 1
ATOM 4034 N N . GLY B 1 118 ? 3.076 -38.125 -5.27 1 74.69 118 GLY B N 1
ATOM 4035 C CA . GLY B 1 118 ? 1.866 -37.75 -4.547 1 74.69 118 GLY B CA 1
ATOM 4036 C C . GLY B 1 118 ? 1.496 -36.281 -4.699 1 74.69 118 GLY B C 1
ATOM 4037 O O . GLY B 1 118 ? 0.496 -35.844 -4.137 1 74.69 118 GLY B O 1
ATOM 4038 N N . GLY B 1 119 ? 2.348 -35.562 -5.328 1 87.25 119 GLY B N 1
ATOM 4039 C CA . GLY B 1 119 ? 2.027 -34.156 -5.535 1 87.25 119 GLY B CA 1
ATOM 4040 C C . GLY B 1 119 ? 2.492 -33.25 -4.402 1 87.25 119 GLY B C 1
ATOM 4041 O O . GLY B 1 119 ? 3.199 -33.719 -3.5 1 87.25 119 GLY B O 1
ATOM 4042 N N . ALA B 1 120 ? 2.309 -32 -4.562 1 92.19 120 ALA B N 1
ATOM 4043 C CA . ALA B 1 120 ? 2.662 -31.031 -3.537 1 92.19 120 ALA B CA 1
ATOM 4044 C C . ALA B 1 120 ? 1.548 -30 -3.355 1 92.19 120 ALA B C 1
ATOM 4046 O O . ALA B 1 120 ? 0.847 -29.656 -4.312 1 92.19 120 ALA B O 1
ATOM 4047 N N . LEU B 1 121 ? 1.301 -29.609 -2.109 1 93.12 121 LEU B N 1
ATOM 4048 C CA . LEU B 1 121 ? 0.39 -28.516 -1.787 1 93.12 121 LEU B CA 1
ATOM 4049 C C . LEU B 1 121 ? 1.16 -27.219 -1.536 1 93.12 121 LEU B C 1
ATOM 4051 O O . LEU B 1 121 ? 2.033 -27.172 -0.668 1 93.12 121 LEU B O 1
ATOM 4055 N N . ILE B 1 122 ? 0.832 -26.188 -2.332 1 95.25 122 ILE B N 1
ATOM 4056 C CA . ILE B 1 122 ? 1.599 -24.938 -2.285 1 95.25 122 ILE B CA 1
ATOM 4057 C C . ILE B 1 122 ? 0.653 -23.75 -2.1 1 95.25 122 ILE B C 1
ATOM 4059 O O . ILE B 1 122 ? -0.407 -23.703 -2.727 1 95.25 122 ILE B O 1
ATOM 4063 N N . LEU B 1 123 ? 0.946 -22.938 -1.146 1 96.44 123 LEU B N 1
ATOM 4064 C CA . LEU B 1 123 ? 0.369 -21.609 -1.044 1 96.44 123 LEU B CA 1
ATOM 4065 C C . LEU B 1 123 ? 1.258 -20.578 -1.733 1 96.44 123 LEU B C 1
ATOM 4067 O O . LEU B 1 123 ? 2.428 -20.422 -1.376 1 96.44 123 LEU B O 1
ATOM 4071 N N . ALA B 1 124 ? 0.772 -19.922 -2.754 1 94.12 124 ALA B N 1
ATOM 4072 C CA . ALA B 1 124 ? 1.557 -18.922 -3.486 1 94.12 124 ALA B CA 1
ATOM 4073 C C . ALA B 1 124 ? 0.911 -17.547 -3.406 1 94.12 124 ALA B C 1
ATOM 4075 O O . ALA B 1 124 ? -0.297 -17.406 -3.613 1 94.12 124 ALA B O 1
ATOM 4076 N N . ILE B 1 125 ? 1.697 -16.578 -3.027 1 94.62 125 ILE B N 1
ATOM 4077 C CA . ILE B 1 125 ? 1.317 -15.18 -3.109 1 94.62 125 ILE B CA 1
ATOM 4078 C C . ILE B 1 125 ? 2.016 -14.523 -4.301 1 94.62 125 ILE B C 1
ATOM 4080 O O . ILE B 1 125 ? 3.246 -14.5 -4.371 1 94.62 125 ILE B O 1
ATOM 4084 N N . GLN B 1 126 ? 1.266 -14.047 -5.23 1 87.56 126 GLN B N 1
ATOM 4085 C CA . GLN B 1 126 ? 1.801 -13.336 -6.391 1 87.56 126 GLN B CA 1
ATOM 4086 C C . GLN B 1 126 ? 1.478 -11.852 -6.328 1 87.56 126 GLN B C 1
ATOM 4088 O O . GLN B 1 126 ? 0.31 -11.469 -6.223 1 87.56 126 GLN B O 1
ATOM 4093 N N . MET B 1 127 ? 2.527 -11.062 -6.344 1 85.44 127 MET B N 1
ATOM 4094 C CA . MET B 1 127 ? 2.314 -9.625 -6.156 1 85.44 127 MET B CA 1
ATOM 4095 C C . MET B 1 127 ? 2.967 -8.828 -7.277 1 85.44 127 MET B C 1
ATOM 4097 O O . MET B 1 127 ? 4.059 -9.172 -7.738 1 85.44 127 MET B O 1
ATOM 4101 N N . SER B 1 128 ? 2.23 -7.773 -7.586 1 72.25 128 SER B N 1
ATOM 4102 C CA . SER B 1 128 ? 2.783 -6.852 -8.57 1 72.25 128 SER B CA 1
ATOM 4103 C C . SER B 1 128 ? 3.904 -6.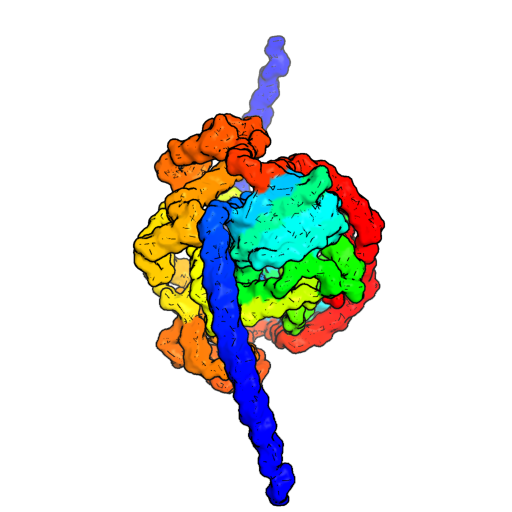012 -7.973 1 72.25 128 SER B C 1
ATOM 4105 O O . SER B 1 128 ? 3.818 -5.582 -6.82 1 72.25 128 SER B O 1
ATOM 4107 N N . ARG B 1 129 ? 4.887 -5.789 -8.711 1 69.12 129 ARG B N 1
ATOM 4108 C CA . ARG B 1 129 ? 5.957 -4.898 -8.281 1 69.12 129 ARG B CA 1
ATOM 4109 C C . ARG B 1 129 ? 5.441 -3.48 -8.07 1 69.12 129 ARG B C 1
ATOM 4111 O O . ARG B 1 129 ? 6.016 -2.711 -7.293 1 69.12 129 ARG B O 1
ATOM 4118 N N . GLN B 1 130 ? 4.406 -3.211 -8.75 1 64 130 GLN B N 1
ATOM 4119 C CA . GLN B 1 130 ? 3.84 -1.866 -8.688 1 64 130 GLN B CA 1
ATOM 4120 C C . GLN B 1 130 ? 3.291 -1.564 -7.293 1 64 130 GLN B C 1
ATOM 4122 O O . GLN B 1 130 ? 3.252 -0.406 -6.875 1 64 130 GLN B O 1
ATOM 4127 N N . LEU B 1 131 ? 2.877 -2.627 -6.691 1 71.25 131 LEU B N 1
ATOM 4128 C CA . LEU B 1 131 ? 2.391 -2.414 -5.336 1 71.25 131 LEU B CA 1
ATOM 4129 C C . LEU B 1 131 ? 3.459 -1.754 -4.469 1 71.25 131 LEU B C 1
ATOM 4131 O O . LEU B 1 131 ? 3.195 -0.748 -3.809 1 71.25 131 LEU B O 1
ATOM 4135 N N . VAL B 1 132 ? 4.621 -2.238 -4.629 1 69.88 132 VAL B N 1
ATOM 4136 C CA . VAL B 1 132 ? 5.711 -1.763 -3.783 1 69.88 132 VAL B CA 1
ATOM 4137 C C . VAL B 1 132 ? 6.176 -0.39 -4.266 1 69.88 132 VAL B C 1
ATOM 4139 O O . VAL B 1 132 ? 6.457 0.497 -3.455 1 69.88 132 VAL B O 1
ATOM 4142 N N . THR B 1 133 ? 6.113 -0.201 -5.535 1 64.38 133 THR B N 1
ATOM 4143 C CA . THR B 1 133 ? 6.617 1.053 -6.082 1 64.38 133 THR B CA 1
ATOM 4144 C C . THR B 1 133 ? 5.609 2.18 -5.875 1 64.38 133 THR B C 1
ATOM 4146 O O . THR B 1 133 ? 5.957 3.357 -5.984 1 64.38 133 THR B O 1
ATOM 4149 N N . SER B 1 134 ? 4.438 1.753 -5.641 1 64.12 134 SER B N 1
ATOM 4150 C CA . SER B 1 134 ? 3.428 2.777 -5.391 1 64.12 134 SER B CA 1
ATOM 4151 C C . SER B 1 134 ? 3.73 3.545 -4.105 1 64.12 134 SER B C 1
ATOM 4153 O O . SER B 1 134 ? 3.328 4.699 -3.961 1 64.12 134 SER B O 1
ATOM 4155 N N . TYR B 1 135 ? 4.441 2.936 -3.305 1 64.25 135 TYR B N 1
ATOM 4156 C CA . TYR B 1 135 ? 4.723 3.662 -2.072 1 64.25 135 TYR B CA 1
ATOM 4157 C C . TYR B 1 135 ? 6.223 3.744 -1.817 1 64.25 135 TYR B C 1
ATOM 4159 O O . TYR B 1 135 ? 6.676 4.539 -0.988 1 64.25 135 TYR B O 1
ATOM 4167 N N . PHE B 1 136 ? 6.969 2.904 -2.648 1 64.69 136 PHE B N 1
ATOM 4168 C CA . PHE B 1 136 ? 8.414 2.926 -2.49 1 64.69 136 PHE B CA 1
ATOM 4169 C C . PHE B 1 136 ? 9.102 3.25 -3.812 1 64.69 136 PHE B C 1
ATOM 4171 O O . PHE B 1 136 ? 8.883 2.57 -4.816 1 64.69 136 PHE B O 1
ATOM 4178 N N . GLN B 1 137 ? 9.797 4.371 -3.879 1 54.59 137 GLN B N 1
ATOM 4179 C CA . GLN B 1 137 ? 10.438 4.789 -5.121 1 54.59 137 GLN B CA 1
ATOM 4180 C C . GLN B 1 137 ? 11.625 3.895 -5.453 1 54.59 137 GLN B C 1
ATOM 4182 O O . GLN B 1 137 ? 11.945 3.688 -6.629 1 54.59 137 GLN B O 1
ATOM 4187 N N . HIS B 1 138 ? 12.273 3.311 -4.469 1 54.25 138 HIS B N 1
ATOM 4188 C CA . HIS B 1 138 ? 13.602 2.771 -4.766 1 54.25 138 HIS B CA 1
ATOM 4189 C C . HIS B 1 138 ? 13.547 1.263 -4.977 1 54.25 138 HIS B C 1
ATOM 4191 O O . HIS B 1 138 ? 14.57 0.631 -5.234 1 54.25 138 HIS B O 1
ATOM 4197 N N . ASP B 1 139 ? 12.391 0.611 -5.031 1 57.06 139 ASP B N 1
ATOM 4198 C CA . ASP B 1 139 ? 12.43 -0.849 -5.027 1 57.06 139 ASP B CA 1
ATOM 4199 C C . ASP B 1 139 ? 12.414 -1.402 -6.453 1 57.06 139 ASP B C 1
ATOM 4201 O O . ASP B 1 139 ? 12.57 -2.607 -6.656 1 57.06 139 ASP B O 1
ATOM 4205 N N . GLU B 1 140 ? 12.461 -0.587 -7.445 1 57.56 140 GLU B N 1
ATOM 4206 C CA . GLU B 1 140 ? 12.156 -1.081 -8.781 1 57.56 140 GLU B CA 1
ATOM 4207 C C . GLU B 1 140 ? 13.312 -1.898 -9.344 1 57.56 140 GLU B C 1
ATOM 4209 O O . GLU B 1 140 ? 13.109 -2.789 -10.172 1 57.56 140 GLU B O 1
ATOM 4214 N N . ASN B 1 141 ? 14.438 -1.836 -8.703 1 62.81 141 ASN B N 1
ATOM 4215 C CA . ASN B 1 141 ? 15.539 -2.529 -9.359 1 62.81 141 ASN B CA 1
ATOM 4216 C C . ASN B 1 141 ? 16.188 -3.557 -8.438 1 62.81 141 ASN B C 1
ATOM 4218 O O . ASN B 1 141 ? 17.344 -3.928 -8.625 1 62.81 141 ASN B O 1
ATOM 4222 N N . THR B 1 142 ? 15.383 -4.004 -7.586 1 73.94 142 THR B N 1
ATOM 4223 C CA . THR B 1 142 ? 15.945 -4.945 -6.625 1 73.94 142 THR B CA 1
ATOM 4224 C C . THR B 1 142 ? 15.398 -6.352 -6.867 1 73.94 142 THR B C 1
ATOM 4226 O O . THR B 1 142 ? 14.211 -6.531 -7.117 1 73.94 142 THR B O 1
ATOM 4229 N N . CYS B 1 143 ? 16.281 -7.312 -7.031 1 82.25 143 CYS B N 1
ATOM 4230 C CA . CYS B 1 143 ? 15.922 -8.719 -7.172 1 82.25 143 CYS B CA 1
ATOM 4231 C C . CYS B 1 143 ? 16.562 -9.562 -6.074 1 82.25 143 CYS B C 1
ATOM 4233 O O . CYS B 1 143 ? 17.688 -9.289 -5.656 1 82.25 143 CYS B O 1
ATOM 4235 N N . PHE B 1 144 ? 15.859 -10.523 -5.625 1 89.38 144 PHE B N 1
ATOM 4236 C CA . PHE B 1 144 ? 16.438 -11.484 -4.691 1 89.38 144 PHE B CA 1
ATOM 4237 C C . PHE B 1 144 ? 17.406 -12.414 -5.402 1 89.38 144 PHE B C 1
ATOM 4239 O O . PHE B 1 144 ? 17.156 -12.852 -6.527 1 89.38 144 PHE B O 1
ATOM 4246 N N . ILE B 1 145 ? 18.453 -12.711 -4.742 1 86.44 145 ILE B N 1
ATOM 4247 C CA . ILE B 1 145 ? 19.516 -13.508 -5.355 1 86.44 145 ILE B CA 1
ATOM 4248 C C . ILE B 1 145 ? 19.203 -14.992 -5.203 1 86.44 145 ILE B C 1
ATOM 4250 O O . ILE B 1 145 ? 19.578 -15.805 -6.055 1 86.44 145 ILE B O 1
ATOM 4254 N N . GLU B 1 146 ? 18.469 -15.32 -4.191 1 88.88 146 GLU B N 1
ATOM 4255 C CA . GLU B 1 146 ? 18.188 -16.719 -3.895 1 88.88 146 GLU B CA 1
ATOM 4256 C C . GLU B 1 146 ? 16.672 -16.984 -3.91 1 88.88 146 GLU B C 1
ATOM 4258 O O . GLU B 1 146 ? 15.891 -16.141 -3.494 1 88.88 146 GLU B O 1
ATOM 4263 N N . ASN B 1 147 ? 16.391 -18.219 -4.367 1 91.38 147 ASN B N 1
ATOM 4264 C CA . ASN B 1 147 ? 14.984 -18.594 -4.469 1 91.38 147 ASN B CA 1
ATOM 4265 C C . ASN B 1 147 ? 14.508 -19.328 -3.217 1 91.38 147 ASN B C 1
ATOM 4267 O O . ASN B 1 147 ? 13.312 -19.344 -2.928 1 91.38 147 ASN B O 1
ATOM 4271 N N . ASN B 1 148 ? 15.375 -20.016 -2.576 1 91.56 148 ASN B N 1
ATOM 4272 C CA . ASN B 1 148 ? 15.055 -20.641 -1.296 1 91.56 148 ASN B CA 1
ATOM 4273 C C . ASN B 1 148 ? 15.57 -19.812 -0.125 1 91.56 148 ASN B C 1
ATOM 4275 O O . ASN B 1 148 ? 16.766 -19.5 -0.058 1 91.56 148 ASN B O 1
ATOM 4279 N N . VAL B 1 149 ? 14.656 -19.547 0.915 1 92.75 149 VAL B N 1
ATOM 4280 C CA . VAL B 1 149 ? 15.062 -18.484 1.826 1 92.75 149 VAL B CA 1
ATOM 4281 C C . VAL B 1 149 ? 15.359 -19.078 3.205 1 92.75 149 VAL B C 1
ATOM 4283 O O . VAL B 1 149 ? 15.883 -18.375 4.078 1 92.75 149 VAL B O 1
ATOM 4286 N N . ARG B 1 150 ? 15.211 -20.328 3.432 1 93.38 150 ARG B N 1
ATOM 4287 C CA . ARG B 1 150 ? 15.328 -20.922 4.762 1 93.38 150 ARG B CA 1
ATOM 4288 C C . ARG B 1 150 ? 16.719 -20.703 5.336 1 93.38 150 ARG B C 1
ATOM 4290 O O . ARG B 1 150 ? 16.859 -20.328 6.504 1 93.38 150 ARG B O 1
ATOM 4297 N N . SER B 1 151 ? 17.734 -20.906 4.574 1 92.5 151 SER B N 1
ATOM 4298 C CA . SER B 1 151 ? 19.125 -20.828 5.043 1 92.5 151 SER B CA 1
ATOM 4299 C C . SER B 1 151 ? 19.453 -19.438 5.566 1 92.5 151 SER B C 1
ATOM 4301 O O . SER B 1 151 ? 20.328 -19.297 6.434 1 92.5 151 SER B O 1
ATOM 4303 N N . PHE B 1 152 ? 18.797 -18.5 5.176 1 93.19 152 PHE B N 1
ATOM 4304 C CA . PHE B 1 152 ? 19.125 -17.125 5.551 1 93.19 152 PHE B CA 1
ATOM 4305 C C . PHE B 1 152 ? 18.453 -16.75 6.863 1 93.19 152 PHE B C 1
ATOM 4307 O O . PHE B 1 152 ? 18.719 -15.68 7.418 1 93.19 152 PHE B O 1
ATOM 4314 N N . PHE B 1 153 ? 17.609 -17.641 7.273 1 93.25 153 PHE B N 1
ATOM 4315 C CA . PHE B 1 153 ? 16.953 -17.438 8.555 1 93.25 153 PHE B CA 1
ATOM 4316 C C . PHE B 1 153 ? 17.484 -18.391 9.609 1 93.25 153 PHE B C 1
ATOM 4318 O O . PHE B 1 153 ? 16.859 -18.609 10.641 1 93.25 153 PHE B O 1
ATOM 4325 N N . SER B 1 154 ? 18.609 -19 9.367 1 90 154 SER B N 1
ATOM 4326 C CA . SER B 1 154 ? 19.172 -20 10.258 1 90 154 SER B CA 1
ATOM 4327 C C . SER B 1 154 ? 19.375 -19.438 11.664 1 90 154 SER B C 1
ATOM 4329 O O . SER B 1 154 ? 19.172 -20.141 12.656 1 90 154 SER B O 1
ATOM 4331 N N . GLN B 1 155 ? 19.781 -18.156 11.852 1 90.25 155 GLN B N 1
ATOM 4332 C CA . GLN B 1 155 ? 19.969 -17.531 13.156 1 90.25 155 GLN B CA 1
ATOM 4333 C C . GLN B 1 155 ? 18.688 -16.859 13.633 1 90.25 155 GLN B C 1
ATOM 4335 O O . GLN B 1 155 ? 18.672 -16.25 14.703 1 90.25 155 GLN B O 1
ATOM 4340 N N . HIS B 1 156 ? 17.672 -17 12.812 1 90.06 156 HIS B N 1
ATOM 4341 C CA . HIS B 1 156 ? 16.375 -16.375 13.094 1 90.06 156 HIS B CA 1
ATOM 4342 C C . HIS B 1 156 ? 15.234 -17.344 12.805 1 90.06 156 HIS B C 1
ATOM 4344 O O . HIS B 1 156 ? 14.273 -16.984 12.117 1 90.06 156 HIS B O 1
ATOM 4350 N N . GLU B 1 157 ? 15.344 -18.5 13.367 1 89 157 GLU B N 1
ATOM 4351 C CA . GLU B 1 157 ? 14.414 -19.578 13.062 1 89 157 GLU B CA 1
ATOM 4352 C C . GLU B 1 157 ? 12.992 -19.219 13.477 1 89 157 GLU B C 1
ATOM 4354 O O . GLU B 1 157 ? 12.031 -19.547 12.781 1 89 157 GLU B O 1
ATOM 4359 N N . THR B 1 158 ? 12.898 -18.578 14.609 1 87.88 158 THR B N 1
ATOM 4360 C CA . THR B 1 158 ? 11.57 -18.172 15.07 1 87.88 158 THR B CA 1
ATOM 4361 C C . THR B 1 158 ? 10.914 -17.219 14.07 1 87.88 158 THR B C 1
ATOM 4363 O O . THR B 1 158 ? 9.719 -17.328 13.789 1 87.88 158 THR B O 1
ATOM 4366 N N . ARG B 1 159 ? 11.703 -16.344 13.547 1 89.38 159 ARG B N 1
ATOM 4367 C CA . ARG B 1 159 ? 11.188 -15.414 12.562 1 89.38 159 ARG B CA 1
ATOM 4368 C C . ARG B 1 159 ? 10.734 -16.141 11.297 1 89.38 159 ARG B C 1
ATOM 4370 O O . ARG B 1 159 ? 9.742 -15.766 10.68 1 89.38 159 ARG B O 1
ATOM 4377 N N . TYR B 1 160 ? 11.477 -17.141 10.969 1 93.12 160 TYR B N 1
ATOM 4378 C CA . TYR B 1 160 ? 11.102 -17.938 9.812 1 93.12 160 TYR B CA 1
ATOM 4379 C C . TYR B 1 160 ? 9.758 -18.625 10.031 1 93.12 160 TYR B C 1
ATOM 4381 O O . TYR B 1 160 ? 8.906 -18.625 9.141 1 93.12 160 TYR B O 1
ATOM 4389 N N . GLU B 1 161 ? 9.602 -19.156 11.195 1 91.5 161 GLU B N 1
ATOM 4390 C CA . GLU B 1 161 ? 8.344 -19.828 11.523 1 91.5 161 GLU B CA 1
ATOM 4391 C C . GLU B 1 161 ? 7.188 -18.844 11.555 1 91.5 161 GLU B C 1
ATOM 4393 O O . GLU B 1 161 ? 6.086 -19.141 11.086 1 91.5 161 GLU B O 1
ATOM 4398 N N . ILE B 1 162 ? 7.48 -17.703 12.031 1 90.19 162 ILE B N 1
ATOM 4399 C CA . ILE B 1 162 ? 6.453 -16.672 12.078 1 90.19 162 ILE B CA 1
ATOM 4400 C C . ILE B 1 162 ? 6.062 -16.266 10.664 1 90.19 162 ILE B C 1
ATOM 4402 O O . ILE B 1 162 ? 4.883 -16.031 10.383 1 90.19 162 ILE B O 1
ATOM 4406 N N . MET B 1 163 ? 7.008 -16.172 9.82 1 92.75 163 MET B N 1
ATOM 4407 C CA . MET B 1 163 ? 6.73 -15.828 8.43 1 92.75 163 MET B CA 1
ATOM 4408 C C . MET B 1 163 ? 5.781 -16.844 7.793 1 92.75 163 MET B C 1
ATOM 4410 O O . MET B 1 163 ? 4.891 -16.469 7.031 1 92.75 163 MET B O 1
ATOM 4414 N N . LYS B 1 164 ? 5.996 -18.094 8.102 1 94.12 164 LYS B N 1
ATOM 4415 C CA . LYS B 1 164 ? 5.07 -19.125 7.617 1 94.12 164 LYS B CA 1
ATOM 4416 C C . LYS B 1 164 ? 3.646 -18.844 8.094 1 94.12 164 LYS B C 1
ATOM 4418 O O . LYS B 1 164 ? 2.699 -18.891 7.301 1 94.12 164 LYS B O 1
ATOM 4423 N N . GLY B 1 165 ? 3.572 -18.547 9.352 1 92.69 165 GLY B N 1
ATOM 4424 C CA . GLY B 1 165 ? 2.273 -18.219 9.914 1 92.69 165 GLY B CA 1
ATOM 4425 C C . GLY B 1 165 ? 1.649 -16.984 9.297 1 92.69 165 GLY B C 1
ATOM 4426 O O . GLY B 1 165 ? 0.437 -16.938 9.078 1 92.69 165 GLY B O 1
ATOM 4427 N N . LEU B 1 166 ? 2.484 -15.992 9.023 1 94.06 166 LEU B N 1
ATOM 4428 C CA . LEU B 1 166 ? 2.004 -14.758 8.414 1 94.06 166 LEU B CA 1
ATOM 4429 C C . LEU B 1 166 ? 1.472 -15.023 7.008 1 94.06 166 LEU B C 1
ATOM 4431 O O . LEU B 1 166 ? 0.456 -14.453 6.605 1 94.06 166 LEU B O 1
ATOM 4435 N N . LEU B 1 167 ? 2.135 -15.891 6.273 1 95.88 167 LEU B N 1
ATOM 4436 C CA . LEU B 1 167 ? 1.676 -16.25 4.938 1 95.88 167 LEU B CA 1
ATOM 4437 C C . LEU B 1 167 ? 0.312 -16.922 4.992 1 95.88 167 LEU B C 1
ATOM 4439 O O . LEU B 1 167 ? -0.572 -16.609 4.188 1 95.88 167 LEU B O 1
ATOM 4443 N N . ILE B 1 168 ? 0.188 -17.797 5.895 1 94.06 168 ILE B N 1
ATOM 4444 C CA . ILE B 1 168 ? -1.071 -18.516 6.066 1 94.06 168 ILE B CA 1
ATOM 4445 C C . ILE B 1 168 ? -2.17 -17.547 6.473 1 94.06 168 ILE B C 1
ATOM 4447 O O . ILE B 1 168 ? -3.271 -17.562 5.918 1 94.06 168 ILE B O 1
ATOM 4451 N N . GLU B 1 169 ? -1.874 -16.672 7.414 1 92.88 169 GLU B N 1
ATOM 4452 C CA . GLU B 1 169 ? -2.828 -15.656 7.863 1 92.88 169 GLU B CA 1
ATOM 4453 C C . GLU B 1 169 ? -3.23 -14.734 6.719 1 92.88 169 GLU B C 1
ATOM 4455 O O . GLU B 1 169 ? -4.402 -14.375 6.582 1 92.88 169 GLU B O 1
ATOM 4460 N N . LEU B 1 170 ? -2.246 -14.352 5.953 1 94.31 170 LEU B N 1
ATOM 4461 C CA . LEU B 1 170 ? -2.49 -13.5 4.793 1 94.31 170 LEU B CA 1
ATOM 4462 C C . LEU B 1 170 ? -3.469 -14.156 3.83 1 94.31 170 LEU B C 1
ATOM 4464 O O . LEU B 1 170 ? -4.465 -13.547 3.436 1 94.31 170 LEU B O 1
ATOM 4468 N N . ALA B 1 171 ? -3.215 -15.383 3.492 1 93.44 171 ALA B N 1
ATOM 4469 C CA . ALA B 1 171 ? -4.066 -16.109 2.557 1 93.44 171 ALA B CA 1
ATOM 4470 C C . ALA B 1 171 ? -5.461 -16.328 3.139 1 93.44 171 ALA B C 1
ATOM 4472 O O . ALA B 1 171 ? -6.461 -16.203 2.432 1 93.44 171 ALA B O 1
ATOM 4473 N N . TYR B 1 172 ? -5.492 -16.656 4.395 1 91 172 TYR B N 1
ATOM 4474 C CA . TYR B 1 172 ? -6.77 -16.859 5.07 1 91 172 TYR B CA 1
ATOM 4475 C C . TYR B 1 172 ? -7.648 -15.625 4.965 1 91 172 TYR B C 1
ATOM 4477 O O . TYR B 1 172 ? -8.836 -15.719 4.66 1 91 172 TYR B O 1
ATOM 4485 N N . ASN B 1 173 ? -7.059 -14.523 5.273 1 90.12 173 ASN B N 1
ATOM 4486 C CA . ASN B 1 173 ? -7.816 -13.273 5.207 1 90.12 173 ASN B CA 1
ATOM 4487 C C . ASN B 1 173 ? -8.141 -12.891 3.768 1 90.12 173 ASN B C 1
ATOM 4489 O O . ASN B 1 173 ? -9.211 -12.344 3.492 1 90.12 173 ASN B O 1
ATOM 4493 N N . TYR B 1 174 ? -7.203 -13.133 2.898 1 89.75 174 TYR B N 1
ATOM 4494 C CA . TYR B 1 174 ? -7.426 -12.859 1.483 1 89.75 174 TYR B CA 1
ATOM 4495 C C . TYR B 1 174 ? -8.633 -13.625 0.964 1 89.75 174 TYR B C 1
ATOM 4497 O O . TYR B 1 174 ? -9.531 -13.047 0.343 1 89.75 174 TYR B O 1
ATOM 4505 N N . PHE B 1 175 ? -8.695 -14.914 1.243 1 83.81 175 PHE B N 1
ATOM 4506 C CA . PHE B 1 175 ? -9.789 -15.75 0.746 1 83.81 175 PHE B CA 1
ATOM 4507 C C . PHE B 1 175 ? -11.07 -15.492 1.531 1 83.81 175 PHE B C 1
ATOM 4509 O O . PHE B 1 175 ? -12.164 -15.578 0.979 1 83.81 175 PHE B O 1
ATOM 4516 N N . GLY B 1 176 ? -10.93 -15.211 2.756 1 82.56 176 GLY B N 1
ATOM 4517 C CA . GLY B 1 176 ? -12.094 -15.016 3.604 1 82.56 176 GLY B CA 1
ATOM 4518 C C . GLY B 1 176 ? -12.836 -13.727 3.303 1 82.56 176 GLY B C 1
ATOM 4519 O O . GLY B 1 176 ? -14.055 -13.641 3.494 1 82.56 176 GLY B O 1
ATOM 4520 N N . GLN B 1 177 ? -12.125 -12.719 2.955 1 83.06 177 GLN B N 1
ATOM 4521 C CA . GLN B 1 177 ? -12.664 -11.406 2.619 1 83.06 177 GLN B CA 1
ATOM 4522 C C . GLN B 1 177 ? -13.57 -10.875 3.729 1 83.06 177 GLN B C 1
ATOM 4524 O O . GLN B 1 177 ? -14.688 -10.422 3.463 1 83.06 177 GLN B O 1
ATOM 4529 N N . PHE B 1 178 ? -13.164 -11.055 4.961 1 80.75 178 PHE B N 1
ATOM 4530 C CA . PHE B 1 178 ? -13.891 -10.492 6.094 1 80.75 178 PHE B CA 1
ATOM 4531 C C . PHE B 1 178 ? -13.844 -8.969 6.062 1 80.75 178 PHE B C 1
ATOM 4533 O O . PHE B 1 178 ? -13.164 -8.375 5.223 1 80.75 178 PHE B O 1
ATOM 4540 N N . ALA B 1 179 ? -14.641 -8.305 6.91 1 83.06 179 ALA B N 1
ATOM 4541 C CA . ALA B 1 179 ? -14.703 -6.844 6.922 1 83.06 179 ALA B CA 1
ATOM 4542 C C . ALA B 1 179 ? -13.312 -6.234 7.082 1 83.06 179 ALA B C 1
ATOM 4544 O O . ALA B 1 179 ? -12.547 -6.637 7.965 1 83.06 179 ALA B O 1
ATOM 4545 N N . ASN B 1 180 ? -12.945 -5.379 6.227 1 86.62 180 ASN B N 1
ATOM 4546 C CA . ASN B 1 180 ? -11.719 -4.598 6.277 1 86.62 180 ASN B CA 1
ATOM 4547 C C . ASN B 1 180 ? -10.484 -5.48 6.105 1 86.62 180 ASN B C 1
ATOM 4549 O O . ASN B 1 180 ? -9.391 -5.133 6.562 1 86.62 180 ASN B O 1
ATOM 4553 N N . TYR B 1 181 ? -10.648 -6.66 5.453 1 88.5 181 TYR B N 1
ATOM 4554 C CA . TYR B 1 181 ? -9.562 -7.621 5.297 1 88.5 181 TYR B CA 1
ATOM 4555 C C . TYR B 1 181 ? -8.43 -7.031 4.469 1 88.5 181 TYR B C 1
ATOM 4557 O O . TYR B 1 181 ? -7.281 -7.477 4.566 1 88.5 181 TYR B O 1
ATOM 4565 N N . GLU B 1 182 ? -8.758 -6.047 3.686 1 87.38 182 GLU B N 1
ATOM 4566 C CA . GLU B 1 182 ? -7.73 -5.457 2.83 1 87.38 182 GLU B CA 1
ATOM 4567 C C . GLU B 1 182 ? -6.594 -4.863 3.656 1 87.38 182 GLU B C 1
ATOM 4569 O O . GLU B 1 182 ? -5.422 -5.055 3.336 1 87.38 182 GLU B O 1
ATOM 4574 N N . TYR B 1 183 ? -6.984 -4.188 4.668 1 90.44 183 TYR B N 1
ATOM 4575 C CA . TYR B 1 183 ? -5.98 -3.59 5.543 1 90.44 183 TYR B CA 1
ATOM 4576 C C . TYR B 1 183 ? -5.168 -4.664 6.254 1 90.44 183 TYR B C 1
ATOM 4578 O O . TYR B 1 183 ? -3.951 -4.527 6.406 1 90.44 183 TYR B O 1
ATOM 4586 N N . LYS B 1 184 ? -5.836 -5.699 6.652 1 91.38 184 LYS B N 1
ATOM 4587 C CA . LYS B 1 184 ? -5.137 -6.812 7.285 1 91.38 184 LYS B CA 1
ATOM 4588 C C . LYS B 1 184 ? -4.133 -7.445 6.324 1 91.38 184 LYS B C 1
ATOM 4590 O O . LYS B 1 184 ? -2.982 -7.684 6.691 1 91.38 184 LYS B O 1
ATOM 4595 N N . CYS B 1 185 ? -4.605 -7.684 5.168 1 92.25 185 CYS B N 1
ATOM 4596 C CA . CYS B 1 185 ? -3.758 -8.312 4.164 1 92.25 185 CYS B CA 1
ATOM 4597 C C . CYS B 1 185 ? -2.535 -7.457 3.863 1 92.25 185 CYS B C 1
ATOM 4599 O O . CYS B 1 185 ? -1.415 -7.965 3.803 1 92.25 185 CYS B O 1
ATOM 4601 N N . MET B 1 186 ? -2.732 -6.215 3.758 1 91.56 186 MET B N 1
ATOM 4602 C CA . MET B 1 186 ? -1.615 -5.324 3.449 1 91.56 186 MET B CA 1
ATOM 4603 C C . MET B 1 186 ? -0.637 -5.258 4.617 1 91.56 186 MET B C 1
ATOM 4605 O O . MET B 1 186 ? 0.576 -5.184 4.41 1 91.56 186 MET B O 1
ATOM 4609 N N . SER B 1 187 ? -1.182 -5.184 5.781 1 93.81 187 SER B N 1
ATOM 4610 C CA . SER B 1 187 ? -0.313 -5.195 6.953 1 93.81 187 SER B CA 1
ATOM 4611 C C . SER B 1 187 ? 0.541 -6.457 6.996 1 93.81 187 SER B C 1
ATOM 4613 O O . SER B 1 187 ? 1.76 -6.383 7.164 1 93.81 187 SER B O 1
ATOM 4615 N N . LEU B 1 188 ? -0.06 -7.57 6.785 1 94.06 188 LEU B N 1
ATOM 4616 C CA . LEU B 1 188 ? 0.622 -8.859 6.832 1 94.06 188 LEU B CA 1
ATOM 4617 C C . LEU B 1 188 ? 1.631 -8.984 5.695 1 94.06 188 LEU B C 1
ATOM 4619 O O . LEU B 1 188 ? 2.756 -9.445 5.902 1 94.06 188 LEU B O 1
ATOM 4623 N N . LEU B 1 189 ? 1.208 -8.578 4.559 1 94 189 LEU B N 1
ATOM 4624 C CA . LEU B 1 189 ? 2.1 -8.625 3.406 1 94 189 LEU B CA 1
ATOM 4625 C C . LEU B 1 189 ? 3.354 -7.797 3.65 1 94 189 LEU B C 1
ATOM 4627 O O . LEU B 1 189 ? 4.465 -8.242 3.357 1 94 189 LEU B O 1
ATOM 4631 N N . ASN B 1 190 ? 3.17 -6.688 4.176 1 93 190 ASN B N 1
ATOM 4632 C CA . ASN B 1 190 ? 4.32 -5.816 4.398 1 93 190 ASN B CA 1
ATOM 4633 C C . ASN B 1 190 ? 5.203 -6.34 5.531 1 93 190 ASN B C 1
ATOM 4635 O O . ASN B 1 190 ? 6.418 -6.137 5.52 1 93 190 ASN B O 1
ATOM 4639 N N . MET B 1 191 ? 4.652 -6.961 6.508 1 94.38 191 MET B N 1
ATOM 4640 C CA . MET B 1 191 ? 5.469 -7.652 7.5 1 94.38 191 MET B CA 1
ATOM 4641 C C . MET B 1 191 ? 6.359 -8.703 6.836 1 94.38 191 MET B C 1
ATOM 4643 O O . MET B 1 191 ? 7.555 -8.773 7.125 1 94.38 191 MET B O 1
ATOM 4647 N N . ILE B 1 192 ? 5.812 -9.445 5.945 1 95.44 192 ILE B N 1
ATOM 4648 C CA . ILE B 1 192 ? 6.531 -10.492 5.234 1 95.44 192 ILE B CA 1
ATOM 4649 C C . ILE B 1 192 ? 7.637 -9.875 4.383 1 95.44 192 ILE B C 1
ATOM 4651 O O . ILE B 1 192 ? 8.789 -10.32 4.422 1 95.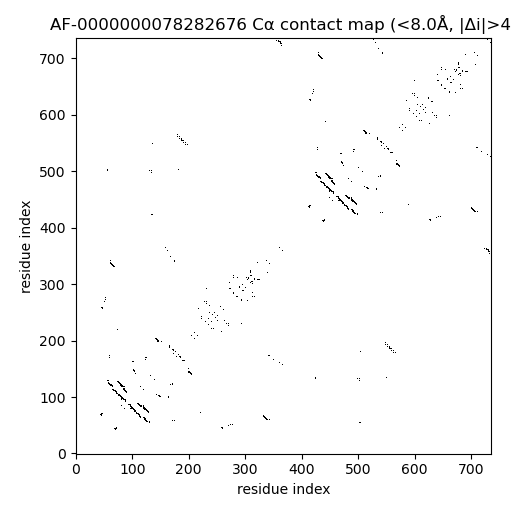44 192 ILE B O 1
ATOM 4655 N N . LEU B 1 193 ? 7.277 -8.859 3.672 1 93 193 LEU B N 1
ATOM 4656 C CA . LEU B 1 193 ? 8.25 -8.195 2.803 1 93 193 LEU B CA 1
ATOM 4657 C C . LEU B 1 193 ? 9.383 -7.594 3.617 1 93 193 LEU B C 1
ATOM 4659 O O . LEU B 1 193 ? 10.547 -7.637 3.197 1 93 193 LEU B O 1
ATOM 4663 N N . TYR B 1 194 ? 9.039 -7.066 4.777 1 93.69 194 TYR B N 1
ATOM 4664 C CA . TYR B 1 194 ? 10.078 -6.539 5.656 1 93.69 194 TYR B CA 1
ATOM 4665 C C . TYR B 1 194 ? 11.094 -7.621 6.008 1 93.69 194 TYR B C 1
ATOM 4667 O O . TYR B 1 194 ? 12.305 -7.402 5.895 1 93.69 194 TYR B O 1
ATOM 4675 N N . ALA B 1 195 ? 10.641 -8.719 6.422 1 93.81 195 ALA B N 1
ATOM 4676 C CA . ALA B 1 195 ? 11.523 -9.812 6.816 1 93.81 195 ALA B CA 1
ATOM 4677 C C . ALA B 1 195 ? 12.359 -10.297 5.637 1 93.81 195 ALA B C 1
ATOM 4679 O O . ALA B 1 195 ? 13.578 -10.484 5.762 1 93.81 195 ALA B O 1
ATOM 4680 N N . LEU B 1 196 ? 11.727 -10.492 4.492 1 93.94 196 LEU B N 1
ATOM 4681 C CA . LEU B 1 196 ? 12.438 -10.992 3.318 1 93.94 196 LEU B CA 1
ATOM 4682 C C . LEU B 1 196 ? 13.523 -10.008 2.887 1 93.94 196 LEU B C 1
ATOM 4684 O O . LEU B 1 196 ? 14.664 -10.414 2.635 1 93.94 196 LEU B O 1
ATOM 4688 N N . HIS B 1 197 ? 13.203 -8.773 2.865 1 91 197 HIS B N 1
ATOM 4689 C CA . HIS B 1 197 ? 14.164 -7.777 2.41 1 91 197 HIS B CA 1
ATOM 4690 C C . HIS B 1 197 ? 15.273 -7.574 3.434 1 91 197 HIS B C 1
ATOM 4692 O O . HIS B 1 197 ? 16.375 -7.125 3.088 1 91 197 HIS B O 1
ATOM 4698 N N . THR B 1 198 ? 14.969 -7.852 4.629 1 91.75 198 THR B N 1
ATOM 4699 C CA . THR B 1 198 ? 15.953 -7.68 5.695 1 91.75 198 THR B CA 1
ATOM 4700 C C . THR B 1 198 ? 16.938 -8.836 5.707 1 91.75 198 THR B C 1
ATOM 4702 O O . THR B 1 198 ? 18.141 -8.633 5.895 1 91.75 198 THR B O 1
ATOM 4705 N N . TYR B 1 199 ? 16.531 -10.023 5.453 1 92.5 199 TYR B N 1
ATOM 4706 C CA . TYR B 1 199 ? 17.375 -11.172 5.773 1 92.5 199 TYR B CA 1
ATOM 4707 C C . TYR B 1 199 ? 17.828 -11.891 4.504 1 92.5 199 TYR B C 1
ATOM 4709 O O . TYR B 1 199 ? 18.797 -12.648 4.52 1 92.5 199 TYR B O 1
ATOM 4717 N N . VAL B 1 200 ? 17.078 -11.789 3.43 1 93.81 200 VAL B N 1
ATOM 4718 C CA . VAL B 1 200 ? 17.438 -12.477 2.191 1 93.81 200 VAL B CA 1
ATOM 4719 C C . VAL B 1 200 ? 18.297 -11.562 1.321 1 93.81 200 VAL B C 1
ATOM 4721 O O . VAL B 1 200 ? 17.922 -10.414 1.064 1 93.81 200 VAL B O 1
ATOM 4724 N N . PRO B 1 201 ? 19.406 -12.062 0.863 1 92.44 201 PRO B N 1
ATOM 4725 C CA . PRO B 1 201 ? 20.281 -11.227 0.04 1 92.44 201 PRO B CA 1
ATOM 4726 C C . PRO B 1 201 ? 19.609 -10.781 -1.263 1 92.44 201 PRO B C 1
ATOM 4728 O O . PRO B 1 201 ? 18.875 -11.555 -1.883 1 92.44 201 PRO B O 1
ATOM 4731 N N . LYS B 1 202 ? 19.859 -9.477 -1.554 1 88.25 202 LYS B N 1
ATOM 4732 C CA . LYS B 1 202 ? 19.328 -8.875 -2.768 1 88.25 202 LYS B CA 1
ATOM 4733 C C . LYS B 1 202 ? 20.422 -8.18 -3.568 1 88.25 202 LYS B C 1
ATOM 4735 O O . LYS B 1 202 ? 21.484 -7.855 -3.027 1 88.25 202 LYS B O 1
ATOM 4740 N N . LYS B 1 203 ? 20.125 -8.109 -4.82 1 81.94 203 LYS B N 1
ATOM 4741 C CA . LYS B 1 203 ? 20.984 -7.34 -5.715 1 81.94 203 LYS B CA 1
ATOM 4742 C C . LYS B 1 203 ? 20.219 -6.184 -6.348 1 81.94 203 LYS B C 1
ATOM 4744 O O . LYS B 1 203 ? 19.078 -6.352 -6.785 1 81.94 203 LYS B O 1
ATOM 4749 N N . THR B 1 204 ? 20.766 -5.02 -6.117 1 75 204 THR B N 1
ATOM 4750 C CA . THR B 1 204 ? 20.203 -3.85 -6.793 1 75 204 THR B CA 1
ATOM 4751 C C . THR B 1 204 ? 20.953 -3.582 -8.102 1 75 204 THR B C 1
ATOM 4753 O O . THR B 1 204 ?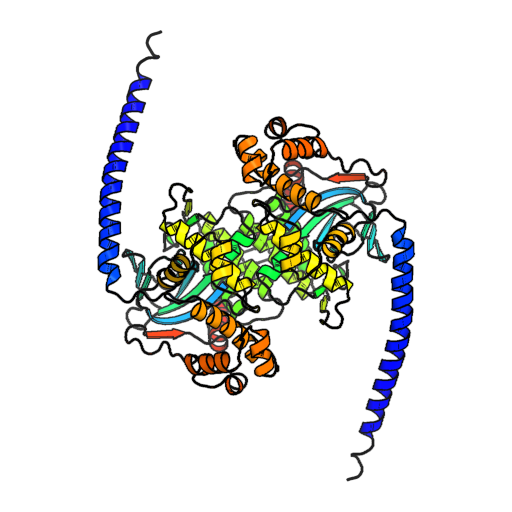 22.172 -3.414 -8.109 1 75 204 THR B O 1
ATOM 4756 N N . TYR B 1 205 ? 20.203 -3.635 -9.125 1 66.25 205 TYR B N 1
ATOM 4757 C CA . TYR B 1 205 ? 20.828 -3.451 -10.438 1 66.25 205 TYR B CA 1
ATOM 4758 C C . TYR B 1 205 ? 20.859 -1.977 -10.828 1 66.25 205 TYR B C 1
ATOM 4760 O O . TYR B 1 205 ? 19.891 -1.244 -10.578 1 66.25 205 TYR B O 1
ATOM 4768 N N . THR B 1 206 ? 22 -1.519 -11.141 1 61.72 206 THR B N 1
ATOM 4769 C CA . THR B 1 206 ? 22.156 -0.157 -11.648 1 61.72 206 THR B CA 1
ATOM 4770 C C . THR B 1 206 ? 21.516 -0.016 -13.023 1 61.72 206 THR B C 1
ATOM 4772 O O . THR B 1 206 ? 21.281 -1.014 -13.711 1 61.72 206 THR B O 1
ATOM 4775 N N . ASP B 1 207 ? 21.203 1.213 -13.359 1 57.16 207 ASP B N 1
ATOM 4776 C CA . ASP B 1 207 ? 20.656 1.493 -14.688 1 57.16 207 ASP B CA 1
ATOM 4777 C C . ASP B 1 207 ? 21.531 0.904 -15.781 1 57.16 207 ASP B C 1
ATOM 4779 O O . ASP B 1 207 ? 21.031 0.43 -16.797 1 57.16 207 ASP B O 1
ATOM 4783 N N . ALA B 1 208 ? 22.781 1.012 -15.492 1 57.44 208 ALA B N 1
ATOM 4784 C CA . ALA B 1 208 ? 23.734 0.522 -16.484 1 57.44 208 ALA B CA 1
ATOM 4785 C C . ALA B 1 208 ? 23.672 -0.997 -16.609 1 57.44 208 ALA B C 1
ATOM 4787 O O . ALA B 1 208 ? 23.953 -1.551 -17.672 1 57.44 208 ALA B O 1
ATOM 4788 N N . GLU B 1 209 ? 23.375 -1.563 -15.586 1 60.88 209 GLU B N 1
ATOM 4789 C CA . GLU B 1 209 ? 23.344 -3.021 -15.555 1 60.88 209 GLU B CA 1
ATOM 4790 C C . GLU B 1 209 ? 21.984 -3.547 -16.016 1 60.88 209 GLU B C 1
ATOM 4792 O O . GLU B 1 209 ? 21.859 -4.719 -16.375 1 60.88 209 GLU B O 1
ATOM 4797 N N . ILE B 1 210 ? 21.141 -2.611 -15.758 1 55.81 210 ILE B N 1
ATOM 4798 C CA . ILE B 1 210 ? 19.797 -3.02 -16.172 1 55.81 210 ILE B CA 1
ATOM 4799 C C . ILE B 1 210 ? 19.781 -3.305 -17.672 1 55.81 210 ILE B C 1
ATOM 4801 O O . ILE B 1 210 ? 20.094 -2.428 -18.469 1 55.81 210 ILE B O 1
ATOM 4805 N N . THR B 1 211 ? 19.828 -4.57 -17.922 1 57.5 211 THR B N 1
ATOM 4806 C CA . THR B 1 211 ? 19.844 -5.09 -19.281 1 57.5 211 THR B CA 1
ATOM 4807 C C . THR B 1 211 ? 18.641 -4.57 -20.078 1 57.5 211 THR B C 1
ATOM 4809 O O . THR B 1 211 ? 17.688 -4.051 -19.484 1 57.5 211 THR B O 1
ATOM 4812 N N . THR B 1 212 ? 18.828 -4.527 -21.344 1 59.72 212 THR B N 1
ATOM 4813 C CA . THR B 1 212 ? 17.75 -4.266 -22.297 1 59.72 212 THR B CA 1
ATOM 4814 C C . THR B 1 212 ? 16.484 -5.004 -21.906 1 59.72 212 THR B C 1
ATOM 4816 O O . THR B 1 212 ? 15.383 -4.477 -22.062 1 59.72 212 THR B O 1
ATOM 4819 N N . ARG B 1 213 ? 16.734 -6.102 -21.312 1 58.81 213 ARG B N 1
ATOM 4820 C CA . ARG B 1 213 ? 15.609 -6.918 -20.875 1 58.81 213 ARG B CA 1
ATOM 4821 C C . ARG B 1 213 ? 14.859 -6.258 -19.719 1 58.81 213 ARG B C 1
ATOM 4823 O O . ARG B 1 213 ? 13.633 -6.211 -19.719 1 58.81 213 ARG B O 1
ATOM 4830 N N . TRP B 1 214 ? 15.602 -5.785 -18.859 1 60.75 214 TRP B N 1
ATOM 4831 C CA . TRP B 1 214 ? 14.984 -5.141 -17.719 1 60.75 214 TRP B CA 1
ATOM 4832 C C . TRP B 1 214 ? 14.219 -3.893 -18.125 1 60.75 214 TRP B C 1
ATOM 4834 O O . TRP B 1 214 ? 13.117 -3.633 -17.641 1 60.75 214 TRP B O 1
ATOM 4844 N N . HIS B 1 215 ? 14.859 -3.234 -19.016 1 63.53 215 HIS B N 1
ATOM 4845 C CA . HIS B 1 215 ? 14.188 -2.043 -19.516 1 63.53 215 HIS B CA 1
ATOM 4846 C C . HIS B 1 215 ? 12.859 -2.402 -20.188 1 63.53 215 HIS B C 1
ATOM 4848 O O . HIS B 1 215 ? 11.867 -1.688 -20.031 1 63.53 215 HIS B O 1
ATOM 4854 N N . ARG B 1 216 ? 12.984 -3.486 -20.891 1 66.56 216 ARG B N 1
ATOM 4855 C CA . ARG B 1 216 ? 11.766 -3.945 -21.547 1 66.56 216 ARG B CA 1
ATOM 4856 C C . ARG B 1 216 ? 10.711 -4.359 -20.516 1 66.56 216 ARG B C 1
ATOM 4858 O O . ARG B 1 216 ? 9.523 -4.047 -20.688 1 66.56 216 ARG B O 1
ATOM 4865 N N . GLN B 1 217 ? 11.203 -4.945 -19.547 1 65.81 217 GLN B N 1
ATOM 4866 C CA . GLN B 1 217 ? 10.289 -5.422 -18.516 1 65.81 217 GLN B CA 1
ATOM 4867 C C . GLN B 1 217 ? 9.688 -4.258 -17.734 1 65.81 217 GLN B C 1
ATOM 4869 O O . GLN B 1 217 ? 8.492 -4.258 -17.438 1 65.81 217 GLN B O 1
ATOM 4874 N N . GLU B 1 218 ? 10.531 -3.363 -17.469 1 67.44 218 GLU B N 1
ATOM 4875 C CA . GLU B 1 218 ? 10.055 -2.172 -16.766 1 67.44 218 GLU B CA 1
ATOM 4876 C C . GLU B 1 218 ? 9.047 -1.403 -17.609 1 67.44 218 GLU B C 1
ATOM 4878 O O . GLU B 1 218 ? 8.047 -0.9 -17.078 1 67.44 218 GLU B O 1
ATOM 4883 N N . ARG B 1 219 ? 9.43 -1.352 -18.797 1 72 219 ARG B N 1
ATOM 4884 C CA . ARG B 1 219 ? 8.523 -0.682 -19.719 1 72 219 ARG B CA 1
ATOM 4885 C C . ARG B 1 219 ? 7.176 -1.399 -19.781 1 72 219 ARG B C 1
ATOM 4887 O O . ARG B 1 219 ? 6.125 -0.761 -19.719 1 72 219 ARG B O 1
ATOM 4894 N N . MET B 1 220 ? 7.238 -2.695 -19.891 1 75 220 MET B N 1
ATOM 4895 C CA . MET B 1 220 ? 6 -3.467 -19.953 1 75 220 MET B CA 1
ATOM 4896 C C . MET B 1 220 ? 5.207 -3.33 -18.656 1 75 220 MET B C 1
ATOM 4898 O O . MET B 1 220 ? 3.979 -3.279 -18.672 1 75 220 MET B O 1
ATOM 4902 N N . SER B 1 221 ? 5.938 -3.236 -17.625 1 70.5 221 SER B N 1
ATOM 4903 C CA . SER B 1 221 ? 5.273 -3.037 -16.344 1 70.5 221 SER B CA 1
ATOM 4904 C C . SER B 1 221 ? 4.512 -1.716 -16.312 1 70.5 221 SER B C 1
ATOM 4906 O O . SER B 1 221 ? 3.355 -1.668 -15.883 1 70.5 221 SER B O 1
ATOM 4908 N N . ARG B 1 222 ? 5.113 -0.702 -16.734 1 71.19 222 ARG B N 1
ATOM 4909 C CA . ARG B 1 222 ? 4.465 0.606 -16.797 1 71.19 222 ARG B CA 1
ATOM 4910 C C . ARG B 1 222 ? 3.244 0.575 -17.703 1 71.19 222 ARG B C 1
ATOM 4912 O O . ARG B 1 222 ? 2.205 1.15 -17.375 1 71.19 222 ARG B O 1
ATOM 4919 N N . ILE B 1 223 ? 3.461 -0.069 -18.797 1 79.38 223 ILE B N 1
ATOM 4920 C CA . ILE B 1 223 ? 2.389 -0.155 -19.781 1 79.38 223 ILE B CA 1
ATOM 4921 C C . ILE B 1 223 ? 1.208 -0.924 -19.203 1 79.38 223 ILE B C 1
ATOM 4923 O O . ILE B 1 223 ? 0.064 -0.471 -19.281 1 79.38 223 ILE B O 1
ATOM 4927 N N . THR B 1 224 ? 1.481 -2.02 -18.594 1 76.06 224 THR B N 1
ATOM 4928 C CA . THR B 1 224 ? 0.406 -2.836 -18.047 1 76.06 224 THR B CA 1
ATOM 4929 C C . THR B 1 224 ? -0.257 -2.131 -16.859 1 76.06 224 THR B C 1
ATOM 4931 O O . THR B 1 224 ? -1.466 -2.258 -16.656 1 76.06 224 THR B O 1
ATOM 4934 N N . ASP B 1 225 ? 0.527 -1.354 -16.172 1 70.75 225 ASP B N 1
ATOM 4935 C CA . ASP B 1 225 ? -0.041 -0.539 -15.102 1 70.75 225 ASP B CA 1
ATOM 4936 C C . ASP B 1 225 ? -1.027 0.486 -15.656 1 70.75 225 ASP B C 1
ATOM 4938 O O . ASP B 1 225 ? -2.096 0.705 -15.078 1 70.75 225 ASP B O 1
ATOM 4942 N N . HIS B 1 226 ? -0.594 1.129 -16.641 1 75.19 226 HIS B N 1
ATOM 4943 C CA . HIS B 1 226 ? -1.461 2.09 -17.312 1 75.19 226 HIS B CA 1
ATOM 4944 C C . HIS B 1 226 ? -2.766 1.438 -17.766 1 75.19 226 HIS B C 1
ATOM 4946 O O . HIS B 1 226 ? -3.842 2.021 -17.609 1 75.19 226 HIS B O 1
ATOM 4952 N N . ILE B 1 227 ? -2.676 0.301 -18.266 1 79.31 227 ILE B N 1
ATOM 4953 C CA . ILE B 1 227 ? -3.855 -0.421 -18.719 1 79.31 227 ILE B CA 1
ATOM 4954 C C . ILE B 1 227 ? -4.746 -0.772 -17.531 1 79.31 227 ILE B C 1
ATOM 4956 O O . ILE B 1 227 ? -5.969 -0.606 -17.594 1 79.31 227 ILE B O 1
ATOM 4960 N N . GLU B 1 228 ? -4.133 -1.216 -16.484 1 72.62 228 GLU B N 1
ATOM 4961 C CA . GLU B 1 228 ? -4.871 -1.588 -15.281 1 72.62 228 GLU B CA 1
ATOM 4962 C C . GLU B 1 228 ? -5.672 -0.408 -14.734 1 72.62 228 GLU B C 1
ATOM 4964 O O . GLU B 1 228 ? -6.797 -0.581 -14.258 1 72.62 228 GLU B O 1
ATOM 4969 N N . LYS B 1 229 ? -5.078 0.692 -14.836 1 68.62 229 LYS B N 1
ATOM 4970 C CA . LYS B 1 229 ? -5.691 1.896 -14.281 1 68.62 229 LYS B CA 1
ATOM 4971 C C . LYS B 1 229 ? -6.77 2.438 -15.219 1 68.62 229 LYS B C 1
ATOM 4973 O O . LYS B 1 229 ? -7.652 3.186 -14.789 1 68.62 229 LYS B O 1
ATOM 4978 N N . ASN B 1 230 ? -6.793 2.004 -16.484 1 76.56 230 ASN B N 1
ATOM 4979 C CA . ASN B 1 230 ? -7.621 2.709 -17.453 1 76.56 230 ASN B CA 1
ATOM 4980 C C . ASN B 1 230 ? -8.438 1.738 -18.312 1 76.56 230 ASN B C 1
ATOM 4982 O O . ASN B 1 230 ? -9.086 2.145 -19.281 1 76.56 230 ASN B O 1
ATOM 4986 N N . PHE B 1 231 ? -8.453 0.504 -17.938 1 82.12 231 PHE B N 1
ATOM 4987 C CA . PHE B 1 231 ? -9.016 -0.505 -18.828 1 82.12 231 PHE B CA 1
ATOM 4988 C C . PHE B 1 231 ? -10.516 -0.297 -19 1 82.12 231 PHE B C 1
ATOM 4990 O O . PHE B 1 231 ? -11.125 -0.833 -19.922 1 82.12 231 PHE B O 1
ATOM 4997 N N . ARG B 1 232 ? -11.156 0.453 -18.125 1 83.88 232 ARG B N 1
ATOM 4998 C CA . ARG B 1 232 ? -12.602 0.623 -18.188 1 83.88 232 ARG B CA 1
ATOM 4999 C C . ARG B 1 232 ? -12.992 1.662 -19.234 1 83.88 232 ARG B C 1
ATOM 5001 O O . ARG B 1 232 ? -14.172 1.789 -19.578 1 83.88 232 ARG B O 1
ATOM 5008 N N . GLN B 1 233 ? -12.086 2.402 -19.688 1 82.56 233 GLN B N 1
ATOM 5009 C CA . GLN B 1 233 ? -12.312 3.406 -20.719 1 82.56 233 GLN B CA 1
ATOM 5010 C C . GLN B 1 233 ? -11.695 2.98 -22.047 1 82.56 233 GLN B C 1
ATOM 5012 O O . GLN B 1 233 ? -11.016 1.953 -22.109 1 82.56 233 GLN B O 1
ATOM 5017 N N . LYS B 1 234 ? -12.125 3.77 -23.062 1 85.31 234 LYS B N 1
ATOM 5018 C CA . LYS B 1 234 ? -11.531 3.494 -24.375 1 85.31 234 LYS B CA 1
ATOM 5019 C C . LYS B 1 234 ? -10.016 3.686 -24.328 1 85.31 234 LYS B C 1
ATOM 5021 O O . LYS B 1 234 ? -9.531 4.75 -23.953 1 85.31 234 LYS B O 1
ATOM 5026 N N . LEU B 1 235 ? -9.297 2.613 -24.562 1 88.06 235 LEU B N 1
ATOM 5027 C CA . LEU B 1 235 ? -7.836 2.607 -24.578 1 88.06 235 LEU B CA 1
ATOM 5028 C C . LEU B 1 235 ? -7.305 2.107 -25.922 1 88.06 235 LEU B C 1
ATOM 5030 O O . LEU B 1 235 ? -7.637 1 -26.344 1 88.06 235 LEU B O 1
ATOM 5034 N N . LEU B 1 236 ? -6.543 2.961 -26.594 1 90.06 236 LEU B N 1
ATOM 5035 C CA . LEU B 1 236 ? -5.992 2.605 -27.891 1 90.06 236 LEU B CA 1
ATOM 5036 C C . LEU B 1 236 ? -4.488 2.359 -27.797 1 90.06 236 LEU B C 1
ATOM 5038 O O . LEU B 1 236 ? -3.785 3.07 -27.078 1 90.06 236 LEU B O 1
ATOM 5042 N N . LEU B 1 237 ? -4.062 1.263 -28.547 1 90.75 237 LEU B N 1
ATOM 5043 C CA . LEU B 1 237 ? -2.643 0.933 -28.594 1 90.75 237 LEU B CA 1
ATOM 5044 C C . LEU B 1 237 ? -1.82 2.133 -29.047 1 90.75 237 LEU B C 1
ATOM 5046 O O . LEU B 1 237 ? -0.712 2.355 -28.547 1 90.75 237 LEU B O 1
ATOM 5050 N N . ARG B 1 238 ? -2.346 2.85 -29.969 1 90.38 238 ARG B N 1
ATOM 5051 C CA . ARG B 1 238 ? -1.645 4 -30.516 1 90.38 238 ARG B CA 1
ATOM 5052 C C . ARG B 1 238 ? -1.373 5.051 -29.453 1 90.38 238 ARG B C 1
ATOM 5054 O O . ARG B 1 238 ? -0.313 5.68 -29.453 1 90.38 238 ARG B O 1
ATOM 5061 N N . ASP B 1 239 ? -2.334 5.246 -28.656 1 87.56 239 ASP B N 1
ATOM 5062 C CA . ASP B 1 239 ? -2.174 6.234 -27.594 1 87.56 239 ASP B CA 1
ATOM 5063 C C . ASP B 1 239 ? -1.102 5.801 -26.594 1 87.56 239 ASP B C 1
ATOM 5065 O O . ASP B 1 239 ? -0.303 6.621 -26.141 1 87.56 239 ASP B O 1
ATOM 5069 N N . ILE B 1 240 ? -1.11 4.535 -26.266 1 87.75 240 ILE B N 1
ATOM 5070 C CA . ILE B 1 240 ? -0.119 3.988 -25.344 1 87.75 240 ILE B CA 1
ATOM 5071 C C . ILE B 1 240 ? 1.271 4.082 -25.969 1 87.75 240 ILE B C 1
ATOM 5073 O O . ILE B 1 240 ? 2.236 4.457 -25.297 1 87.75 240 ILE B O 1
ATOM 5077 N N . ALA B 1 241 ? 1.384 3.729 -27.188 1 89.19 241 ALA B N 1
ATOM 5078 C CA . ALA B 1 241 ? 2.654 3.799 -27.906 1 89.19 241 ALA B CA 1
ATOM 5079 C C . ALA B 1 241 ? 3.215 5.219 -27.891 1 89.19 241 ALA B C 1
ATOM 5081 O O . ALA B 1 241 ? 4.402 5.422 -27.625 1 89.19 241 ALA B O 1
ATOM 5082 N N . ALA B 1 242 ? 2.391 6.145 -28.172 1 83.81 242 ALA B N 1
ATOM 5083 C CA . ALA B 1 242 ? 2.795 7.547 -28.172 1 83.81 242 ALA B CA 1
ATOM 5084 C C . ALA B 1 242 ? 3.287 7.98 -26.797 1 83.81 242 ALA B C 1
ATOM 5086 O O . ALA B 1 242 ? 4.312 8.656 -26.672 1 83.81 242 ALA B O 1
ATOM 5087 N N . HIS B 1 243 ? 2.547 7.531 -25.844 1 76.75 243 HIS B N 1
ATOM 5088 C CA . HIS B 1 243 ? 2.896 7.875 -24.469 1 76.75 243 HIS B CA 1
ATOM 5089 C C . HIS B 1 243 ? 4.266 7.316 -24.094 1 76.75 243 HIS B C 1
ATOM 5091 O O . HIS B 1 243 ? 5.008 7.949 -23.344 1 76.75 243 HIS B O 1
ATOM 5097 N N . GLU B 1 244 ? 4.578 6.137 -24.562 1 79.75 244 GLU B N 1
ATOM 5098 C CA . GLU B 1 244 ? 5.82 5.445 -24.234 1 79.75 244 GLU B CA 1
ATOM 5099 C C . GLU B 1 244 ? 6.906 5.73 -25.266 1 79.75 244 GLU B C 1
ATOM 5101 O O . GLU B 1 244 ? 7.988 5.148 -25.219 1 79.75 244 GLU B O 1
ATOM 5106 N N . ASN B 1 245 ? 6.555 6.645 -26.141 1 80.81 245 ASN B N 1
ATOM 5107 C CA . ASN B 1 245 ? 7.473 6.984 -27.219 1 80.81 245 ASN B CA 1
ATOM 5108 C C . ASN B 1 245 ? 7.941 5.746 -27.969 1 80.81 245 ASN B C 1
ATOM 5110 O O . ASN B 1 245 ? 9.141 5.555 -28.172 1 80.81 245 ASN B O 1
ATOM 5114 N N . LEU B 1 246 ? 7.051 4.926 -28.281 1 84.38 246 LEU B N 1
ATOM 5115 C CA . LEU B 1 246 ? 7.312 3.715 -29.047 1 84.38 246 LEU B CA 1
ATOM 5116 C C . LEU B 1 246 ? 6.52 3.715 -30.359 1 84.38 246 LEU B C 1
ATOM 5118 O O . LEU B 1 246 ? 5.512 4.414 -30.469 1 84.38 246 LEU B O 1
ATOM 5122 N N . SER B 1 247 ? 6.98 3.055 -31.297 1 89.06 247 SER B N 1
ATOM 5123 C CA . SER B 1 247 ? 6.176 2.785 -32.5 1 89.06 247 SER B CA 1
ATOM 5124 C C . SER B 1 247 ? 5.074 1.771 -32.188 1 89.06 247 SER B C 1
ATOM 5126 O O . SER B 1 247 ? 5.207 0.956 -31.281 1 89.06 247 SER B O 1
ATOM 5128 N N . LEU B 1 248 ? 4.02 1.877 -33 1 89.5 248 LEU B N 1
ATOM 5129 C CA . LEU B 1 248 ? 2.92 0.929 -32.875 1 89.5 248 LEU B CA 1
ATOM 5130 C C . LEU B 1 248 ? 3.404 -0.5 -33.094 1 89.5 248 LEU B C 1
ATOM 5132 O O . LEU B 1 248 ? 2.986 -1.418 -32.375 1 89.5 248 LEU B O 1
ATOM 5136 N N . THR B 1 249 ? 4.238 -0.638 -34.062 1 89.25 249 THR B N 1
ATOM 5137 C CA . THR B 1 249 ? 4.758 -1.954 -34.406 1 89.25 249 THR B CA 1
ATOM 5138 C C . THR B 1 249 ? 5.574 -2.535 -33.25 1 89.25 249 THR B C 1
ATOM 5140 O O . THR B 1 249 ? 5.422 -3.709 -32.906 1 89.25 249 THR B O 1
ATOM 5143 N N . TYR B 1 250 ? 6.395 -1.751 -32.719 1 87.69 250 TYR B N 1
ATOM 5144 C CA . TYR B 1 250 ? 7.234 -2.213 -31.625 1 87.69 250 TYR B CA 1
ATOM 5145 C C . TYR B 1 250 ? 6.387 -2.604 -30.422 1 87.69 250 TYR B C 1
ATOM 5147 O O . TYR B 1 250 ? 6.613 -3.648 -29.812 1 87.69 250 TYR B O 1
ATOM 5155 N N . LEU B 1 251 ? 5.477 -1.736 -30.078 1 89.62 251 LEU B N 1
ATOM 5156 C CA . LEU B 1 251 ? 4.641 -2.014 -28.906 1 89.62 251 LEU B CA 1
ATOM 5157 C C . LEU B 1 251 ? 3.822 -3.283 -29.125 1 89.62 251 LEU B C 1
ATOM 5159 O O . LEU B 1 251 ? 3.66 -4.082 -28.188 1 89.62 251 LEU B O 1
ATOM 5163 N N . SER B 1 252 ? 3.301 -3.381 -30.297 1 88.25 252 SER B N 1
ATOM 5164 C CA . SER B 1 252 ? 2.578 -4.609 -30.625 1 88.25 252 SER B CA 1
ATOM 5165 C C . SER B 1 252 ? 3.461 -5.836 -30.438 1 88.25 252 SER B C 1
ATOM 5167 O O . SER B 1 252 ? 3.023 -6.836 -29.859 1 88.25 252 SER B O 1
ATOM 5169 N N . HIS B 1 253 ? 4.68 -5.73 -30.875 1 82.88 253 HIS B N 1
ATOM 5170 C CA . HIS B 1 253 ? 5.637 -6.824 -30.719 1 82.88 253 HIS B CA 1
ATOM 5171 C C . HIS B 1 253 ? 5.973 -7.062 -29.25 1 82.88 253 HIS B C 1
ATOM 5173 O O . HIS B 1 253 ? 6.16 -8.211 -28.844 1 82.88 253 HIS B O 1
ATOM 5179 N N . LEU B 1 254 ? 6.113 -6.043 -28.625 1 81.75 254 LEU B N 1
ATOM 5180 C CA . LEU B 1 254 ? 6.449 -6.137 -27.203 1 81.75 254 LEU B CA 1
ATOM 5181 C C . LEU B 1 254 ? 5.387 -6.922 -26.453 1 81.75 254 LEU B C 1
ATOM 5183 O O . LEU B 1 254 ? 5.715 -7.738 -25.578 1 81.75 254 LEU B O 1
ATOM 5187 N N . PHE B 1 255 ? 4.094 -6.652 -26.672 1 81.5 255 PHE B N 1
ATOM 5188 C CA . PHE B 1 255 ? 3.002 -7.395 -26.047 1 81.5 255 PHE B CA 1
ATOM 5189 C C . PHE B 1 255 ? 3.109 -8.883 -26.359 1 81.5 255 PHE B C 1
ATOM 5191 O O . PHE B 1 255 ? 3.029 -9.719 -25.453 1 81.5 255 PHE B O 1
ATOM 5198 N N . ARG B 1 256 ? 3.375 -9.164 -27.562 1 75.44 256 ARG B N 1
ATOM 5199 C CA . ARG B 1 256 ? 3.463 -10.555 -28 1 75.44 256 ARG B CA 1
ATOM 5200 C C . ARG B 1 256 ? 4.691 -11.234 -27.406 1 75.44 256 ARG B C 1
ATOM 5202 O O . ARG B 1 256 ? 4.605 -12.359 -26.906 1 75.44 256 ARG B O 1
ATOM 5209 N N . HIS B 1 257 ? 5.73 -10.516 -27.484 1 70.38 257 HIS B N 1
ATOM 5210 C CA . HIS B 1 257 ? 7 -11.078 -27.047 1 70.38 257 HIS B CA 1
ATOM 5211 C C . HIS B 1 257 ? 7.027 -11.227 -25.516 1 70.38 257 HIS B C 1
ATOM 5213 O O . HIS B 1 257 ? 7.48 -12.25 -25 1 70.38 257 HIS B O 1
ATOM 5219 N N . GLU B 1 258 ? 6.535 -10.219 -24.859 1 66.44 258 GLU B N 1
ATOM 5220 C CA . GLU B 1 258 ? 6.66 -10.203 -23.406 1 66.44 258 GLU B CA 1
ATOM 5221 C C . GLU B 1 258 ? 5.492 -10.922 -22.734 1 66.44 258 GLU B C 1
ATOM 5223 O O . GLU B 1 258 ? 5.652 -11.531 -21.672 1 66.44 258 GLU B O 1
ATOM 5228 N N . LEU B 1 259 ? 4.277 -10.852 -23.359 1 67.69 259 LEU B N 1
ATOM 5229 C CA . LEU B 1 259 ? 3.088 -11.344 -22.672 1 67.69 259 LEU B CA 1
ATOM 5230 C C . LEU B 1 259 ? 2.453 -12.492 -23.453 1 67.69 259 LEU B C 1
ATOM 5232 O O . LEU B 1 259 ? 1.553 -13.164 -22.953 1 67.69 259 LEU B O 1
ATOM 5236 N N . ASP B 1 260 ? 2.934 -12.773 -24.594 1 67.38 260 ASP B N 1
ATOM 5237 C CA . ASP B 1 260 ? 2.361 -13.758 -25.5 1 67.38 260 ASP B CA 1
ATOM 5238 C C . ASP B 1 260 ? 0.884 -13.469 -25.766 1 67.38 260 ASP B C 1
ATOM 5240 O O . ASP B 1 260 ? 0.074 -14.398 -25.859 1 67.38 260 ASP B O 1
ATOM 5244 N N . LEU B 1 261 ? 0.509 -12.211 -25.672 1 73.19 261 LEU B N 1
ATOM 5245 C CA . LEU B 1 261 ? -0.823 -11.703 -25.969 1 73.19 261 LEU B CA 1
ATOM 5246 C C . LEU B 1 261 ? -0.741 -10.422 -26.797 1 73.19 261 LEU B C 1
ATOM 5248 O O . LEU B 1 261 ? 0.223 -9.656 -26.672 1 73.19 261 LEU B O 1
ATOM 5252 N N . SER B 1 262 ? -1.689 -10.312 -27.641 1 82.62 262 SER B N 1
ATOM 5253 C CA . SER B 1 262 ? -1.839 -8.992 -28.25 1 82.62 262 SER B CA 1
ATOM 5254 C C . SER B 1 262 ? -2.361 -7.98 -27.234 1 82.62 262 SER B C 1
ATOM 5256 O O . SER B 1 262 ? -2.85 -8.352 -26.172 1 82.62 262 SER B O 1
ATOM 5258 N N . PHE B 1 263 ? -2.23 -6.762 -27.578 1 88 263 PHE B N 1
ATOM 5259 C CA . PHE B 1 263 ? -2.762 -5.691 -26.75 1 88 263 PHE B CA 1
ATOM 5260 C C . PHE B 1 263 ? -4.254 -5.887 -26.5 1 88 263 PHE B C 1
ATOM 5262 O O . PHE B 1 263 ? -4.715 -5.801 -25.359 1 88 263 PHE B O 1
ATOM 5269 N N . GLN B 1 264 ? -4.945 -6.164 -27.516 1 87.56 264 GLN B N 1
ATOM 5270 C CA . GLN B 1 264 ? -6.395 -6.305 -27.406 1 87.56 264 GLN B CA 1
ATOM 5271 C C . GLN B 1 264 ? -6.77 -7.477 -26.5 1 87.56 264 GLN B C 1
ATOM 5273 O O . GLN B 1 264 ? -7.715 -7.379 -25.719 1 87.56 264 GLN B O 1
ATOM 5278 N N . GLU B 1 265 ? -6.055 -8.539 -26.719 1 80.56 265 GLU B N 1
ATOM 5279 C CA . GLU B 1 265 ? -6.309 -9.703 -25.875 1 80.56 265 GLU B CA 1
ATOM 5280 C C . GLU B 1 265 ? -6.066 -9.383 -24.406 1 80.56 265 GLU B C 1
ATOM 5282 O O . GLU B 1 265 ? -6.867 -9.758 -23.547 1 80.56 265 GLU B O 1
ATOM 5287 N N . TYR B 1 266 ? -4.945 -8.742 -24.188 1 81.81 266 TYR B N 1
ATOM 5288 C CA . TYR B 1 266 ? -4.605 -8.367 -22.812 1 81.81 266 TYR B CA 1
ATOM 5289 C C . TYR B 1 266 ? -5.668 -7.453 -22.219 1 81.81 266 TYR B C 1
ATOM 5291 O O . TYR B 1 266 ? -6.117 -7.664 -21.078 1 81.81 266 TYR B O 1
ATOM 5299 N N . LEU B 1 267 ? -6.07 -6.449 -22.938 1 86.75 267 LEU B N 1
ATOM 5300 C CA . LEU B 1 267 ? -7.082 -5.492 -22.5 1 86.75 267 LEU B CA 1
ATOM 5301 C C . LEU B 1 267 ? -8.406 -6.191 -22.203 1 86.75 267 LEU B C 1
ATOM 5303 O O . LEU B 1 267 ? -9.023 -5.934 -21.172 1 86.75 267 LEU B O 1
ATOM 5307 N N . ASN B 1 268 ? -8.789 -7.051 -22.984 1 82.69 268 ASN B N 1
ATOM 5308 C CA . ASN B 1 268 ? -10.047 -7.77 -22.797 1 82.69 268 ASN B CA 1
ATOM 5309 C C . ASN B 1 268 ? -10.008 -8.664 -21.562 1 82.69 268 ASN B C 1
ATOM 5311 O O . ASN B 1 268 ? -11.023 -8.836 -20.875 1 82.69 268 ASN B O 1
ATOM 5315 N N . LEU B 1 269 ? -8.883 -9.242 -21.391 1 76.25 269 LEU B N 1
ATOM 5316 C CA . LEU B 1 269 ? -8.734 -10.086 -20.203 1 76.25 269 LEU B CA 1
ATOM 5317 C C . LEU B 1 269 ? -8.898 -9.273 -18.922 1 76.25 269 LEU B C 1
ATOM 5319 O O . LEU B 1 269 ? -9.531 -9.727 -17.969 1 76.25 269 LEU B O 1
ATOM 5323 N N . LYS B 1 270 ? -8.273 -8.125 -18.922 1 77.38 270 LYS B N 1
ATOM 5324 C CA . LYS B 1 270 ? -8.414 -7.238 -17.766 1 77.38 270 LYS B CA 1
ATOM 5325 C C . LYS B 1 270 ? -9.867 -6.832 -17.562 1 77.38 270 LYS B C 1
ATOM 5327 O O . LYS B 1 270 ? -10.359 -6.832 -16.422 1 77.38 270 LYS B O 1
ATOM 5332 N N . ARG B 1 271 ? -10.492 -6.488 -18.562 1 81.94 271 ARG B N 1
ATOM 5333 C CA . ARG B 1 271 ? -11.898 -6.113 -18.516 1 81.94 271 ARG B CA 1
ATOM 5334 C C . ARG B 1 271 ? -12.758 -7.285 -18.047 1 81.94 271 ARG B C 1
ATOM 5336 O O . ARG B 1 271 ? -13.695 -7.105 -17.266 1 81.94 271 ARG B O 1
ATOM 5343 N N . PHE B 1 272 ? -12.375 -8.422 -18.531 1 78.56 272 PHE B N 1
ATOM 5344 C CA . PHE B 1 272 ? -13.102 -9.641 -18.172 1 78.56 272 PHE B CA 1
ATOM 5345 C C . PHE B 1 272 ? -12.977 -9.93 -16.688 1 78.56 272 PHE B C 1
ATOM 5347 O O . PHE B 1 272 ? -13.969 -10.266 -16.031 1 78.56 272 PHE B O 1
ATOM 5354 N N . GLU B 1 273 ? -11.805 -9.812 -16.219 1 70.56 273 GLU B N 1
ATOM 5355 C CA . GLU B 1 273 ? -11.586 -10.023 -14.797 1 70.56 273 GLU B CA 1
ATOM 5356 C C . GLU B 1 273 ? -12.469 -9.109 -13.953 1 70.56 273 GLU B C 1
ATOM 5358 O O . GLU B 1 273 ? -13.055 -9.547 -12.969 1 70.56 273 GLU B O 1
ATOM 5363 N N . TYR B 1 274 ? -12.508 -7.883 -14.312 1 73.94 274 TYR B N 1
ATOM 5364 C CA . TYR B 1 274 ? -13.336 -6.902 -13.625 1 73.94 274 TYR B CA 1
ATOM 5365 C C . TYR B 1 274 ? -14.812 -7.258 -13.734 1 73.94 274 TYR B C 1
ATOM 5367 O O . TYR B 1 274 ? -15.547 -7.184 -12.75 1 73.94 274 TYR B O 1
ATOM 5375 N N . ALA B 1 275 ? -15.195 -7.664 -14.852 1 79.31 275 ALA B N 1
ATOM 5376 C CA . ALA B 1 275 ? -16.578 -8.055 -15.094 1 79.31 275 ALA B CA 1
ATOM 5377 C C . ALA B 1 275 ? -16.969 -9.242 -14.219 1 79.31 275 ALA B C 1
ATOM 5379 O O . ALA B 1 275 ? -18.062 -9.273 -13.656 1 79.31 275 ALA B O 1
ATOM 5380 N N . CYS B 1 276 ? -16.062 -10.109 -14.133 1 70.19 276 CYS B N 1
ATOM 5381 C CA . CYS B 1 276 ? -16.312 -11.297 -13.32 1 70.19 276 CYS B CA 1
ATOM 5382 C C . CYS B 1 276 ? -16.531 -10.922 -11.859 1 70.19 276 CYS B C 1
ATOM 5384 O O . CYS B 1 276 ? -17.406 -11.477 -11.195 1 70.19 276 CYS B O 1
ATOM 5386 N N . ARG B 1 277 ? -15.844 -10.008 -11.453 1 66.25 277 ARG B N 1
ATOM 5387 C CA . ARG B 1 277 ? -16 -9.531 -10.086 1 66.25 277 ARG B CA 1
ATOM 5388 C C . ARG B 1 277 ? -17.375 -8.906 -9.875 1 66.25 277 ARG B C 1
ATOM 5390 O O . ARG B 1 277 ? -18.031 -9.156 -8.859 1 66.25 277 ARG B O 1
ATOM 5397 N N . LEU B 1 278 ? -17.75 -8.109 -10.812 1 73.81 278 LEU B N 1
ATOM 5398 C CA . LEU B 1 278 ? -19.062 -7.465 -10.719 1 73.81 278 LEU B CA 1
ATOM 5399 C C . LEU B 1 278 ? -20.188 -8.5 -10.773 1 73.81 278 LEU B C 1
ATOM 5401 O O . LEU B 1 278 ? -21.172 -8.383 -10.062 1 73.81 278 LEU B O 1
ATOM 5405 N N . LEU B 1 279 ? -19.953 -9.477 -11.555 1 74 279 LEU B N 1
ATOM 5406 C CA . LEU B 1 279 ? -20.953 -10.523 -11.703 1 74 279 LEU B CA 1
ATOM 5407 C C . LEU B 1 279 ? -21.125 -11.297 -10.398 1 74 279 LEU B C 1
ATOM 5409 O O . LEU B 1 279 ? -22.25 -11.688 -10.047 1 74 279 LEU B O 1
ATOM 5413 N N . GLN B 1 280 ? -20.016 -11.359 -9.727 1 63.25 280 GLN B N 1
ATOM 5414 C CA . GLN B 1 280 ? -20.016 -12.156 -8.5 1 63.25 280 GLN B CA 1
ATOM 5415 C C . GLN B 1 280 ? -20.531 -11.336 -7.32 1 63.25 280 GLN B C 1
ATOM 5417 O O . GLN B 1 280 ? -21.109 -11.883 -6.383 1 63.25 280 GLN B O 1
ATOM 5422 N N . HIS B 1 281 ? -20.406 -10.055 -7.406 1 61.97 281 HIS B N 1
ATOM 5423 C CA . HIS B 1 281 ? -20.594 -9.289 -6.18 1 61.97 281 HIS B CA 1
ATOM 5424 C C . HIS B 1 281 ? -21.734 -8.297 -6.316 1 61.97 281 HIS B C 1
ATOM 5426 O O . HIS B 1 281 ? -22.047 -7.562 -5.375 1 61.97 281 HIS B O 1
ATOM 5432 N N . THR B 1 282 ? -22.219 -8.227 -7.484 1 69.06 282 THR B N 1
ATOM 5433 C CA . THR B 1 282 ? -23.328 -7.289 -7.688 1 69.06 282 THR B CA 1
ATOM 5434 C C . THR B 1 282 ? -24.484 -7.961 -8.406 1 69.06 282 THR B C 1
ATOM 5436 O O . THR B 1 282 ? -24.359 -9.094 -8.891 1 69.06 282 THR B O 1
ATOM 5439 N N . ASP B 1 283 ? -25.625 -7.293 -8.383 1 75.88 283 ASP B N 1
ATOM 5440 C CA . ASP B 1 283 ? -26.797 -7.777 -9.102 1 75.88 283 ASP B CA 1
ATOM 5441 C C . ASP B 1 283 ? -27.031 -6.969 -10.383 1 75.88 283 ASP B C 1
ATOM 5443 O O . ASP B 1 283 ? -28.156 -6.918 -10.891 1 75.88 283 ASP B O 1
ATOM 5447 N N . LYS B 1 284 ? -25.984 -6.359 -10.781 1 84.81 284 LYS B N 1
ATOM 5448 C CA . LYS B 1 284 ? -26.109 -5.543 -11.984 1 84.81 284 LYS B CA 1
ATOM 5449 C C . LYS B 1 284 ? -26.406 -6.402 -13.211 1 84.81 284 LYS B C 1
ATOM 5451 O O . LYS B 1 284 ? -26 -7.566 -13.266 1 84.81 284 LYS B O 1
ATOM 5456 N N . LYS B 1 285 ? -27.172 -5.812 -14.133 1 89.12 285 LYS B N 1
ATOM 5457 C CA . LYS B 1 285 ? -27.438 -6.5 -15.391 1 89.12 285 LYS B CA 1
ATOM 5458 C C . LYS B 1 285 ? -26.141 -6.715 -16.172 1 89.12 285 LYS B C 1
ATOM 5460 O O . LYS B 1 285 ? -25.219 -5.902 -16.094 1 89.12 285 LYS B O 1
ATOM 5465 N N . VAL B 1 286 ? -26.078 -7.785 -16.969 1 89.94 286 VAL B N 1
ATOM 5466 C CA . VAL B 1 286 ? -24.906 -8.172 -17.719 1 89.94 286 VAL B CA 1
ATOM 5467 C C . VAL B 1 286 ? -24.484 -7.039 -18.641 1 89.94 286 VAL B C 1
ATOM 5469 O O . VAL B 1 286 ? -23.297 -6.758 -18.797 1 89.94 286 VAL B O 1
ATOM 5472 N N . LEU B 1 287 ? -25.516 -6.414 -19.234 1 91.19 287 LEU B N 1
ATOM 5473 C CA . LEU B 1 287 ? -25.219 -5.309 -20.141 1 91.19 287 LEU B CA 1
ATOM 5474 C C . LEU B 1 287 ? -24.531 -4.172 -19.391 1 91.19 287 LEU B C 1
ATOM 5476 O O . LEU B 1 287 ? -23.562 -3.586 -19.891 1 91.19 287 LEU B O 1
ATOM 5480 N N . THR B 1 288 ? -25.016 -3.887 -18.266 1 91.94 288 THR B N 1
ATOM 5481 C CA . THR B 1 288 ? -24.438 -2.836 -17.438 1 91.94 288 THR B CA 1
ATOM 5482 C C . THR B 1 288 ? -23 -3.189 -17.047 1 91.94 288 THR B C 1
ATOM 5484 O O . THR B 1 288 ? -22.109 -2.338 -17.094 1 91.94 288 THR B O 1
ATOM 5487 N N . ILE B 1 289 ? -22.812 -4.398 -16.703 1 90.5 289 ILE B N 1
ATOM 5488 C CA . ILE B 1 289 ? -21.484 -4.883 -16.297 1 90.5 289 ILE B CA 1
ATOM 5489 C C . ILE B 1 289 ? -20.531 -4.777 -17.469 1 90.5 289 ILE B C 1
ATOM 5491 O O . ILE B 1 289 ? -19.375 -4.363 -17.312 1 90.5 289 ILE B O 1
ATOM 5495 N N . SER B 1 290 ? -21.016 -5.164 -18.641 1 92.5 290 SER B N 1
ATOM 5496 C CA . SER B 1 290 ? -20.188 -5.094 -19.828 1 92.5 290 SER B CA 1
ATOM 5497 C C . SER B 1 290 ? -19.719 -3.666 -20.094 1 92.5 290 SER B C 1
ATOM 5499 O O . SER B 1 290 ? -18.547 -3.434 -20.359 1 92.5 290 SER B O 1
ATOM 5501 N N . ILE B 1 291 ? -20.594 -2.764 -19.953 1 90.25 291 ILE B N 1
ATOM 5502 C CA . ILE B 1 291 ? -20.297 -1.359 -20.203 1 90.25 291 ILE B CA 1
ATOM 5503 C C . ILE B 1 291 ? -19.359 -0.824 -19.125 1 90.25 291 ILE B C 1
ATOM 5505 O O . ILE B 1 291 ? -18.359 -0.173 -19.438 1 90.25 291 ILE B O 1
ATOM 5509 N N . GLU B 1 292 ? -19.656 -1.173 -17.953 1 88.44 292 GLU B N 1
ATOM 5510 C CA . GLU B 1 292 ? -18.859 -0.688 -16.828 1 88.44 292 GLU B CA 1
ATOM 5511 C C . GLU B 1 292 ? -17.438 -1.264 -16.859 1 88.44 292 GLU B C 1
ATOM 5513 O O . GLU B 1 292 ? -16.516 -0.658 -16.328 1 88.44 292 GLU B O 1
ATOM 5518 N N . SER B 1 293 ? -17.359 -2.383 -17.469 1 87.56 293 SER B N 1
ATOM 5519 C CA . SER B 1 293 ? -16.062 -3.049 -17.547 1 87.56 293 SER B CA 1
ATOM 5520 C C . SER B 1 293 ? -15.25 -2.535 -18.734 1 87.56 293 SER B C 1
ATOM 5522 O O . SER B 1 293 ? -14.062 -2.836 -18.844 1 87.56 293 SER B O 1
ATOM 5524 N N . GLY B 1 294 ? -15.859 -1.78 -19.594 1 91.06 294 GLY B N 1
ATOM 5525 C CA . GLY B 1 294 ? -15.133 -1.141 -20.688 1 91.06 294 GLY B CA 1
ATOM 5526 C C . GLY B 1 294 ? -15.312 -1.849 -22.016 1 91.06 294 GLY B C 1
ATOM 5527 O O . GLY B 1 294 ? -14.672 -1.484 -23.016 1 91.06 294 GLY B O 1
ATOM 5528 N N . PHE B 1 295 ? -16.156 -2.846 -22.078 1 92.12 295 PHE B N 1
ATOM 5529 C CA . PHE B 1 295 ? -16.391 -3.525 -23.344 1 92.12 295 PHE B CA 1
ATOM 5530 C C . PHE B 1 295 ? -17.219 -2.66 -24.281 1 92.12 295 PHE B C 1
ATOM 5532 O O . PHE B 1 295 ? -18.156 -1.985 -23.844 1 92.12 295 PHE B O 1
ATOM 5539 N N . SER B 1 296 ? -16.797 -2.588 -25.562 1 89 296 SER B N 1
ATOM 5540 C CA . SER B 1 296 ? -17.578 -1.86 -26.562 1 89 296 SER B CA 1
ATOM 5541 C C . SER B 1 296 ? -18.844 -2.627 -26.938 1 89 296 SER B C 1
ATOM 5543 O O . SER B 1 296 ? -19.812 -2.039 -27.438 1 89 296 SER B O 1
ATOM 5545 N N . ASP B 1 297 ? -18.828 -3.896 -26.734 1 90 297 ASP B N 1
ATOM 5546 C CA . ASP B 1 297 ? -19.922 -4.793 -27.078 1 90 297 ASP B CA 1
ATOM 5547 C C . ASP B 1 297 ? -20.016 -5.957 -26.094 1 90 297 ASP B C 1
ATOM 5549 O O . ASP B 1 297 ? -19 -6.578 -25.781 1 90 297 ASP B O 1
ATOM 5553 N N . VAL B 1 298 ? -21.234 -6.281 -25.703 1 90.94 298 VAL B N 1
ATOM 5554 C CA . VAL B 1 298 ? -21.469 -7.32 -24.719 1 90.94 298 VAL B CA 1
ATOM 5555 C C . VAL B 1 298 ? -21.047 -8.68 -25.266 1 90.94 298 VAL B C 1
ATOM 5557 O O . VAL B 1 298 ? -20.734 -9.594 -24.5 1 90.94 298 VAL B O 1
ATOM 5560 N N . ARG B 1 299 ? -20.953 -8.75 -26.516 1 90 299 ARG B N 1
ATOM 5561 C CA . ARG B 1 299 ? -20.562 -10.008 -27.156 1 90 299 ARG B CA 1
ATOM 5562 C C . ARG B 1 299 ? -19.156 -10.43 -26.734 1 90 299 ARG B C 1
ATOM 5564 O O . ARG B 1 299 ? -18.875 -11.617 -26.625 1 90 299 ARG B O 1
ATOM 5571 N N . TYR B 1 300 ? -18.266 -9.477 -26.516 1 88.62 300 TYR B N 1
ATOM 5572 C CA . TYR B 1 300 ? -16.906 -9.781 -26.094 1 88.62 300 TYR B CA 1
ATOM 5573 C C . TYR B 1 300 ? -16.891 -10.414 -24.703 1 88.62 300 TYR B C 1
ATOM 5575 O O . TYR B 1 300 ? -16.188 -11.398 -24.469 1 88.62 300 TYR B O 1
ATOM 5583 N N . LEU B 1 301 ? -17.734 -9.891 -23.875 1 90 301 LEU B N 1
ATOM 5584 C CA . LEU B 1 301 ? -17.844 -10.453 -22.531 1 90 301 LEU B CA 1
ATOM 5585 C C . LEU B 1 301 ? -18.375 -11.883 -22.578 1 90 301 LEU B C 1
ATOM 5587 O O . LEU B 1 301 ? -17.828 -12.781 -21.938 1 90 301 LEU B O 1
ATOM 5591 N N . ASN B 1 302 ? -19.375 -12.039 -23.312 1 86.94 302 ASN B N 1
ATOM 5592 C CA . ASN B 1 302 ? -19.969 -13.367 -23.422 1 86.94 302 ASN B CA 1
ATOM 5593 C C . ASN B 1 302 ? -19 -14.375 -24.031 1 86.94 302 ASN B C 1
ATOM 5595 O O . ASN B 1 302 ? -18.969 -15.539 -23.625 1 86.94 302 ASN B O 1
ATOM 5599 N N . HIS B 1 303 ? -18.281 -13.906 -25.016 1 87.25 303 HIS B N 1
ATOM 5600 C CA . HIS B 1 303 ? -17.281 -14.758 -25.641 1 87.25 303 HIS B CA 1
ATOM 5601 C C . HIS B 1 303 ? -16.234 -15.219 -24.625 1 87.25 303 HIS B C 1
ATOM 5603 O O . HIS B 1 303 ? -15.867 -16.391 -24.594 1 87.25 303 HIS B O 1
ATOM 5609 N N . LEU B 1 304 ? -15.781 -14.336 -23.844 1 79.19 304 LEU B N 1
ATOM 5610 C CA . LEU B 1 304 ? -14.766 -14.664 -22.844 1 79.19 304 LEU B CA 1
ATOM 5611 C C . LEU B 1 304 ? -15.344 -15.562 -21.766 1 79.19 304 LEU B C 1
ATOM 5613 O O . LEU B 1 304 ? -14.672 -16.484 -21.281 1 79.19 304 LEU B O 1
ATOM 5617 N N . CYS B 1 305 ? -16.578 -15.352 -21.359 1 77.44 305 CYS B N 1
ATOM 5618 C CA . CYS B 1 305 ? -17.25 -16.234 -20.406 1 77.44 305 CYS B CA 1
ATOM 5619 C C . CYS B 1 305 ? -17.344 -17.656 -20.953 1 77.44 305 CYS B C 1
ATOM 5621 O O . CYS B 1 305 ? -17.062 -18.609 -20.219 1 77.44 305 CYS B O 1
ATOM 5623 N N . GLN B 1 306 ? -17.641 -17.656 -22.156 1 76.62 306 GLN B N 1
ATOM 5624 C CA . GLN B 1 306 ? -17.719 -18.953 -22.797 1 76.62 306 GLN B CA 1
ATOM 5625 C C . GLN B 1 306 ? -16.359 -19.625 -22.859 1 76.62 306 GLN B C 1
ATOM 5627 O O . GLN B 1 306 ? -16.234 -20.828 -22.594 1 76.62 306 GLN B O 1
ATOM 5632 N N . LYS B 1 307 ? -15.461 -18.859 -23.25 1 67.38 307 LYS B N 1
ATOM 5633 C CA . LYS B 1 307 ? -14.102 -19.359 -23.422 1 67.38 307 LYS B CA 1
ATOM 5634 C C . LYS B 1 307 ? -13.523 -19.875 -22.109 1 67.38 307 LYS B C 1
ATOM 5636 O O . LYS B 1 307 ? -12.922 -20.938 -22.047 1 67.38 307 LYS B O 1
ATOM 5641 N N . TYR B 1 308 ? -13.742 -19.125 -20.984 1 60.66 308 TYR B N 1
ATOM 5642 C CA . TYR B 1 308 ? -13.039 -19.406 -19.75 1 60.66 308 TYR B CA 1
ATOM 5643 C C . TYR B 1 308 ? -13.93 -20.188 -18.781 1 60.66 308 TYR B C 1
ATOM 5645 O O . TYR B 1 308 ? -13.438 -20.953 -17.953 1 60.66 308 TYR B O 1
ATOM 5653 N N . TYR B 1 309 ? -15.289 -20.047 -18.844 1 63 309 TYR B N 1
ATOM 5654 C CA . TYR B 1 309 ? -16.172 -20.656 -17.875 1 63 309 TYR B CA 1
ATOM 5655 C C . TYR B 1 309 ? -17.156 -21.625 -18.547 1 63 309 TYR B C 1
ATOM 5657 O O . TYR B 1 309 ? -17.875 -22.359 -17.875 1 63 309 TYR B O 1
ATOM 5665 N N . GLY B 1 310 ? -17.125 -21.609 -19.844 1 66.06 310 GLY B N 1
ATOM 5666 C CA . GLY B 1 310 ? -17.984 -22.516 -20.594 1 66.06 310 GLY B CA 1
ATOM 5667 C C . GLY B 1 310 ? -19.453 -22.141 -20.531 1 66.06 310 GLY B C 1
ATOM 5668 O O . GLY B 1 310 ? -20.328 -22.953 -20.828 1 66.06 310 GLY B O 1
ATOM 5669 N N . CYS B 1 311 ? -19.719 -21.031 -20.047 1 72.81 311 CYS B N 1
ATOM 5670 C CA . CYS B 1 311 ? -21.094 -20.562 -19.953 1 72.81 311 CYS B CA 1
ATOM 5671 C C . CYS B 1 311 ? -21.172 -19.062 -20.156 1 72.81 311 CYS B C 1
ATOM 5673 O O . CYS B 1 311 ? -20.172 -18.359 -20.016 1 72.81 311 CYS B O 1
ATOM 5675 N N . PRO B 1 312 ? -22.344 -18.562 -20.609 1 79.56 312 PRO B N 1
ATOM 5676 C CA . PRO B 1 312 ? -22.484 -17.125 -20.781 1 79.56 312 PRO B CA 1
ATOM 5677 C C . PRO B 1 312 ? -22.484 -16.359 -19.469 1 79.56 312 PRO B C 1
ATOM 5679 O O . PRO B 1 312 ? -22.641 -16.953 -18.391 1 79.56 312 PRO B O 1
ATOM 5682 N N . ALA B 1 313 ? -22.312 -15.055 -19.5 1 82.12 313 ALA B N 1
ATOM 5683 C CA . ALA B 1 313 ? -22.219 -14.18 -18.328 1 82.12 313 ALA B CA 1
ATOM 5684 C C . ALA B 1 313 ? -23.453 -14.289 -17.453 1 82.12 313 ALA B C 1
ATOM 5686 O O . ALA B 1 313 ? -23.375 -14.25 -16.219 1 82.12 313 ALA B O 1
ATOM 5687 N N . SER B 1 314 ? -24.578 -14.414 -18.016 1 79.94 314 SER B N 1
ATOM 5688 C CA . SER B 1 314 ? -25.844 -14.477 -17.297 1 79.94 314 SER B CA 1
ATOM 5689 C C . SER B 1 314 ? -25.906 -15.703 -16.391 1 79.94 314 SER B C 1
ATOM 5691 O O . SER B 1 314 ? -26.578 -15.68 -15.352 1 79.94 314 SER B O 1
ATOM 5693 N N . GLU B 1 315 ? -25.219 -16.703 -16.781 1 73.94 315 GLU B N 1
ATOM 5694 C CA . GLU B 1 315 ? -25.234 -17.953 -16.031 1 73.94 315 GLU B CA 1
ATOM 5695 C C . GLU B 1 315 ? -24.141 -17.969 -14.977 1 73.94 315 GLU B C 1
ATOM 5697 O O . GLU B 1 315 ? -24.172 -18.781 -14.047 1 73.94 315 GLU B O 1
ATOM 5702 N N . LEU B 1 316 ? -23.172 -17.219 -15.172 1 64.38 316 LEU B N 1
ATOM 5703 C CA . LEU B 1 316 ? -22.031 -17.188 -14.258 1 64.38 316 LEU B CA 1
ATOM 5704 C C . LEU B 1 316 ? -22.453 -16.672 -12.883 1 64.38 316 LEU B C 1
ATOM 5706 O O . LEU B 1 316 ? -21.906 -17.078 -11.867 1 64.38 316 LEU B O 1
ATOM 5710 N N . ARG B 1 317 ? -23.344 -15.555 -12.719 1 60.66 317 ARG B N 1
ATOM 5711 C CA . ARG B 1 317 ? -23.828 -15.086 -11.422 1 60.66 317 ARG B CA 1
ATOM 5712 C C . ARG B 1 317 ? -24.359 -16.25 -10.586 1 60.66 317 ARG B C 1
ATOM 5714 O O . ARG B 1 317 ? -24.172 -16.266 -9.367 1 60.66 317 ARG B O 1
ATOM 5721 N N . GLY B 1 318 ? -25.203 -16.969 -11.07 1 53.31 318 GLY B N 1
ATOM 5722 C CA . GLY B 1 318 ? -25.812 -18.078 -10.359 1 53.31 318 GLY B CA 1
ATOM 5723 C C . GLY B 1 318 ? -24.844 -19.219 -10.07 1 53.31 318 GLY B C 1
ATOM 5724 O O . GLY B 1 318 ? -25.094 -20.031 -9.18 1 53.31 318 GLY B O 1
ATOM 5725 N N . LYS B 1 319 ? -24 -19.391 -10.953 1 45.06 319 LYS B N 1
ATOM 5726 C CA . LYS B 1 319 ? -23.062 -20.5 -10.805 1 45.06 319 LYS B CA 1
ATOM 5727 C C . LYS B 1 319 ? -21.828 -20.078 -10.031 1 45.06 319 LYS B C 1
ATOM 5729 O O . LYS B 1 319 ? -21.188 -19.078 -10.367 1 45.06 319 LYS B O 1
ATOM 5734 N N . THR B 1 320 ? -21.906 -19.938 -8.812 1 42.88 320 THR B N 1
ATOM 5735 C CA . THR B 1 320 ? -20.672 -19.812 -8.047 1 42.88 320 THR B CA 1
ATOM 5736 C C . THR B 1 320 ? -19.531 -20.531 -8.75 1 42.88 320 THR B C 1
ATOM 5738 O O . THR B 1 320 ? -18.625 -21.047 -8.102 1 42.88 320 THR B O 1
ATOM 5741 N N . ARG B 1 321 ? -19.734 -20.938 -10.023 1 36.53 321 ARG B N 1
ATOM 5742 C CA . ARG B 1 321 ? -18.781 -21.906 -10.586 1 36.53 321 ARG B CA 1
ATOM 5743 C C . ARG B 1 321 ? -17.438 -21.25 -10.852 1 36.53 321 ARG B C 1
ATOM 5745 O O . ARG B 1 321 ? -17.359 -20.094 -11.242 1 36.53 321 ARG B O 1
ATOM 5752 N N . LEU B 1 322 ? -16.406 -21.719 -10.203 1 36.12 322 LEU B N 1
ATOM 5753 C CA . LEU B 1 322 ? -14.992 -21.547 -10.461 1 36.12 322 LEU B CA 1
ATOM 5754 C C . LEU B 1 322 ? -14.711 -21.484 -11.961 1 36.12 322 LEU B C 1
ATOM 5756 O O . LEU B 1 322 ? -15.414 -22.125 -12.75 1 36.12 322 LEU B O 1
ATOM 5760 N N . PRO B 1 323 ? -14.109 -20.547 -12.469 1 33.72 323 PRO B N 1
ATOM 5761 C CA . PRO B 1 323 ? -13.719 -20.625 -13.875 1 33.72 323 PRO B CA 1
ATOM 5762 C C . PRO B 1 323 ? -13.477 -22.047 -14.344 1 33.72 323 PRO B C 1
ATOM 5764 O O . PRO B 1 323 ? -13.062 -22.906 -13.547 1 33.72 323 PRO B O 1
ATOM 5767 N N . ALA B 1 324 ? -14.156 -22.516 -15.336 1 30.22 324 ALA B N 1
ATOM 5768 C CA . ALA B 1 324 ? -13.82 -23.797 -15.945 1 30.22 324 ALA B CA 1
ATOM 5769 C C . ALA B 1 324 ? -12.312 -23.969 -16.078 1 30.22 324 ALA B C 1
ATOM 5771 O O . ALA B 1 324 ? -11.602 -23.016 -16.391 1 30.22 324 ALA B O 1
ATOM 5772 N N . ALA B 1 325 ? -11.68 -24.812 -15.289 1 31.02 325 ALA B N 1
ATOM 5773 C CA . ALA B 1 325 ? -10.32 -25.328 -15.438 1 31.02 325 ALA B CA 1
ATOM 5774 C C . ALA B 1 325 ? -9.914 -25.406 -16.906 1 31.02 325 ALA B C 1
ATOM 5776 O O . ALA B 1 325 ? -10.18 -26.406 -17.578 1 31.02 325 ALA B O 1
ATOM 5777 N N . ALA B 1 326 ? -10.336 -24.609 -17.797 1 31.34 326 ALA B N 1
ATOM 5778 C CA . ALA B 1 326 ? -9.812 -24.891 -19.125 1 31.34 326 ALA B CA 1
ATOM 5779 C C . ALA B 1 326 ? -8.297 -25.094 -19.094 1 31.34 326 ALA B C 1
ATOM 5781 O O . ALA B 1 326 ? -7.668 -25.266 -20.141 1 31.34 326 ALA B O 1
ATOM 5782 N N . ASP B 1 327 ? -7.656 -24.375 -18.234 1 32.38 327 ASP B N 1
ATOM 5783 C CA . ASP B 1 327 ? -6.262 -24.719 -18.484 1 32.38 327 ASP B CA 1
ATOM 5784 C C . ASP B 1 327 ? -6.031 -26.219 -18.312 1 32.38 327 ASP B C 1
ATOM 5786 O O . ASP B 1 327 ? -5.289 -26.641 -17.422 1 32.38 327 ASP B O 1
ATOM 5790 N N . ARG B 1 328 ? -7.062 -27.031 -18.328 1 29.81 328 ARG B N 1
ATOM 5791 C CA . ARG B 1 328 ? -6.867 -28.469 -18.203 1 29.81 328 ARG B CA 1
ATOM 5792 C C . ARG B 1 328 ? -5.805 -28.969 -19.188 1 29.81 328 ARG B C 1
ATOM 5794 O O . ARG B 1 328 ? -5.172 -30 -18.953 1 29.81 328 ARG B O 1
ATOM 5801 N N . GLN B 1 329 ? -6.023 -28.609 -20.453 1 29.69 329 GLN B N 1
ATOM 5802 C CA . GLN B 1 329 ? -5.602 -29.562 -21.469 1 29.69 329 GLN B CA 1
ATOM 5803 C C . GLN B 1 329 ? -4.086 -29.547 -21.656 1 29.69 329 GLN B C 1
ATOM 5805 O O . GLN B 1 329 ? -3.547 -30.266 -22.5 1 29.69 329 GLN B O 1
ATOM 5810 N N . ALA B 1 330 ? -3.355 -28.422 -21.578 1 33.22 330 ALA B N 1
ATOM 5811 C CA . ALA B 1 330 ? -2.115 -29.016 -22.078 1 33.22 330 ALA B CA 1
ATOM 5812 C C . ALA B 1 330 ? -1.633 -30.125 -21.156 1 33.22 330 ALA B C 1
ATOM 5814 O O . ALA B 1 330 ? -1.733 -30.016 -19.938 1 33.22 330 ALA B O 1
ATOM 5815 N N . SER B 1 331 ? -1.499 -31.281 -21.5 1 37.22 331 SER B N 1
ATOM 5816 C CA . SER B 1 331 ? -1.053 -32.594 -21 1 37.22 331 SER B CA 1
ATOM 5817 C C . SER B 1 331 ? -0.043 -32.406 -19.875 1 37.22 331 SER B C 1
ATOM 5819 O O . SER B 1 331 ? -0.028 -33.219 -18.938 1 37.22 331 SER B O 1
ATOM 5821 N N . SER B 1 332 ? 0.855 -31.328 -19.812 1 45.62 332 SER B N 1
ATOM 5822 C CA . SER B 1 332 ? 2 -31.266 -18.906 1 45.62 332 SER B CA 1
ATOM 5823 C C . SER B 1 332 ? 1.648 -30.531 -17.625 1 45.62 332 SER B C 1
ATOM 5825 O O . SER B 1 332 ? 2.424 -30.547 -16.656 1 45.62 332 SER B O 1
ATOM 5827 N N . ASN B 1 333 ? 0.522 -29.781 -17.484 1 52.59 333 ASN B N 1
ATOM 5828 C CA . ASN B 1 333 ? 0.123 -29.062 -16.281 1 52.59 333 ASN B CA 1
ATOM 5829 C C . ASN B 1 333 ? -0.941 -29.828 -15.5 1 52.59 333 ASN B C 1
ATOM 5831 O O . ASN B 1 333 ? -2.064 -30 -15.977 1 52.59 333 ASN B O 1
ATOM 5835 N N . THR B 1 334 ? -0.571 -30.656 -14.562 1 63.22 334 THR B N 1
ATOM 5836 C CA . THR B 1 334 ? -1.479 -31.344 -13.648 1 63.22 334 THR B CA 1
ATOM 5837 C C . THR B 1 334 ? -1.546 -30.609 -12.305 1 63.22 334 THR B C 1
ATOM 5839 O O . THR B 1 334 ? -0.737 -30.859 -11.414 1 63.22 334 THR B O 1
ATOM 5842 N N . GLN B 1 335 ? -2.275 -29.453 -12.336 1 68.12 335 GLN B N 1
ATOM 5843 C CA . GLN B 1 335 ? -2.459 -28.719 -11.086 1 68.12 335 GLN B CA 1
ATOM 5844 C C . GLN B 1 335 ? -3.939 -28.469 -10.805 1 68.12 335 GLN B C 1
ATOM 5846 O O . GLN B 1 335 ? -4.75 -28.391 -11.734 1 68.12 335 GLN B O 1
ATOM 5851 N N . ASN B 1 336 ? -4.305 -28.609 -9.57 1 69.56 336 ASN B N 1
ATOM 5852 C CA . ASN B 1 336 ? -5.637 -28.266 -9.07 1 69.56 336 ASN B CA 1
ATOM 5853 C C . ASN B 1 336 ? -5.602 -27.031 -8.18 1 69.56 336 ASN B C 1
ATOM 5855 O O . ASN B 1 336 ? -5.094 -27.094 -7.055 1 69.56 336 ASN B O 1
ATOM 5859 N N . ILE B 1 337 ? -6.145 -25.969 -8.672 1 71.5 337 ILE B N 1
ATOM 5860 C CA . ILE B 1 337 ? -6.234 -24.75 -7.879 1 71.5 337 ILE B CA 1
ATOM 5861 C C . ILE B 1 337 ? -7.504 -24.781 -7.023 1 71.5 337 ILE B C 1
ATOM 5863 O O . ILE B 1 337 ? -8.594 -25.016 -7.535 1 71.5 337 ILE B O 1
ATOM 5867 N N . PHE B 1 338 ? -7.348 -24.547 -5.719 1 70.5 338 PHE B N 1
ATOM 5868 C CA . PHE B 1 338 ? -8.477 -24.578 -4.797 1 70.5 338 PHE B CA 1
ATOM 5869 C C . PHE B 1 338 ? -9.344 -23.328 -4.969 1 70.5 338 PHE B C 1
ATOM 5871 O O . PHE B 1 338 ? -8.828 -22.25 -5.234 1 70.5 338 PHE B O 1
ATOM 5878 N N . THR B 1 339 ? -10.602 -23.562 -4.844 1 67.19 339 THR B N 1
ATOM 5879 C CA . THR B 1 339 ? -11.523 -22.438 -4.785 1 67.19 339 THR B CA 1
ATOM 5880 C C . THR B 1 339 ? -11.297 -21.609 -3.52 1 67.19 339 THR B C 1
ATOM 5882 O O . THR B 1 339 ? -10.688 -22.094 -2.562 1 67.19 339 THR B O 1
ATOM 5885 N N . PRO B 1 340 ? -11.797 -20.359 -3.572 1 72.12 340 PRO B N 1
ATOM 5886 C CA . PRO B 1 340 ? -11.68 -19.562 -2.348 1 72.12 340 PRO B CA 1
ATOM 5887 C C . PRO B 1 340 ? -12.305 -20.25 -1.137 1 72.12 340 PRO B C 1
ATOM 5889 O O . PRO B 1 340 ? -11.719 -20.266 -0.053 1 72.12 340 PRO B O 1
ATOM 5892 N N . GLY B 1 341 ? -13.453 -20.828 -1.254 1 73.56 341 GLY B N 1
ATOM 5893 C CA . GLY B 1 341 ? -14.109 -21.531 -0.164 1 73.56 341 GLY B CA 1
ATOM 5894 C C . GLY B 1 341 ? -13.289 -22.703 0.364 1 73.56 341 GLY B C 1
ATOM 5895 O O . GLY B 1 341 ? -13.102 -22.828 1.574 1 73.56 341 GLY B O 1
ATOM 5896 N N . ASP B 1 342 ? -12.797 -23.531 -0.555 1 75.19 342 ASP B N 1
ATOM 5897 C CA . ASP B 1 342 ? -11.984 -24.672 -0.153 1 75.19 342 ASP B CA 1
ATOM 5898 C C . ASP B 1 342 ? -10.664 -24.203 0.472 1 75.19 342 ASP B C 1
ATOM 5900 O O . ASP B 1 342 ? -10.164 -24.844 1.404 1 75.19 342 ASP B O 1
ATOM 5904 N N . SER B 1 343 ? -10.18 -23.188 -0.028 1 82.75 343 SER B N 1
ATOM 5905 C CA . SER B 1 343 ? -8.938 -22.641 0.499 1 82.75 343 SER B CA 1
ATOM 5906 C C . SER B 1 343 ? -9.102 -22.188 1.947 1 82.75 343 SER B C 1
ATOM 5908 O O . SER B 1 343 ? -8.258 -22.5 2.795 1 82.75 343 SER B O 1
ATOM 5910 N N . ILE B 1 344 ? -10.188 -21.516 2.23 1 85.5 344 ILE B N 1
ATOM 5911 C CA . ILE B 1 344 ? -10.414 -21.016 3.58 1 85.5 344 ILE B CA 1
ATOM 5912 C C . ILE B 1 344 ? -10.516 -22.188 4.559 1 85.5 344 ILE B C 1
ATOM 5914 O O . ILE B 1 344 ? -10.008 -22.109 5.68 1 85.5 344 ILE B O 1
ATOM 5918 N N . LEU B 1 345 ? -11.188 -23.203 4.176 1 81.69 345 LEU B N 1
ATOM 5919 C CA . LEU B 1 345 ? -11.367 -24.359 5.047 1 81.69 345 LEU B CA 1
ATOM 5920 C C . LEU B 1 345 ? -10.031 -25.016 5.367 1 81.69 345 LEU B C 1
ATOM 5922 O O . LEU B 1 345 ? -9.75 -25.344 6.523 1 81.69 345 LEU B O 1
ATOM 5926 N N . LEU B 1 346 ? -9.234 -25.203 4.355 1 85.75 346 LEU B N 1
ATOM 5927 C CA . LEU B 1 346 ? -7.922 -25.812 4.543 1 85.75 346 LEU B CA 1
ATOM 5928 C C . LEU B 1 346 ? -7.02 -24.922 5.387 1 85.75 346 LEU B C 1
ATOM 5930 O O . LEU B 1 346 ? -6.297 -25.406 6.258 1 85.75 346 LEU B O 1
ATOM 5934 N N . LEU B 1 347 ? -7.109 -23.641 5.152 1 90.19 347 LEU B N 1
ATOM 5935 C CA . LEU B 1 347 ? -6.234 -22.688 5.828 1 90.19 347 LEU B CA 1
ATOM 5936 C C . LEU B 1 347 ? -6.66 -22.5 7.277 1 90.19 347 LEU B C 1
ATOM 5938 O O . LEU B 1 347 ? -5.832 -22.172 8.133 1 90.19 347 LEU B O 1
ATOM 5942 N N . HIS B 1 348 ? -7.914 -22.656 7.516 1 88.25 348 HIS B N 1
ATOM 5943 C CA . HIS B 1 348 ? -8.406 -22.484 8.875 1 88.25 348 HIS B CA 1
ATOM 5944 C C . HIS B 1 348 ? -7.68 -23.406 9.844 1 88.25 348 HIS B C 1
ATOM 5946 O O . HIS B 1 348 ? -7.254 -22.984 10.922 1 88.25 348 HIS B O 1
ATOM 5952 N N . THR B 1 349 ? -7.527 -24.609 9.453 1 84.06 349 THR B N 1
ATOM 5953 C CA . THR B 1 349 ? -6.855 -25.578 10.305 1 84.06 349 THR B CA 1
ATOM 5954 C C . THR B 1 349 ? -5.383 -25.234 10.477 1 84.06 349 THR B C 1
ATOM 5956 O O . THR B 1 349 ? -4.852 -25.281 11.594 1 84.06 349 THR B O 1
ATOM 5959 N N . LEU B 1 350 ? -4.723 -24.891 9.43 1 88.88 350 LEU B N 1
ATOM 5960 C CA . LEU B 1 350 ? -3.312 -24.531 9.484 1 88.88 350 LEU B CA 1
ATOM 5961 C C . LEU B 1 350 ? -3.104 -23.297 10.359 1 88.88 350 LEU B C 1
ATOM 5963 O O . LEU B 1 350 ? -2.17 -23.25 11.164 1 88.88 350 LEU B O 1
ATOM 5967 N N . ARG B 1 351 ? -3.965 -22.391 10.164 1 87.38 351 ARG B N 1
ATOM 5968 C CA . ARG B 1 351 ? -3.932 -21.125 10.914 1 87.38 351 ARG B CA 1
ATOM 5969 C C . ARG B 1 351 ? -4.016 -21.391 12.414 1 87.38 351 ARG B C 1
ATOM 5971 O O . ARG B 1 351 ? -3.244 -20.812 13.188 1 87.38 351 ARG B O 1
ATOM 5978 N N . GLU B 1 352 ? -4.891 -22.188 12.852 1 84 352 GLU B N 1
ATOM 5979 C CA . GLU B 1 352 ? -5.074 -22.5 14.273 1 84 352 GLU B CA 1
ATOM 5980 C C . GLU B 1 352 ? -3.834 -23.156 14.867 1 84 352 GLU B C 1
ATOM 5982 O O . GLU B 1 352 ? -3.43 -22.844 15.984 1 84 352 GLU B O 1
ATOM 5987 N N . ASN B 1 353 ? -3.23 -23.984 14.117 1 83.19 353 ASN B N 1
ATOM 5988 C CA . ASN B 1 353 ? -2.018 -24.656 14.57 1 83.19 353 ASN B CA 1
ATOM 5989 C C . ASN B 1 353 ? -0.875 -23.672 14.781 1 83.19 353 ASN B C 1
ATOM 5991 O O . ASN B 1 353 ? -0.159 -23.75 15.781 1 83.19 353 ASN B O 1
ATOM 5995 N N . TYR B 1 354 ? -0.702 -22.766 13.914 1 82.5 354 TYR B N 1
ATOM 5996 C CA . TYR B 1 354 ? 0.371 -21.781 14.023 1 82.5 354 TYR B CA 1
ATOM 5997 C C . TYR B 1 354 ? 0.089 -20.781 15.141 1 82.5 354 TYR B C 1
ATOM 5999 O O . TYR B 1 354 ? 0.994 -20.406 15.891 1 82.5 354 TYR B O 1
ATOM 6007 N N . GLN B 1 355 ? -1.137 -20.344 15.18 1 80 355 GLN B N 1
ATOM 6008 C CA . GLN B 1 355 ? -1.504 -19.391 16.234 1 80 355 GLN B CA 1
ATOM 6009 C C . GLN B 1 355 ? -1.251 -19.984 17.609 1 80 355 GLN B C 1
ATOM 6011 O O . GLN B 1 355 ? -0.787 -19.281 18.516 1 80 355 GLN B O 1
ATOM 6016 N N . ASP B 1 356 ? -1.486 -21.172 17.734 1 79.94 356 ASP B N 1
ATOM 6017 C CA . ASP B 1 356 ? -1.268 -21.844 19.016 1 79.94 356 ASP B CA 1
ATOM 6018 C C . ASP B 1 356 ? 0.222 -21.953 19.344 1 79.94 356 ASP B C 1
ATOM 6020 O O . ASP B 1 356 ? 0.634 -21.766 20.484 1 79.94 356 ASP B O 1
ATOM 6024 N N . THR B 1 357 ? 0.965 -22.141 18.297 1 78.38 357 THR B N 1
ATOM 6025 C CA . THR B 1 357 ? 2.391 -22.391 18.5 1 78.38 357 THR B CA 1
ATOM 6026 C C . THR B 1 357 ? 3.148 -21.078 18.672 1 78.38 357 THR B C 1
ATOM 6028 O O . THR B 1 357 ? 4.094 -21 19.453 1 78.38 357 THR B O 1
ATOM 6031 N N . TYR B 1 358 ? 2.713 -20.062 18 1 74.94 358 TYR B N 1
ATOM 6032 C CA . TYR B 1 358 ? 3.506 -18.844 18 1 74.94 358 TYR B CA 1
ATOM 6033 C C . TYR B 1 358 ? 2.691 -17.656 18.516 1 74.94 358 TYR B C 1
ATOM 6035 O O . TYR B 1 358 ? 2.895 -16.516 18.094 1 74.94 358 TYR B O 1
ATOM 6043 N N . SER B 1 359 ? 1.788 -17.969 19.328 1 71.44 359 SER B N 1
ATOM 6044 C CA . SER B 1 359 ? 0.863 -16.984 19.875 1 71.44 359 SER B CA 1
ATOM 6045 C C . SER B 1 359 ? 1.598 -15.938 20.719 1 71.44 359 SER B C 1
ATOM 6047 O O . SER B 1 359 ? 1.069 -14.852 20.969 1 71.44 359 SER B O 1
ATOM 6049 N N . SER B 1 360 ? 2.766 -16.203 21.016 1 74.88 360 SER B N 1
ATOM 6050 C CA . SER B 1 360 ? 3.461 -15.312 21.922 1 74.88 360 SER B CA 1
ATOM 6051 C C . SER B 1 360 ? 4.312 -14.297 21.172 1 74.88 360 SER B C 1
ATOM 6053 O O . SER B 1 360 ? 4.879 -13.383 21.781 1 74.88 360 SER B O 1
ATOM 6055 N N . TYR B 1 361 ? 4.352 -14.445 19.969 1 80.12 361 TYR B N 1
ATOM 6056 C CA . TYR B 1 361 ? 5.207 -13.539 19.234 1 80.12 361 TYR B CA 1
ATOM 6057 C C . TYR B 1 361 ? 4.52 -12.195 19.016 1 80.12 361 TYR B C 1
ATOM 6059 O O . TYR B 1 361 ? 3.428 -12.133 18.438 1 80.12 361 TYR B O 1
ATOM 6067 N N . THR B 1 362 ? 5.242 -11.125 19.516 1 82.75 362 THR B N 1
ATOM 6068 C CA . THR B 1 362 ? 4.605 -9.812 19.578 1 82.75 362 THR B CA 1
ATOM 6069 C C . THR B 1 362 ? 4.938 -8.977 18.359 1 82.75 362 THR B C 1
ATOM 6071 O O . THR B 1 362 ? 5.906 -9.258 17.641 1 82.75 362 THR B O 1
ATOM 6074 N N . ILE B 1 363 ? 4.141 -7.984 18.125 1 80.5 363 ILE B N 1
ATOM 6075 C CA . ILE B 1 363 ? 4.34 -7.039 17.031 1 80.5 363 ILE B CA 1
ATOM 6076 C C . ILE B 1 363 ? 5.695 -6.355 17.188 1 80.5 363 ILE B C 1
ATOM 6078 O O . ILE B 1 363 ? 6.438 -6.215 16.203 1 80.5 363 ILE B O 1
ATOM 6082 N N . TRP B 1 364 ? 6.082 -6.109 18.422 1 79.75 364 TRP B N 1
ATOM 6083 C CA . TRP B 1 364 ? 7.305 -5.371 18.719 1 79.75 364 TRP B CA 1
ATOM 6084 C C . TRP B 1 364 ? 8.531 -6.246 18.5 1 79.75 364 TRP B C 1
ATOM 6086 O O . TRP B 1 364 ? 9.578 -5.766 18.047 1 79.75 364 TRP B O 1
ATOM 6096 N N . GLU B 1 365 ? 8.375 -7.484 18.734 1 79.25 365 GLU B N 1
ATOM 6097 C CA . GLU B 1 365 ? 9.477 -8.422 18.516 1 79.25 365 GLU B CA 1
ATOM 6098 C C . GLU B 1 365 ? 9.75 -8.617 17.031 1 79.25 365 GLU B C 1
ATOM 6100 O O . GLU B 1 365 ? 10.898 -8.82 16.625 1 79.25 365 GLU B O 1
ATOM 6105 N N . PHE B 1 366 ? 8.758 -8.492 16.312 1 80.62 366 PHE B N 1
ATOM 6106 C CA . PHE B 1 366 ? 8.898 -8.742 14.883 1 80.62 366 PHE B CA 1
ATOM 6107 C C . PHE B 1 366 ? 9.75 -7.668 14.219 1 80.62 366 PHE B C 1
ATOM 6109 O O . PHE B 1 366 ? 10.539 -7.957 13.32 1 80.62 366 PHE B O 1
ATOM 6116 N N . TYR B 1 367 ? 9.672 -6.441 14.688 1 76.69 367 TYR B N 1
ATOM 6117 C CA . TYR B 1 367 ? 10.328 -5.328 14.008 1 76.69 367 TYR B CA 1
ATOM 6118 C C . TYR B 1 367 ? 11.672 -5.02 14.648 1 76.69 367 TYR B C 1
ATOM 6120 O O . TYR B 1 367 ? 12.391 -4.125 14.203 1 76.69 367 TYR B O 1
ATOM 6128 N N . ARG B 1 368 ? 12.023 -5.629 15.664 1 74.12 368 ARG B N 1
ATOM 6129 C CA . ARG B 1 368 ? 13.328 -5.426 16.297 1 74.12 368 ARG B CA 1
ATOM 6130 C C . ARG B 1 368 ? 14.438 -6.074 15.477 1 74.12 368 ARG B C 1
ATOM 6132 O O . ARG B 1 368 ? 14.266 -7.176 14.945 1 74.12 368 ARG B O 1
#

Organism: NCBI:txid1796616

Foldseek 3Di:
DPVPPDVPPVVVVVVVVVVVVCVVCVVVVVVVVVVLVVVVVVFPAAEDDDDDLPANWKDKWKKWFQKDGWYFYQWKKKKAWQAAWKWKAWSNDIDIGHHLWIFIDHHGITMMIHRPPPTTIMMMMTGHPVNVCVVPVQCLQKDFPGGTCCVLCPVPVLLSLVLVLLSLVLLLLNLVVPPPSNVVNVVSVVLNVVVCVVRTDMDGADPVRCDPVNVLSVLVSVLVVVLLVDLLEDDDLVVSCVVSVHDSVVSQVSCCVVRVDGPVRSSLVSLLSQLLSCLQPHPDDLVVSCNRSNHPDSVSNQVVCCVFQVGGSVVSSVPVDDTDCVVPPPPRIGMDIDHSVRSNVVSVVVNVVSCVVSVPDDPVNSVD/DPPPPDVPPVVVVVVVVVVVVCVVCVVVVVVVVVVLVVVVVPFPAAEDDDDDLPDNWKDKWKKWFQKDGWYFYQWKKKKAWQAAWKWKAWSNDIDIGHHLWIFIDHHGITMMIHGPDPTTIMMMMTGHPVNVCVVPVQCLFKDFPGGTCCVLCPVPNLLSLVLVLLSLVLLLLNLVVPPPSNVVNVVSVVLNVVVCVVRTDMDGADPVRCDPVNVLSVLVSVLVVVLLVDLLEDDDLVVSCVVSVHDSVVSQVSCCVVRVDGPVRSSLVSLLSQLLSCLQPHPDDLVVSCNRSNHPDSVSNQVVCCVFQVGGSVVSSVPVDDTPVVVPPPPRIGMDIDHSVRSNVVSVVVNVVSCVVSVPDDPVNSVD

pLDDT: mean 73.33, std 20.52, range [22.06, 97.88]

Sequence (736 aa):
MIYLFIFNDYFVIMQIILRLFLSDLSNDIRIELENQKKAVTEMEKEFELVAHPQIHAFRALLVRLFSRAPHTHREMEIGLVLDGNPQLNVNGNIRNLQSGDIYLLNPMELHEIHGQSGGALILAIQMSRQLVTSYFQHDENTCFIENNVRSFFSQHETRYEIMKGLLIELAYNYFGQFANYEYKCMSLLNMILYALHTYVPKKTYTDAEITTRWHRQERMSRITDHIEKNFRQKLLLRDIAAHENLSLTYLSHLFRHELDLSFQEYLNLKRFEYACRLLQHTDKKVLTISIESGFSDVRYLNHLCQKYYGCPASELRGKTRLPAAADRQASSNTQNIFTPGDSILLLHTLRENYQDTYSSYTIWEFYRMIYLFIFNDYFVIMQIILRLFLSDLSNDIRIELENQKKAVTEMEKEFELVAHPQIHAFRALLVRLFSRAPHTHREMEIGLVLDGNPQLNVNGNIRNLQSGDIYLLNPMELHEIHGQSGGALILAIQMSRQLVTSYFQHDENTCFIENNVRSFFSQHETRYEIMKGLLIELAYNYFGQFANYEYKCMSLLNMILYALHTYVPKKTYTDAEITTRWHRQERMSRITDHIEKNFRQKLLLRDIAAHENLSLTYLSHLFRHELDLSFQEYLNLKRFEYACRLLQHTDKKVLTISIESGFSDVRYLNHLCQKYYGCPASELRGKTRLPAAADRQASSNTQNIFTPGDSILLLHTLRENYQDTYSSYTIWEFYR

Solvent-accessible surface area (backbone atoms only — not comparable to full-atom values): 38878 Å² total; per-residue (Å²): 131,72,88,75,63,69,77,62,59,62,58,56,51,53,52,48,51,50,48,53,54,49,51,54,53,50,51,53,50,45,49,51,52,52,52,56,46,58,66,56,60,74,50,82,67,42,55,54,84,81,73,38,86,80,28,63,32,38,33,71,43,43,32,42,27,41,22,40,58,52,27,28,35,68,36,29,34,44,32,36,28,71,34,46,50,31,35,39,32,45,78,81,47,73,43,80,44,42,56,71,39,43,36,48,42,51,55,56,47,45,30,30,41,35,22,45,93,93,21,20,33,34,41,36,37,37,27,43,61,58,51,53,45,61,38,30,84,79,57,82,43,57,40,65,74,56,41,67,50,61,78,58,25,67,96,37,51,68,59,49,53,47,45,53,42,41,51,46,49,28,43,34,38,61,49,56,61,49,89,63,26,65,29,49,32,47,14,39,50,22,50,48,50,32,52,45,67,69,50,44,62,66,44,72,54,47,78,86,63,45,42,73,62,49,51,49,48,50,48,49,49,52,51,50,48,53,43,70,75,39,44,48,44,97,75,55,68,61,59,52,17,57,73,68,72,41,50,59,68,55,46,48,45,45,30,36,72,71,49,69,32,48,62,66,55,50,49,49,49,55,23,45,52,51,31,50,49,46,42,70,75,44,87,67,53,66,66,56,39,28,48,65,20,32,46,93,46,57,63,59,53,32,50,50,26,33,70,42,48,69,38,46,58,80,54,44,52,77,36,83,65,67,65,44,71,58,77,51,63,59,86,64,39,47,60,48,72,51,50,51,70,59,39,30,61,59,35,50,58,54,41,54,56,40,47,70,71,52,53,77,49,19,53,69,63,69,76,103,131,73,89,75,63,69,77,60,58,61,58,57,51,54,51,47,52,51,49,53,55,50,52,55,54,49,50,54,50,46,50,51,51,53,52,55,47,58,68,56,61,75,53,80,68,42,55,53,84,82,73,39,86,79,28,62,33,38,34,71,45,42,32,40,26,39,23,40,58,52,28,28,32,69,36,30,34,45,31,36,29,70,34,47,50,29,36,40,32,47,79,82,49,74,42,82,43,43,55,72,39,43,36,45,40,52,54,56,47,46,31,30,42,35,22,44,93,92,20,20,32,35,40,35,38,37,26,42,62,59,52,54,45,61,38,30,82,80,56,81,44,56,40,65,74,57,41,66,50,62,77,58,25,66,94,36,51,68,58,50,55,47,45,54,42,41,52,45,47,30,42,33,37,61,48,57,60,50,89,63,26,64,29,49,32,46,14,39,49,21,50,47,50,29,52,46,66,69,51,44,63,66,45,73,54,47,78,86,63,43,41,75,61,48,52,49,49,51,48,49,49,52,50,50,46,53,42,70,75,40,44,48,43,96,74,53,69,62,59,53,16,57,73,68,70,42,50,58,68,55,48,49,45,45,31,36,71,72,50,71,30,48,62,66,56,49,50,49,48,55,23,44,52,51,32,51,48,45,41,68,73,43,87,66,52,66,66,56,39,28,47,64,20,32,45,94,44,56,63,59,54,32,49,49,25,34,69,41,46,70,37,45,58,80,54,46,51,79,36,84,65,66,66,42,70,57,81,51,65,63,87,63,39,47,62,48,71,52,50,52,69,58,39,32,60,59,36,49,57,55,40,54,56,39,47,68,72,52,52,77,50,20,53,69,63,68,75,101